Protein AF-A0A6I3ZKV6-F1 (afdb_monomer_lite)

Secondary structure (DSSP, 8-state):
---------PPPPP-----------TTS--TTSEEPPTHHHHHHHHHHHHHHTT--EEEEEEEEEEES-SS-TT-EEEEETTS-EEE-SSSSSSHHHHHHHHHHHHHH-SS--TT---EEEEE-TT---SSTTS-PPSTTEEEEEEEEEESTTT-TTHHHHHHHHHTT--EEEEEETTT--BS---TTTS-EEEEEEPPPPEEEEES-SHHHHHHHHHHHHHT-EEEEE-S-GGG--GGG-SS-EEEE-S-HHHHHHHHHHTT---TTPEEEE--S-HHHHHHHHHHHH-GGGS-TTTS-SEEEE---HHHHHHHHHHHHHTT--HHHHHTEESS-S------SHHHHHHHHHHHHHHHHTT---S-HHHHHHHHHH-HHHHHHHHHHHHHTT-S-GGGHHHHHHHHHHTTSS----------

Foldseek 3Di:
DDDDDDDDDDDDPPPDPPPVPPDDPPPHDPPPAQEDALQCVFVLVVLVVCQVVQFKKKKKFWCDKWDPFPATGGFIKMATQVLDIGGDRHPPLCVVVVSVVVNVLCVVDVDDCQFPAKDKDKAAQPPPDPDPNPRHAHDGIMIIMIIAIDYCNQEVCSVVCVVCLVVQHKDKWKAFNTGRHTDDDDPPPTDIHIYIYGHAAAEEEEDDDLLLQLLQAVSVVSRHQYEYEYLPVVRQDCVSHDDDYHYHNDQQLVVLLVCQVVVNQFQSYAYHAADPDCVRVLSNLCSQQQCVSHDPRGRHQHAEHDDDPVVLVVSLVVNVVVPRDNVSSVSYHPNAFDPPVDDDSNVRSVRNVLVSVCSSVVHDSDPPVVVVVCVVQPLVRLLVVLVVCVVVCVDDPVCNVVSVVSNVVSPPPPDDDDDDDDD

pLDDT: mean 78.13, std 21.63, range [22.95, 98.81]

Structure (mmCIF, N/CA/C/O backbone):
data_AF-A0A6I3ZKV6-F1
#
_entry.id   AF-A0A6I3ZKV6-F1
#
loop_
_atom_site.group_PDB
_atom_site.id
_atom_site.type_symbol
_atom_site.label_atom_id
_atom_site.label_alt_id
_atom_site.label_comp_id
_atom_site.label_asym_id
_atom_site.label_entity_id
_atom_site.label_seq_id
_atom_site.pdbx_PDB_ins_code
_atom_site.Cartn_x
_atom_site.Cartn_y
_atom_site.Cartn_z
_atom_site.occupancy
_atom_site.B_iso_or_equiv
_atom_site.auth_seq_id
_atom_site.auth_comp_id
_atom_site.auth_asym_id
_atom_site.auth_atom_id
_atom_site.pdbx_PDB_model_num
ATOM 1 N N . MET A 1 1 ? -71.602 23.735 10.891 1.00 32.09 1 MET A N 1
ATOM 2 C CA . MET A 1 1 ? -71.700 22.671 9.871 1.00 32.09 1 MET A CA 1
ATOM 3 C C . MET A 1 1 ? -70.457 22.725 9.005 1.00 32.09 1 MET A C 1
ATOM 5 O O . MET A 1 1 ? -70.026 23.807 8.636 1.00 32.09 1 MET A O 1
ATOM 9 N N . ASN A 1 2 ? -69.864 21.551 8.818 1.00 27.12 2 ASN A N 1
ATOM 10 C CA . ASN A 1 2 ? -68.558 21.253 8.237 1.00 27.12 2 ASN A CA 1
ATOM 11 C C . ASN A 1 2 ? -68.313 21.828 6.837 1.00 27.12 2 ASN A C 1
ATOM 13 O O . ASN A 1 2 ? -69.223 21.806 6.018 1.00 27.12 2 ASN A O 1
ATOM 17 N N . CYS A 1 3 ? -67.044 22.132 6.530 1.00 26.03 3 CYS A N 1
ATOM 18 C CA . CYS A 1 3 ? -66.380 21.539 5.360 1.00 26.03 3 CYS A CA 1
ATOM 19 C C . CYS A 1 3 ? -64.841 21.689 5.431 1.00 26.03 3 CYS A C 1
ATOM 21 O O . CYS A 1 3 ? -64.253 22.523 4.751 1.00 26.03 3 CYS A O 1
ATOM 23 N N . CYS A 1 4 ? -64.169 20.858 6.238 1.00 27.08 4 CYS A N 1
ATOM 24 C CA . CYS A 1 4 ? -62.737 20.580 6.069 1.00 27.08 4 CYS A CA 1
ATOM 25 C C . CYS A 1 4 ? -62.585 19.425 5.073 1.00 27.08 4 CYS A C 1
ATOM 27 O O . CYS A 1 4 ? -63.071 18.324 5.330 1.00 27.08 4 CYS A O 1
ATOM 29 N N . ARG A 1 5 ? -61.920 19.673 3.938 1.00 28.30 5 ARG A N 1
ATOM 30 C CA . ARG A 1 5 ? -61.432 18.618 3.042 1.00 28.30 5 ARG A CA 1
ATOM 31 C C . ARG A 1 5 ? -60.118 18.069 3.590 1.00 28.30 5 ARG A C 1
ATOM 33 O O . ARG A 1 5 ? -59.169 18.811 3.814 1.00 28.30 5 ARG A O 1
ATOM 40 N N . THR A 1 6 ? -60.101 16.762 3.784 1.00 28.62 6 THR A N 1
ATOM 41 C CA . THR A 1 6 ? -58.958 15.908 4.089 1.00 28.62 6 THR A CA 1
ATOM 42 C C . THR A 1 6 ? -57.955 15.917 2.933 1.00 28.62 6 THR A C 1
ATOM 44 O O . THR A 1 6 ? -58.251 15.433 1.843 1.00 28.62 6 THR A O 1
ATOM 47 N N . SER A 1 7 ? -56.750 16.427 3.175 1.00 27.19 7 SER A N 1
ATOM 48 C CA . SER A 1 7 ? -55.567 16.141 2.361 1.00 27.19 7 SER A CA 1
ATOM 49 C C . SER A 1 7 ? -54.818 14.965 2.987 1.00 27.19 7 SER A C 1
ATOM 51 O O . SER A 1 7 ? -54.276 15.070 4.087 1.00 27.19 7 SER A O 1
ATOM 53 N N . LEU A 1 8 ? -54.848 13.830 2.288 1.00 27.16 8 LEU A N 1
ATOM 54 C CA . LEU A 1 8 ? -54.070 12.629 2.575 1.00 27.16 8 LEU A CA 1
ATOM 55 C C . LEU A 1 8 ? -52.575 12.971 2.530 1.00 27.16 8 LEU A C 1
ATOM 57 O O . LEU A 1 8 ? -52.044 13.310 1.475 1.00 27.16 8 LEU A O 1
ATOM 61 N N . VAL A 1 9 ? -51.904 12.878 3.677 1.00 28.36 9 VAL A N 1
ATOM 62 C CA . VAL A 1 9 ? -50.442 12.888 3.756 1.00 28.36 9 VAL A CA 1
ATOM 63 C C . VAL A 1 9 ? -49.960 11.520 3.283 1.00 28.36 9 VAL A C 1
ATOM 65 O O . VAL A 1 9 ? -50.150 10.514 3.964 1.00 28.36 9 VAL A O 1
ATOM 68 N N . THR A 1 10 ? -49.365 11.466 2.095 1.00 26.16 10 THR A N 1
ATOM 69 C CA . THR A 1 10 ? -48.567 10.317 1.653 1.00 26.16 10 THR A CA 1
ATOM 70 C C . THR A 1 10 ? -47.371 10.143 2.594 1.00 26.16 10 THR A C 1
ATOM 72 O O . THR A 1 10 ? -46.650 11.121 2.814 1.00 26.16 10 THR A O 1
ATOM 75 N N . PRO A 1 11 ? -47.124 8.945 3.155 1.00 27.52 11 PRO A N 1
ATOM 76 C CA . PRO A 1 11 ? -45.938 8.708 3.967 1.00 27.52 11 PRO A CA 1
ATOM 77 C C . PRO A 1 11 ? -44.680 8.868 3.105 1.00 27.52 11 PRO A C 1
ATOM 79 O O . PRO A 1 11 ? -44.644 8.429 1.954 1.00 27.52 11 PRO A O 1
ATOM 82 N N . ALA A 1 12 ? -43.655 9.517 3.662 1.00 28.19 12 ALA A N 1
ATOM 83 C CA . ALA A 1 12 ? -42.344 9.632 3.034 1.00 28.19 12 ALA A CA 1
ATOM 84 C C . ALA A 1 12 ? -41.796 8.232 2.684 1.00 28.19 12 ALA A C 1
ATOM 86 O O . ALA A 1 12 ? -42.012 7.290 3.455 1.00 28.19 12 ALA A O 1
ATOM 87 N N . PRO A 1 13 ? -41.097 8.062 1.546 1.00 28.58 13 PRO A N 1
ATOM 88 C CA . PRO A 1 13 ? -40.540 6.769 1.175 1.00 28.58 13 PRO A CA 1
ATOM 89 C C . PRO A 1 13 ? -39.571 6.294 2.263 1.00 28.58 13 PRO A C 1
ATOM 91 O O . PRO A 1 13 ? -38.710 7.046 2.722 1.00 28.58 13 PRO A O 1
ATOM 94 N N . ALA A 1 14 ? -39.733 5.043 2.696 1.00 32.50 14 ALA A N 1
ATOM 95 C CA . ALA A 1 14 ? -38.865 4.420 3.682 1.00 32.50 14 ALA A CA 1
ATOM 96 C C . ALA A 1 14 ? -37.405 4.499 3.210 1.00 32.50 14 ALA A C 1
ATOM 98 O O . ALA A 1 14 ? -37.075 3.994 2.136 1.00 32.50 14 ALA A O 1
ATOM 99 N N . ARG A 1 15 ? -36.532 5.128 4.013 1.00 35.75 15 ARG A N 1
ATOM 100 C CA . ARG A 1 15 ? -35.078 5.123 3.800 1.00 35.75 15 ARG A CA 1
ATOM 101 C C . ARG A 1 15 ? -34.623 3.662 3.724 1.00 35.75 15 ARG A C 1
ATOM 103 O O . ARG A 1 15 ? -34.619 2.950 4.728 1.00 35.75 15 ARG A O 1
ATOM 110 N N . SER A 1 16 ? -34.293 3.185 2.526 1.00 32.62 16 SER A N 1
ATOM 111 C CA . SER A 1 16 ? -33.789 1.830 2.343 1.00 32.62 16 SER A CA 1
ATOM 112 C C . SER A 1 16 ? -32.339 1.801 2.802 1.00 32.62 16 SER A C 1
ATOM 114 O O . SER A 1 16 ? -31.453 2.326 2.125 1.00 32.62 16 SER A O 1
ATOM 116 N N . TRP A 1 17 ? -32.083 1.178 3.948 1.00 38.66 17 TRP A N 1
ATOM 117 C CA . TRP A 1 17 ? -30.745 0.723 4.284 1.00 38.66 17 TRP A CA 1
ATOM 118 C C . TRP A 1 17 ? -30.186 -0.015 3.066 1.00 38.66 17 TRP A C 1
ATOM 120 O O . TRP A 1 17 ? -30.819 -0.955 2.579 1.00 38.66 17 TRP A O 1
ATOM 130 N N . ARG A 1 18 ? -28.959 0.290 2.644 1.00 34.19 18 ARG A N 1
ATOM 131 C CA . ARG A 1 18 ? -28.124 -0.793 2.123 1.00 34.19 18 ARG A CA 1
ATOM 132 C C . ARG A 1 18 ? -27.806 -1.689 3.317 1.00 34.19 18 ARG A C 1
ATOM 134 O O . ARG A 1 18 ? -26.715 -1.645 3.866 1.00 34.19 18 ARG A O 1
ATOM 141 N N . ARG A 1 19 ? -28.800 -2.451 3.786 1.00 33.00 19 ARG A N 1
ATOM 142 C CA . ARG A 1 19 ? -28.544 -3.626 4.607 1.00 33.00 19 ARG A CA 1
ATOM 143 C C . ARG A 1 19 ? -27.811 -4.549 3.667 1.00 33.00 19 ARG A C 1
ATOM 145 O O . ARG A 1 19 ? -28.423 -5.137 2.784 1.00 33.00 19 ARG A O 1
ATOM 152 N N . ILE A 1 20 ? -26.499 -4.598 3.813 1.00 32.81 20 ILE A N 1
ATOM 153 C CA . ILE A 1 20 ? -25.729 -5.682 3.240 1.00 32.81 20 ILE A CA 1
ATOM 154 C C . ILE A 1 20 ? -26.171 -6.909 4.042 1.00 32.81 20 ILE A C 1
ATOM 156 O O . ILE A 1 20 ? -25.969 -6.928 5.259 1.00 32.81 20 ILE A O 1
ATOM 160 N N . PRO A 1 21 ? -26.864 -7.890 3.442 1.00 27.14 21 PRO A N 1
ATOM 161 C CA . PRO A 1 21 ? -27.134 -9.137 4.130 1.00 27.14 21 PRO A CA 1
ATOM 162 C C . PRO A 1 21 ? -25.766 -9.775 4.389 1.00 27.14 21 PRO A C 1
ATOM 164 O O . PRO A 1 21 ? -25.073 -10.147 3.451 1.00 27.14 21 PRO A O 1
ATOM 167 N N . ILE A 1 22 ? -25.352 -9.869 5.653 1.00 35.34 22 ILE A N 1
ATOM 168 C CA . ILE A 1 22 ? -24.041 -10.426 6.053 1.00 35.34 22 ILE A CA 1
ATOM 169 C C . ILE A 1 22 ? -23.964 -11.951 5.821 1.00 35.34 22 ILE A C 1
ATOM 171 O O . ILE A 1 22 ? -22.935 -12.580 6.046 1.00 35.34 22 ILE A O 1
ATOM 175 N N . TRP A 1 23 ? -25.011 -12.567 5.276 1.00 32.59 23 TRP A N 1
ATOM 176 C CA . TRP A 1 23 ? -24.998 -13.977 4.913 1.00 32.59 23 TRP A CA 1
ATOM 177 C C . TRP A 1 23 ? -24.457 -14.163 3.498 1.00 32.59 23 TRP A C 1
ATOM 179 O O . TRP A 1 23 ? -25.194 -14.382 2.540 1.00 32.59 23 TRP A O 1
ATOM 189 N N . CYS A 1 24 ? -23.130 -14.101 3.393 1.00 26.95 24 CYS A N 1
ATOM 190 C CA . CYS A 1 24 ? -22.432 -14.983 2.472 1.00 26.95 24 CYS A CA 1
ATOM 191 C C . CYS A 1 24 ? -22.621 -16.407 3.001 1.00 26.95 24 CYS A C 1
ATOM 193 O O . CYS A 1 24 ? -22.232 -16.712 4.129 1.00 26.95 24 CYS A O 1
ATOM 195 N N . GLU A 1 25 ? -23.215 -17.284 2.194 1.00 23.53 25 GLU A N 1
ATOM 196 C CA . GLU A 1 25 ? -22.981 -18.721 2.322 1.00 23.53 25 GLU A CA 1
ATOM 197 C C . GLU A 1 25 ? -21.473 -18.941 2.524 1.00 23.53 25 GLU A C 1
ATOM 199 O O . GLU A 1 25 ? -20.665 -18.245 1.910 1.00 23.53 25 GLU A O 1
ATOM 204 N N . LEU A 1 26 ? -21.070 -19.906 3.352 1.00 27.73 26 LEU A N 1
ATOM 205 C CA . LEU A 1 26 ? -19.658 -20.252 3.606 1.00 27.73 26 LEU A CA 1
ATOM 206 C C . LEU A 1 26 ? -18.837 -20.555 2.324 1.00 27.73 26 LEU A C 1
ATOM 208 O O . LEU A 1 26 ? -17.621 -20.701 2.403 1.00 27.73 26 LEU A O 1
ATOM 212 N N . ASN A 1 27 ? -19.492 -20.601 1.156 1.00 25.66 27 ASN A N 1
ATOM 213 C CA . ASN A 1 27 ? -18.926 -20.797 -0.178 1.00 25.66 27 ASN A CA 1
ATOM 214 C C . ASN A 1 27 ? -18.992 -19.555 -1.104 1.00 25.66 27 ASN A C 1
ATOM 216 O O . ASN A 1 27 ? -18.555 -19.640 -2.251 1.00 25.66 27 ASN A O 1
ATOM 220 N N . ALA A 1 28 ? -19.508 -18.406 -0.652 1.00 22.95 28 ALA A N 1
ATOM 221 C CA . ALA A 1 28 ? -19.520 -17.162 -1.425 1.00 22.95 28 ALA A CA 1
ATOM 222 C C . ALA A 1 28 ? -18.253 -16.326 -1.142 1.00 22.95 28 ALA A C 1
ATOM 224 O O . ALA A 1 28 ? -17.831 -16.199 0.011 1.00 22.95 28 ALA A O 1
ATOM 225 N N . PRO A 1 29 ? -17.607 -15.745 -2.168 1.00 26.88 29 PRO A N 1
ATOM 226 C CA . PRO A 1 29 ? -16.333 -15.069 -1.975 1.00 26.88 29 PRO A CA 1
ATOM 227 C C . PRO A 1 29 ? -16.491 -13.770 -1.159 1.00 26.88 29 PRO A C 1
ATOM 229 O O . PRO A 1 29 ? -17.396 -12.974 -1.399 1.00 26.88 29 PRO A O 1
ATOM 232 N N . ILE A 1 30 ? -15.577 -13.572 -0.197 1.00 33.66 30 ILE A N 1
ATOM 233 C CA . ILE A 1 30 ? -15.553 -12.596 0.922 1.00 33.66 30 ILE A CA 1
ATOM 234 C C . ILE A 1 30 ? -15.398 -11.120 0.454 1.00 33.66 30 ILE A C 1
ATOM 236 O O . ILE A 1 30 ? -14.633 -10.332 1.007 1.00 33.66 30 ILE A O 1
ATOM 240 N N . TRP A 1 31 ? -16.094 -10.694 -0.601 1.00 32.06 31 TRP A N 1
ATOM 241 C CA . TRP A 1 31 ? -15.923 -9.365 -1.210 1.00 32.06 31 TRP A CA 1
ATOM 242 C C . TRP A 1 31 ? -16.547 -8.209 -0.411 1.00 32.06 31 TRP A C 1
ATOM 244 O O . TRP A 1 31 ? -16.328 -7.056 -0.772 1.00 32.06 31 TRP A O 1
ATOM 254 N N . GLN A 1 32 ? -17.292 -8.485 0.665 1.00 42.69 32 GLN A N 1
ATOM 255 C CA . GLN A 1 32 ? -18.108 -7.488 1.382 1.00 42.69 32 GLN A CA 1
ATOM 256 C C . GLN A 1 32 ? -17.621 -7.170 2.812 1.00 42.69 32 GLN A C 1
ATOM 258 O O . GLN A 1 32 ? -18.327 -6.519 3.576 1.00 42.69 32 GLN A O 1
ATOM 263 N N . ALA A 1 33 ? -16.406 -7.596 3.177 1.00 46.22 33 ALA A N 1
ATOM 264 C CA . ALA A 1 33 ? -15.735 -7.158 4.403 1.00 46.22 33 ALA A CA 1
ATOM 265 C C . ALA A 1 33 ? -15.231 -5.711 4.263 1.00 46.22 33 ALA A C 1
ATOM 267 O O . ALA A 1 33 ? -14.768 -5.320 3.187 1.00 46.22 33 ALA A O 1
ATOM 268 N N . GLY A 1 34 ? -15.234 -4.938 5.356 1.00 44.03 34 GLY A N 1
ATOM 269 C CA . GLY A 1 34 ? -14.489 -3.680 5.402 1.00 44.03 34 GLY A CA 1
ATOM 270 C C . GLY A 1 34 ? -13.017 -3.982 5.123 1.00 44.03 34 GLY A C 1
ATOM 271 O O . GLY A 1 34 ? -12.346 -4.620 5.940 1.00 44.03 34 GLY A O 1
ATOM 272 N N . ARG A 1 35 ? -12.516 -3.598 3.943 1.00 46.47 35 ARG A N 1
ATOM 273 C CA . ARG A 1 35 ? -11.087 -3.709 3.640 1.00 46.47 35 ARG A CA 1
ATOM 274 C C . ARG A 1 35 ? -10.374 -2.638 4.433 1.00 46.47 35 ARG A C 1
ATOM 276 O O . ARG A 1 35 ? -10.648 -1.451 4.258 1.00 46.47 35 ARG A O 1
ATOM 283 N N . THR A 1 36 ? -9.432 -3.030 5.282 1.00 49.12 36 THR A N 1
ATOM 284 C CA . THR A 1 36 ? -8.587 -2.023 5.910 1.00 49.12 36 THR A CA 1
ATOM 285 C C . THR A 1 36 ? -7.722 -1.355 4.852 1.00 49.12 36 THR A C 1
ATOM 287 O O . THR A 1 36 ? -6.860 -1.992 4.248 1.00 49.12 36 THR A O 1
ATOM 290 N N . SER A 1 37 ? -7.933 -0.056 4.660 1.00 57.03 37 SER A N 1
ATOM 291 C CA . SER A 1 37 ? -7.007 0.812 3.935 1.00 57.03 37 SER A CA 1
ATOM 292 C C . SER A 1 37 ? -5.616 0.760 4.581 1.00 57.03 37 SER A C 1
ATOM 294 O O . SER A 1 37 ? -5.500 0.566 5.796 1.00 57.03 37 SER A O 1
ATOM 296 N N . MET A 1 38 ? -4.558 1.029 3.803 1.00 55.88 38 MET A N 1
ATOM 297 C CA . MET A 1 38 ? -3.188 1.233 4.309 1.00 55.88 38 MET A CA 1
ATOM 298 C C . MET A 1 38 ? -3.138 2.179 5.527 1.00 55.88 38 MET A C 1
ATOM 300 O O . MET A 1 38 ? -2.313 1.995 6.423 1.00 55.88 38 MET A O 1
ATOM 304 N N . LYS A 1 39 ? -4.083 3.127 5.624 1.00 59.56 39 LYS A N 1
ATOM 305 C CA . LYS A 1 39 ? -4.236 4.065 6.749 1.00 59.56 39 LYS A CA 1
ATOM 306 C C . LYS A 1 39 ? -4.463 3.392 8.111 1.00 59.56 39 LYS A C 1
ATOM 308 O O . LYS A 1 39 ? -3.948 3.875 9.119 1.00 59.56 39 LYS A O 1
ATOM 313 N N . ASN A 1 40 ? -5.159 2.256 8.165 1.00 74.75 40 ASN A N 1
ATOM 314 C CA . ASN A 1 40 ? -5.462 1.577 9.431 1.00 74.75 40 ASN A CA 1
ATOM 315 C C . ASN A 1 40 ? -4.237 0.889 10.045 1.00 74.75 40 ASN A C 1
ATOM 317 O O . ASN A 1 40 ? -4.223 0.612 11.243 1.00 74.75 40 ASN A O 1
ATOM 321 N N . ARG A 1 41 ? -3.186 0.628 9.255 1.00 73.75 41 ARG A N 1
ATOM 322 C CA . ARG A 1 41 ? -1.974 -0.054 9.728 1.00 73.75 41 ARG A CA 1
ATOM 323 C C . ARG A 1 41 ? -1.279 0.733 10.837 1.00 73.75 41 ARG A C 1
ATOM 325 O O . ARG A 1 41 ? -0.880 0.143 11.839 1.00 73.75 41 ARG A O 1
ATOM 332 N N . ALA A 1 42 ? -1.150 2.051 10.676 1.00 78.62 42 ALA A N 1
ATOM 333 C CA . ALA A 1 42 ? -0.525 2.909 11.681 1.00 78.62 42 ALA A CA 1
ATOM 334 C C . ALA A 1 42 ? -1.308 2.884 13.004 1.00 78.62 42 ALA A C 1
ATOM 336 O O . ALA A 1 42 ? -0.709 2.788 14.077 1.00 78.62 42 ALA A O 1
ATOM 337 N N . VAL A 1 43 ? -2.643 2.883 12.920 1.00 87.75 43 VAL A N 1
ATOM 338 C CA . VAL A 1 43 ? -3.543 2.774 14.076 1.00 87.75 43 VAL A CA 1
ATOM 339 C C . VAL A 1 43 ? -3.394 1.409 14.742 1.00 87.75 43 VAL A C 1
ATOM 341 O O . VAL A 1 43 ? -3.150 1.337 15.940 1.00 87.75 43 VAL A O 1
ATOM 344 N N . LEU A 1 44 ? -3.419 0.319 13.973 1.00 87.44 44 LEU A N 1
ATOM 345 C CA . LEU A 1 44 ? -3.255 -1.038 14.498 1.00 87.44 44 LEU A CA 1
ATOM 346 C C . LEU A 1 44 ? -1.890 -1.236 15.184 1.00 87.44 44 LEU A C 1
ATOM 348 O O . LEU A 1 44 ? -1.814 -1.824 16.261 1.00 87.44 44 LEU A O 1
ATOM 352 N N . GLN A 1 45 ? -0.806 -0.699 14.614 1.00 85.19 45 GLN A N 1
ATOM 353 C CA . GLN A 1 45 ? 0.521 -0.703 15.244 1.00 85.19 45 GLN A CA 1
ATOM 354 C C . GLN A 1 45 ? 0.562 0.137 16.526 1.00 85.19 45 GLN A C 1
ATOM 356 O O . GLN A 1 45 ? 1.259 -0.208 17.483 1.00 85.19 45 GLN A O 1
ATOM 361 N N . TRP A 1 46 ? -0.155 1.258 16.553 1.00 91.31 46 TRP A N 1
ATOM 362 C CA . TRP A 1 46 ? -0.291 2.093 17.741 1.00 91.31 46 TRP A CA 1
ATOM 363 C C . TRP A 1 46 ? -1.041 1.357 18.859 1.00 91.31 46 TRP A C 1
ATOM 365 O O . TRP A 1 46 ? -0.536 1.320 19.984 1.00 91.31 46 TRP A O 1
ATOM 375 N N . ILE A 1 47 ? -2.154 0.690 18.530 1.00 91.94 47 ILE A N 1
ATOM 376 C CA . ILE A 1 47 ? -2.936 -0.151 19.449 1.00 91.94 47 ILE A CA 1
ATOM 377 C C . ILE A 1 47 ? -2.067 -1.295 19.978 1.00 91.94 47 ILE A C 1
ATOM 379 O O . ILE A 1 47 ? -1.955 -1.470 21.187 1.00 91.94 47 ILE A O 1
ATOM 383 N N . ALA A 1 48 ? -1.379 -2.031 19.099 1.00 90.44 48 ALA A N 1
ATOM 384 C CA . ALA A 1 48 ? -0.549 -3.173 19.485 1.00 90.44 48 ALA A CA 1
ATOM 385 C C . ALA A 1 48 ? 0.563 -2.796 20.479 1.00 90.44 48 ALA A C 1
ATOM 387 O O . ALA A 1 48 ? 0.801 -3.521 21.443 1.00 90.44 48 ALA A O 1
ATOM 388 N N . ARG A 1 49 ? 1.220 -1.641 20.290 1.00 91.00 49 ARG A N 1
ATOM 389 C CA . ARG A 1 49 ? 2.254 -1.149 21.222 1.00 91.00 49 ARG A CA 1
ATOM 390 C C . ARG A 1 49 ? 1.700 -0.853 22.616 1.00 91.00 49 ARG A C 1
ATOM 392 O O . ARG A 1 49 ? 2.391 -1.083 23.603 1.00 91.00 49 ARG A O 1
ATOM 399 N N . ARG A 1 50 ? 0.473 -0.341 22.702 1.00 92.62 50 ARG A N 1
ATOM 400 C CA . ARG A 1 50 ? -0.214 -0.047 23.970 1.00 92.62 50 ARG A CA 1
ATOM 401 C C . ARG A 1 50 ? -0.726 -1.301 24.647 1.00 92.62 50 ARG A C 1
ATOM 403 O O . ARG A 1 50 ? -0.475 -1.495 25.831 1.00 92.62 50 ARG A O 1
ATOM 410 N N . TYR A 1 51 ? -1.319 -2.191 23.862 1.00 90.38 51 TYR A N 1
ATOM 411 C CA . TYR A 1 51 ? -1.747 -3.510 24.300 1.00 90.38 51 TYR A CA 1
ATOM 412 C C . TYR A 1 51 ? -0.594 -4.295 24.946 1.00 90.38 51 TYR A C 1
ATOM 414 O O . TYR A 1 51 ? -0.752 -4.839 26.033 1.00 90.38 51 TYR A O 1
ATOM 422 N N . GLN A 1 52 ? 0.600 -4.281 24.339 1.00 89.12 52 GLN A N 1
ATOM 423 C CA . GLN A 1 52 ? 1.801 -4.927 24.895 1.00 89.12 52 GLN A CA 1
ATOM 424 C C . GLN A 1 52 ? 2.250 -4.356 26.246 1.00 89.12 52 GLN A C 1
ATOM 426 O O . GLN A 1 52 ? 2.879 -5.062 27.027 1.00 89.12 52 GLN A O 1
ATOM 431 N N . ARG A 1 53 ? 1.940 -3.087 26.526 1.00 89.94 53 ARG A N 1
ATOM 432 C CA . ARG A 1 53 ? 2.255 -2.414 27.794 1.00 89.94 53 ARG A CA 1
ATOM 433 C C . ARG A 1 53 ? 1.135 -2.548 28.830 1.00 89.94 53 ARG A C 1
ATOM 435 O O . ARG A 1 53 ? 1.241 -1.965 29.901 1.00 89.94 53 ARG A O 1
ATOM 442 N N . GLY A 1 54 ? 0.053 -3.262 28.506 1.00 86.38 54 GLY A N 1
ATOM 443 C CA . GLY A 1 54 ? -1.136 -3.353 29.355 1.00 86.38 54 GLY A CA 1
ATOM 444 C C . GLY A 1 54 ? -1.941 -2.052 29.437 1.00 86.38 54 GLY A C 1
ATOM 445 O O . GLY A 1 54 ? -2.770 -1.908 30.332 1.00 86.38 54 GLY A O 1
ATOM 446 N N . ALA A 1 55 ? -1.712 -1.099 28.528 1.00 87.50 55 ALA A N 1
ATOM 447 C CA . ALA A 1 55 ? -2.445 0.159 28.516 1.00 87.50 55 ALA A CA 1
ATOM 448 C C . ALA A 1 55 ? -3.884 -0.048 28.022 1.00 87.50 55 ALA A C 1
ATOM 450 O O . ALA A 1 55 ? -4.137 -0.812 27.087 1.00 87.50 55 ALA A O 1
ATOM 451 N N . ALA A 1 56 ? -4.825 0.663 28.641 1.00 85.69 56 ALA A N 1
ATOM 452 C CA . ALA A 1 56 ? -6.224 0.661 28.239 1.00 85.69 56 ALA A CA 1
ATOM 453 C C . ALA A 1 56 ? -6.404 1.452 26.936 1.00 85.69 56 ALA A C 1
ATOM 455 O O . ALA A 1 56 ? -6.004 2.613 26.850 1.00 85.69 56 ALA A O 1
ATOM 456 N N . VAL A 1 57 ? -7.015 0.816 25.937 1.00 93.81 57 VAL A N 1
ATOM 457 C CA . VAL A 1 57 ? -7.275 1.407 24.622 1.00 93.81 57 VAL A CA 1
ATOM 458 C C . VAL A 1 57 ? -8.762 1.322 24.311 1.00 93.81 57 VAL A C 1
ATOM 460 O O . VAL A 1 57 ? -9.369 0.266 24.487 1.00 93.81 57 VAL A O 1
ATOM 463 N N . LEU A 1 58 ? -9.324 2.415 23.800 1.00 95.06 58 LEU A N 1
ATOM 464 C CA . LEU A 1 58 ? -10.625 2.430 23.136 1.00 95.06 58 LEU A CA 1
ATOM 465 C C . LEU A 1 58 ? -10.390 2.611 21.641 1.00 95.06 58 LEU A C 1
ATOM 467 O O . LEU A 1 58 ? -9.817 3.615 21.222 1.00 95.06 58 LEU A O 1
ATOM 471 N N . ALA A 1 59 ? -10.803 1.634 20.844 1.00 94.31 59 ALA A N 1
ATOM 472 C CA . ALA A 1 59 ? -10.790 1.729 19.394 1.00 94.31 59 ALA A CA 1
ATOM 473 C C . ALA A 1 59 ? -12.159 2.186 18.889 1.00 94.31 59 ALA A C 1
ATOM 475 O O . ALA A 1 59 ? -13.195 1.897 19.484 1.00 94.31 59 ALA A O 1
ATOM 476 N N . VAL A 1 60 ? -12.146 2.895 17.769 1.00 93.50 60 VAL A N 1
ATOM 477 C CA . VAL A 1 60 ? -13.320 3.319 17.022 1.00 93.50 60 VAL A CA 1
ATOM 478 C C . VAL A 1 60 ? -13.176 2.820 15.594 1.00 93.50 60 VAL A C 1
ATOM 480 O O . VAL A 1 60 ? -12.106 2.929 14.992 1.00 93.50 60 VAL A O 1
ATOM 483 N N . THR A 1 61 ? -14.234 2.240 15.038 1.00 90.56 61 THR A N 1
ATOM 484 C CA . THR A 1 61 ? -14.250 1.756 13.652 1.00 90.56 61 THR A CA 1
ATOM 485 C C . THR A 1 61 ? -15.525 2.195 12.951 1.00 90.56 61 THR A C 1
ATOM 487 O O . THR A 1 61 ? -16.610 2.033 13.501 1.00 90.56 61 THR A O 1
ATOM 490 N N . VAL A 1 62 ? -15.399 2.742 11.739 1.00 87.56 62 VAL A N 1
ATOM 491 C CA . VAL A 1 62 ? -16.549 3.067 10.880 1.00 87.56 62 VAL A CA 1
ATOM 492 C C . VAL A 1 62 ? -17.221 1.770 10.436 1.00 87.56 62 VAL A C 1
ATOM 494 O O . VAL A 1 62 ? -16.611 0.995 9.699 1.00 87.56 62 VAL A O 1
ATOM 497 N N . THR A 1 63 ? -18.454 1.525 10.880 1.00 84.50 63 THR A N 1
ATOM 498 C CA . THR A 1 63 ? -19.205 0.303 10.541 1.00 84.50 63 THR A CA 1
ATOM 499 C C . THR A 1 63 ? -20.085 0.496 9.322 1.00 84.50 63 THR A C 1
ATOM 501 O O . THR A 1 63 ? -20.190 -0.408 8.499 1.00 84.50 63 THR A O 1
ATOM 504 N N . ASP A 1 64 ? -20.673 1.684 9.186 1.00 79.50 64 ASP A N 1
ATOM 505 C CA . ASP A 1 64 ? -21.606 2.016 8.119 1.00 79.50 64 ASP A CA 1
ATOM 506 C C . ASP A 1 64 ? -21.415 3.468 7.680 1.00 79.50 64 ASP A C 1
ATOM 508 O O . ASP A 1 64 ? -21.168 4.358 8.501 1.00 79.50 64 ASP A O 1
ATOM 512 N N . THR A 1 65 ? -21.597 3.720 6.387 1.00 71.94 65 THR A N 1
ATOM 513 C CA . THR A 1 65 ? -21.692 5.069 5.829 1.00 71.94 65 THR A CA 1
ATOM 514 C C . THR A 1 65 ? -22.903 5.182 4.902 1.00 71.94 65 THR A C 1
ATOM 516 O O . THR A 1 65 ? -23.259 4.227 4.208 1.00 71.94 65 THR A O 1
ATOM 519 N N . TYR A 1 66 ? -23.547 6.350 4.900 1.00 67.88 66 TYR A N 1
ATOM 520 C CA . TYR A 1 66 ? -24.671 6.706 4.032 1.00 67.88 66 TYR A CA 1
ATOM 521 C C . TYR A 1 66 ? -24.335 7.982 3.255 1.00 67.88 66 TYR A C 1
ATOM 523 O O . TYR A 1 66 ? -23.673 8.877 3.784 1.00 67.88 66 TYR A O 1
ATOM 531 N N . ASP A 1 67 ? -24.805 8.058 2.009 1.00 57.38 67 ASP A N 1
ATOM 532 C CA . ASP A 1 67 ? -24.579 9.174 1.080 1.00 57.38 67 ASP A CA 1
ATOM 533 C C . ASP A 1 67 ? -23.088 9.506 0.849 1.00 57.38 67 ASP A C 1
ATOM 535 O O . ASP A 1 67 ? -22.248 8.605 0.838 1.00 57.38 67 ASP A O 1
ATOM 539 N N . ARG A 1 68 ? -22.732 10.772 0.576 1.00 55.44 68 ARG A N 1
ATOM 540 C CA . ARG A 1 68 ? -21.383 11.192 0.132 1.00 55.44 68 ARG A CA 1
ATOM 541 C C . ARG A 1 68 ? -20.357 11.245 1.273 1.00 55.44 68 ARG A C 1
ATOM 543 O O . ARG A 1 68 ? -19.464 12.091 1.257 1.00 55.44 68 ARG A O 1
ATOM 550 N N . SER A 1 69 ? -20.473 10.367 2.268 1.00 55.62 69 SER A N 1
ATOM 551 C CA . SER A 1 69 ? -19.512 10.327 3.367 1.00 55.62 69 SER A CA 1
ATOM 552 C C . SER A 1 69 ? -18.109 9.965 2.845 1.00 55.62 69 SER A C 1
ATOM 554 O O . SER A 1 69 ? -17.950 8.946 2.168 1.00 55.62 69 SER A O 1
ATOM 556 N N . PRO A 1 70 ? -17.076 10.777 3.139 1.00 56.47 70 PRO A N 1
ATOM 557 C CA . PRO A 1 70 ? -15.771 10.659 2.492 1.00 56.47 70 PRO A CA 1
ATOM 558 C C . PRO A 1 70 ? -14.899 9.492 2.987 1.00 56.47 70 PRO A C 1
ATOM 560 O O . PRO A 1 70 ? -13.844 9.250 2.396 1.00 56.47 70 PRO A O 1
ATOM 563 N N . TYR A 1 71 ? -15.292 8.773 4.048 1.00 66.44 71 TYR A N 1
ATOM 564 C CA . TYR A 1 71 ? -14.448 7.745 4.672 1.00 66.44 71 TYR A CA 1
ATOM 565 C C . TYR A 1 71 ? -14.966 6.328 4.424 1.00 66.44 71 TYR A C 1
ATOM 567 O O . TYR A 1 71 ? -16.149 6.059 4.629 1.00 66.44 71 TYR A O 1
ATOM 575 N N . PRO A 1 72 ? -14.094 5.392 4.010 1.00 71.31 72 PRO A N 1
ATOM 576 C CA . PRO A 1 72 ? -14.503 4.022 3.750 1.00 71.31 72 PRO A CA 1
ATOM 577 C C . PRO A 1 72 ? -14.853 3.290 5.051 1.00 71.31 72 PRO A C 1
ATOM 579 O O . PRO A 1 72 ? -14.217 3.494 6.093 1.00 71.31 72 PRO A O 1
ATOM 582 N N . ILE A 1 73 ? -15.831 2.387 4.958 1.00 81.69 73 ILE A N 1
ATOM 583 C CA . ILE A 1 73 ? -16.140 1.393 5.993 1.00 81.69 73 ILE A CA 1
ATOM 584 C C . ILE A 1 73 ? -14.849 0.681 6.416 1.00 81.69 73 ILE A C 1
ATOM 586 O O . ILE A 1 73 ? -14.039 0.276 5.581 1.00 81.69 73 ILE A O 1
ATOM 590 N N . GLY A 1 74 ? -14.657 0.545 7.726 1.00 81.88 74 GLY A N 1
ATOM 591 C CA . GLY A 1 74 ? -13.461 -0.018 8.338 1.00 81.88 74 GLY A CA 1
ATOM 592 C C . GLY A 1 74 ? -12.406 1.013 8.737 1.00 81.88 74 GLY A C 1
ATOM 593 O O . GLY A 1 74 ? -11.428 0.618 9.360 1.00 81.88 74 GLY A O 1
ATOM 594 N N . SER A 1 75 ? -12.557 2.306 8.427 1.00 84.94 75 SER A N 1
ATOM 595 C CA . SER A 1 75 ? -11.630 3.351 8.908 1.00 84.94 75 SER A CA 1
ATOM 596 C C . SER A 1 75 ? -11.523 3.331 10.439 1.00 84.94 75 SER A C 1
ATOM 598 O O . SER A 1 75 ? -12.543 3.200 11.120 1.00 84.94 75 SER A O 1
ATOM 600 N N . MET A 1 76 ? -10.300 3.435 10.973 1.00 88.56 76 MET A N 1
ATOM 601 C CA . MET A 1 76 ? -10.021 3.271 12.404 1.00 88.56 76 MET A CA 1
ATOM 602 C C . MET A 1 76 ? -9.476 4.537 13.071 1.00 88.56 76 MET A C 1
ATOM 604 O O . MET A 1 76 ? -8.654 5.264 12.510 1.00 88.56 76 MET A O 1
ATOM 608 N N . MET A 1 77 ? -9.853 4.714 14.332 1.00 92.50 77 MET A N 1
ATOM 609 C CA . MET A 1 77 ? -9.248 5.644 15.282 1.00 92.50 77 MET A CA 1
ATOM 610 C C . MET A 1 77 ? -9.091 4.941 16.633 1.00 92.50 77 MET A C 1
ATOM 612 O O . MET A 1 77 ? -9.776 3.957 16.899 1.00 92.50 77 MET A O 1
ATOM 616 N N . ALA A 1 78 ? -8.179 5.394 17.482 1.00 94.75 78 ALA A N 1
ATOM 617 C CA . ALA A 1 78 ? -8.029 4.866 18.828 1.00 94.75 78 ALA A CA 1
ATOM 618 C C . ALA A 1 78 ? -7.566 5.940 19.812 1.00 94.75 78 ALA A C 1
ATOM 620 O O . ALA A 1 78 ? -6.871 6.880 19.422 1.00 94.75 78 ALA A O 1
ATOM 621 N N . PHE A 1 79 ? -7.927 5.744 21.077 1.00 95.31 79 PHE A N 1
ATOM 622 C CA . PHE A 1 79 ? -7.620 6.612 22.208 1.00 95.31 79 PHE A CA 1
ATOM 623 C C . PHE A 1 79 ? -7.018 5.803 23.356 1.00 95.31 79 PHE A C 1
ATOM 625 O O . PHE A 1 79 ? -7.346 4.625 23.533 1.00 95.31 79 PHE A O 1
ATOM 632 N N . ASP A 1 80 ? -6.163 6.440 24.148 1.00 93.31 80 ASP A N 1
ATOM 633 C CA . ASP A 1 80 ? -5.703 5.923 25.435 1.00 93.31 80 ASP A CA 1
ATOM 634 C C . ASP A 1 80 ? -6.070 6.875 26.586 1.00 93.31 80 ASP A C 1
ATOM 636 O O . ASP A 1 80 ? -6.578 7.981 26.377 1.00 93.31 80 ASP A O 1
ATOM 640 N N . ARG A 1 81 ? -5.822 6.420 27.820 1.00 90.00 81 ARG A N 1
ATOM 641 C CA . ARG A 1 81 ? -6.086 7.189 29.048 1.00 90.00 81 ARG A CA 1
ATOM 642 C C . ARG A 1 81 ? -5.268 8.474 29.161 1.00 90.00 81 ARG A C 1
ATOM 644 O O . ARG A 1 81 ? -5.650 9.363 29.908 1.00 90.00 81 ARG A O 1
ATOM 651 N N . GLU A 1 82 ? -4.145 8.569 28.458 1.00 90.19 82 GLU A N 1
ATOM 652 C CA . GLU A 1 82 ? -3.259 9.737 28.490 1.00 90.19 82 GLU A CA 1
ATOM 653 C C . GLU A 1 82 ? -3.718 10.812 27.494 1.00 90.19 82 GLU A C 1
ATOM 655 O O . GLU A 1 82 ? -2.972 11.739 27.187 1.00 90.19 82 GLU A O 1
ATOM 660 N N . SER A 1 83 ? -4.949 10.694 26.976 1.00 88.00 83 SER A N 1
ATOM 661 C CA . SER A 1 83 ? -5.498 11.569 25.937 1.00 88.00 83 SER A CA 1
ATOM 662 C C . SER A 1 83 ? -4.719 11.530 24.618 1.00 88.00 83 SER A C 1
ATOM 664 O O . SER A 1 83 ? -4.916 12.390 23.758 1.00 88.00 83 SER A O 1
ATOM 666 N N . ALA A 1 84 ? -3.863 10.526 24.400 1.00 92.25 84 ALA A N 1
ATOM 667 C CA . ALA A 1 84 ? -3.233 10.347 23.106 1.00 92.25 84 ALA A CA 1
ATOM 668 C C . ALA A 1 84 ? -4.201 9.650 22.142 1.00 92.25 84 ALA A C 1
ATOM 670 O O . ALA A 1 84 ? -4.980 8.770 22.517 1.00 92.25 84 ALA A O 1
ATOM 671 N N . MET A 1 85 ? -4.109 10.025 20.866 1.00 92.88 85 MET A N 1
ATOM 672 C CA . MET A 1 85 ? -4.938 9.470 19.801 1.00 92.88 85 MET A CA 1
ATOM 673 C C . MET A 1 85 ? -4.111 9.008 18.602 1.00 92.88 85 MET A C 1
ATOM 675 O O . MET A 1 85 ? -3.010 9.503 18.346 1.00 92.88 85 MET A O 1
ATOM 679 N N . ALA A 1 86 ? -4.664 8.067 17.844 1.00 90.94 86 ALA A N 1
ATOM 680 C CA . ALA A 1 86 ? -4.145 7.658 16.547 1.00 90.94 86 ALA A CA 1
ATOM 681 C C . ALA A 1 86 ? -5.278 7.387 15.564 1.00 90.94 86 ALA A C 1
ATOM 683 O O . ALA A 1 86 ? -6.289 6.792 15.923 1.00 90.94 86 ALA A O 1
ATOM 684 N N . GLY A 1 87 ? -5.060 7.743 14.301 1.00 87.81 87 GLY A N 1
ATOM 685 C CA . GLY A 1 87 ? -6.052 7.546 13.251 1.00 87.81 87 GLY A CA 1
ATOM 686 C C . GLY A 1 87 ? -7.133 8.613 13.247 1.00 87.81 87 GLY A C 1
ATOM 687 O O . GLY A 1 87 ? -7.046 9.622 13.941 1.00 87.81 87 GLY A O 1
ATOM 688 N N . SER A 1 88 ? -8.120 8.393 12.393 1.00 86.12 88 SER A N 1
ATOM 689 C CA . SER A 1 88 ? -9.221 9.314 12.155 1.00 86.12 88 SER A CA 1
ATOM 690 C C . SER A 1 88 ? -10.309 8.562 11.389 1.00 86.12 88 SER A C 1
ATOM 692 O O . SER A 1 88 ? -10.016 7.694 10.560 1.00 86.12 88 SER A O 1
ATOM 694 N N . VAL A 1 89 ? -11.562 8.863 11.717 1.00 80.81 89 VAL A N 1
ATOM 695 C CA . VAL A 1 89 ? -12.755 8.225 11.135 1.00 80.81 89 VAL A CA 1
ATOM 696 C C . VAL A 1 89 ? -13.563 9.189 10.265 1.00 80.81 89 VAL A C 1
ATOM 698 O O . VAL A 1 89 ? -14.444 8.750 9.530 1.00 80.81 89 VAL A O 1
ATOM 701 N N . SER A 1 90 ? -13.258 10.488 10.331 1.00 75.62 90 SER A N 1
ATOM 702 C CA . SER A 1 90 ? -13.840 11.559 9.527 1.00 75.62 90 SER A CA 1
ATOM 703 C C . SER A 1 90 ? -12.790 12.634 9.176 1.00 75.62 90 SER A C 1
ATOM 705 O O . SER A 1 90 ? -11.591 12.411 9.285 1.00 75.62 90 SER A O 1
ATOM 707 N N . SER A 1 91 ? -13.195 13.803 8.673 1.00 68.06 91 SER A N 1
ATOM 708 C CA . SER A 1 91 ? -12.300 14.934 8.375 1.00 68.06 91 SER A CA 1
ATOM 709 C C . SER A 1 91 ? -12.236 15.964 9.511 1.00 68.06 91 SER A C 1
ATOM 711 O O . SER A 1 91 ? -12.000 17.141 9.249 1.00 68.06 91 SER A O 1
ATOM 713 N N . GLY A 1 92 ? -12.466 15.540 10.759 1.00 66.31 92 GLY A N 1
ATOM 714 C CA . GLY A 1 92 ? -12.413 16.382 11.960 1.00 66.31 92 GLY A CA 1
ATOM 715 C C . GLY A 1 92 ? -13.771 16.748 12.567 1.00 66.31 92 GLY A C 1
ATOM 716 O O . GLY A 1 92 ? -13.800 17.364 13.628 1.00 66.31 92 GLY A O 1
ATOM 717 N N . CYS A 1 93 ? -14.895 16.398 11.932 1.00 72.56 93 CYS A N 1
ATOM 718 C CA . CYS A 1 93 ? -16.222 16.833 12.386 1.00 72.56 93 CYS A CA 1
ATOM 719 C C . CYS A 1 93 ? -16.757 16.017 13.572 1.00 72.56 93 CYS A C 1
ATOM 721 O O . CYS A 1 93 ? -17.467 16.559 14.414 1.00 72.56 93 CYS A O 1
ATOM 723 N N . VAL A 1 94 ? -16.406 14.729 13.650 1.00 81.81 94 VAL A N 1
ATOM 724 C CA . VAL A 1 94 ? -16.905 13.817 14.700 1.00 81.81 94 VAL A CA 1
ATOM 725 C C . VAL A 1 94 ? -15.816 13.411 15.698 1.00 81.81 94 VAL A C 1
ATOM 727 O O . VAL A 1 94 ? -16.119 12.901 16.772 1.00 81.81 94 VAL A O 1
ATOM 730 N N . GLU A 1 95 ? -14.542 13.657 15.379 1.00 87.25 95 GLU A N 1
ATOM 731 C CA . GLU A 1 95 ? -13.390 13.289 16.208 1.00 87.25 95 GLU A CA 1
ATOM 732 C C . GLU A 1 95 ? -13.420 13.923 17.601 1.00 87.25 95 GLU A C 1
ATOM 734 O O . GLU A 1 95 ? -13.058 13.254 18.566 1.00 87.25 95 GLU A O 1
ATOM 739 N N . ALA A 1 96 ? -13.854 15.182 17.716 1.00 86.12 96 ALA A N 1
ATOM 740 C CA . ALA A 1 96 ? -13.910 15.886 18.997 1.00 86.12 96 ALA A CA 1
ATOM 741 C C . ALA A 1 96 ? -14.901 15.225 19.970 1.00 86.12 96 ALA A C 1
ATOM 743 O O . ALA A 1 96 ? -14.556 14.946 21.115 1.00 86.12 96 ALA A O 1
ATOM 744 N N . ASP A 1 97 ? -16.100 14.879 19.499 1.00 88.25 97 ASP A N 1
ATOM 745 C CA . ASP A 1 97 ? -17.101 14.191 20.321 1.00 88.25 97 ASP A CA 1
ATOM 746 C C . ASP A 1 97 ? -16.706 12.743 20.623 1.00 88.25 97 ASP A C 1
ATOM 748 O O . ASP A 1 97 ? -16.898 12.278 21.746 1.00 88.25 97 ASP A O 1
ATOM 752 N N . LEU A 1 98 ? -16.071 12.039 19.681 1.00 91.19 98 LEU A N 1
ATOM 753 C CA . LEU A 1 98 ? -15.501 10.720 19.965 1.00 91.19 98 LEU A CA 1
ATOM 754 C C . LEU A 1 98 ? -14.409 10.783 21.031 1.00 91.19 98 LEU A C 1
ATOM 756 O O . LEU A 1 98 ? -14.353 9.902 21.889 1.00 91.19 98 LEU A O 1
ATOM 760 N N . PHE A 1 99 ? -13.571 11.818 20.996 1.00 91.69 99 PHE A N 1
ATOM 761 C CA . PHE A 1 99 ? -12.558 12.051 22.014 1.00 91.69 99 PHE A CA 1
ATOM 762 C C . PHE A 1 99 ? -13.202 12.296 23.383 1.00 91.69 99 PHE A C 1
ATOM 764 O O . PHE A 1 99 ? -12.857 11.604 24.339 1.00 91.69 99 PHE A O 1
ATOM 771 N N . GLU A 1 100 ? -14.186 13.194 23.484 1.00 91.19 100 GLU A N 1
ATOM 772 C CA . GLU A 1 100 ? -14.903 13.447 24.742 1.00 91.19 100 GLU A CA 1
ATOM 773 C C . GLU A 1 100 ? -15.598 12.194 25.285 1.00 91.19 100 GLU A C 1
ATOM 775 O O . GLU A 1 100 ? -15.524 11.900 26.479 1.00 91.19 100 GLU A O 1
ATOM 780 N N . ARG A 1 101 ? -16.251 11.413 24.417 1.00 92.75 101 ARG A N 1
ATOM 781 C CA . ARG A 1 101 ? -16.872 10.137 24.801 1.00 92.75 101 ARG A CA 1
ATOM 782 C C . ARG A 1 101 ? -15.842 9.145 25.319 1.00 92.75 101 ARG A C 1
ATOM 784 O O . ARG A 1 101 ? -16.115 8.472 26.310 1.00 92.75 101 ARG A O 1
ATOM 791 N N . ALA A 1 102 ? -14.684 9.052 24.669 1.00 93.44 102 ALA A N 1
ATOM 792 C CA . ALA A 1 102 ? -13.602 8.186 25.114 1.00 93.44 102 ALA A CA 1
ATOM 793 C C . ALA A 1 102 ? -13.073 8.618 26.490 1.00 93.44 102 ALA A C 1
ATOM 795 O O . ALA A 1 102 ? -12.914 7.763 27.359 1.00 93.44 102 ALA A O 1
ATOM 796 N N . GLN A 1 103 ? -12.880 9.924 26.722 1.00 93.06 103 GLN A N 1
ATOM 797 C CA . GLN A 1 103 ? -12.465 10.442 28.031 1.00 93.06 103 GLN A CA 1
ATOM 798 C C . GLN A 1 103 ? -13.480 10.100 29.124 1.00 93.06 103 GLN A C 1
ATOM 800 O O . GLN A 1 103 ? -13.093 9.518 30.133 1.00 93.06 103 GLN A O 1
ATOM 805 N N . ARG A 1 104 ? -14.782 10.319 28.887 1.00 92.56 104 ARG A N 1
ATOM 806 C CA . ARG A 1 104 ? -15.837 9.931 29.844 1.00 92.56 104 ARG A CA 1
ATOM 807 C C . ARG A 1 104 ? -15.801 8.438 30.171 1.00 92.56 104 ARG A C 1
ATOM 809 O O . ARG A 1 104 ? -15.910 8.060 31.327 1.00 92.56 104 ARG A O 1
ATOM 816 N N . VAL A 1 105 ? -15.580 7.574 29.176 1.00 92.38 105 VAL A N 1
ATOM 817 C CA . VAL A 1 105 ? -15.421 6.129 29.426 1.00 92.38 105 VAL A CA 1
ATOM 818 C C . VAL A 1 105 ? -14.198 5.845 30.306 1.00 92.38 105 VAL A C 1
ATOM 820 O O . VAL A 1 105 ? -14.268 4.989 31.184 1.00 92.38 105 VAL A O 1
ATOM 823 N N . PHE A 1 106 ? -13.077 6.536 30.103 1.00 92.81 106 PHE A N 1
ATOM 824 C CA . PHE A 1 106 ? -11.898 6.357 30.953 1.00 92.81 106 PHE A CA 1
ATOM 825 C C . PHE A 1 106 ? -12.092 6.890 32.380 1.00 92.81 106 PHE A C 1
ATOM 827 O O . PHE A 1 106 ? -11.562 6.276 33.311 1.00 92.81 106 PHE A O 1
ATOM 834 N N . GLU A 1 107 ? -12.843 7.982 32.544 1.00 91.06 107 GLU A N 1
ATOM 835 C CA . GLU A 1 107 ? -13.223 8.578 33.832 1.00 91.06 107 GLU A CA 1
ATOM 836 C C . GLU A 1 107 ? -14.180 7.671 34.617 1.00 91.06 107 GLU A C 1
ATOM 838 O O . GLU A 1 107 ? -13.906 7.350 35.774 1.00 91.06 107 GLU A O 1
ATOM 843 N N . ASP A 1 108 ? -15.247 7.190 33.971 1.00 90.44 108 ASP A N 1
ATOM 844 C CA . ASP A 1 108 ? -16.248 6.289 34.561 1.00 90.44 108 ASP A CA 1
ATOM 845 C C . ASP A 1 108 ? -15.644 4.933 34.960 1.00 90.44 108 ASP A C 1
ATOM 847 O O . ASP A 1 108 ? -16.130 4.242 35.860 1.00 90.44 108 ASP A O 1
ATOM 851 N N . HIS A 1 109 ? -14.564 4.537 34.286 1.00 89.06 109 HIS A N 1
ATOM 852 C CA . HIS A 1 109 ? -13.897 3.261 34.490 1.00 89.06 109 HIS A CA 1
ATOM 853 C C . HIS A 1 109 ? -12.403 3.477 34.762 1.00 89.06 109 HIS A C 1
ATOM 855 O O . HIS A 1 109 ? -11.589 3.193 33.887 1.00 89.06 109 HIS A O 1
ATOM 861 N N . PRO A 1 110 ? -11.983 3.918 35.964 1.00 79.94 110 PRO A N 1
ATOM 862 C CA . PRO A 1 110 ? -10.577 4.221 36.264 1.00 79.94 110 PRO A CA 1
ATOM 863 C C . PRO A 1 110 ? -9.665 2.978 36.292 1.00 79.94 110 PRO A C 1
ATOM 865 O O . PRO A 1 110 ? -8.456 3.092 36.110 1.00 79.94 110 PRO A O 1
ATOM 868 N N . GLY A 1 111 ? -10.238 1.783 36.487 1.00 82.38 111 GLY A N 1
ATOM 869 C CA . GLY A 1 111 ? -9.522 0.504 36.561 1.00 82.38 111 GLY A CA 1
ATOM 870 C C . GLY A 1 111 ? -9.423 -0.241 35.224 1.00 82.38 111 GLY A C 1
ATOM 871 O O . GLY A 1 111 ? -8.811 0.223 34.261 1.00 82.38 111 GLY A O 1
ATOM 872 N N . LEU A 1 112 ? -9.996 -1.442 35.156 1.00 78.94 112 LEU A N 1
ATOM 873 C CA . LEU A 1 112 ? -10.011 -2.255 33.938 1.00 78.94 112 LEU A CA 1
ATOM 874 C C . LEU A 1 112 ? -11.209 -1.888 33.056 1.00 78.94 112 LEU A C 1
ATOM 876 O O . LEU A 1 112 ? -12.309 -1.682 33.554 1.00 78.94 112 LEU A O 1
ATOM 880 N N . LEU A 1 113 ? -11.009 -1.898 31.736 1.00 82.88 113 LEU A N 1
ATOM 881 C CA . LEU A 1 113 ? -12.112 -1.806 30.767 1.00 82.88 113 LEU A CA 1
ATOM 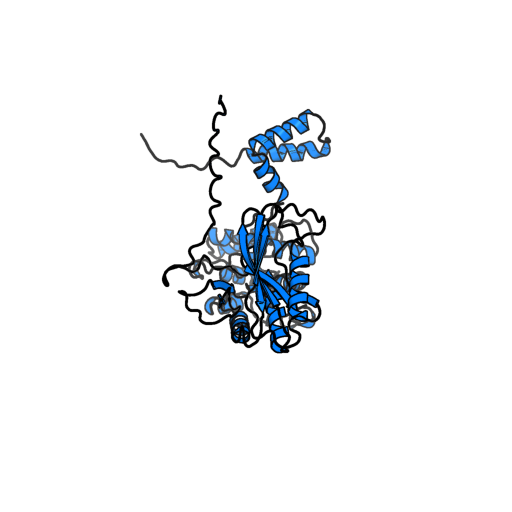882 C C . LEU A 1 113 ? -12.826 -3.156 30.550 1.00 82.88 113 LEU A C 1
ATOM 884 O O . LEU A 1 113 ? -13.758 -3.233 29.757 1.00 82.88 113 LEU A O 1
ATOM 888 N N . GLY A 1 114 ? -12.358 -4.227 31.204 1.00 65.31 114 GLY A N 1
ATOM 889 C CA . GLY A 1 114 ? -12.870 -5.597 31.111 1.00 65.31 114 GLY A CA 1
ATOM 890 C C . GLY A 1 114 ? -14.319 -5.704 31.570 1.00 65.31 114 GLY A C 1
ATOM 891 O O . GLY A 1 114 ? -14.568 -5.796 32.766 1.00 65.31 114 GLY A O 1
ATOM 892 N N . GLY A 1 115 ? -15.270 -5.654 30.638 1.00 72.19 115 GLY A N 1
ATOM 893 C CA . GLY A 1 115 ? -16.706 -5.619 30.942 1.00 72.19 115 GLY A CA 1
ATOM 894 C C . GLY A 1 115 ? -17.455 -4.462 30.283 1.00 72.19 115 GLY A C 1
ATOM 895 O O . GLY A 1 115 ? -18.683 -4.432 30.323 1.00 72.19 115 GLY A O 1
ATOM 896 N N . ILE A 1 116 ? -16.743 -3.534 29.644 1.00 82.94 116 ILE A N 1
ATOM 897 C CA . ILE A 1 116 ? -17.358 -2.498 28.817 1.00 82.94 116 ILE A CA 1
ATOM 898 C C . ILE A 1 116 ? -17.669 -3.102 27.447 1.00 82.94 116 ILE A C 1
ATOM 900 O O . ILE A 1 116 ? -16.781 -3.597 26.761 1.00 82.94 116 ILE A O 1
ATOM 904 N N . GLY A 1 117 ? -18.940 -3.065 27.053 1.00 84.00 117 GLY A N 1
ATOM 905 C CA . GLY A 1 117 ? -19.369 -3.508 25.729 1.00 84.00 117 GLY A CA 1
ATOM 906 C C . GLY A 1 117 ? -18.973 -2.546 24.607 1.00 84.00 117 GLY A C 1
ATOM 907 O O . GLY A 1 117 ? -18.354 -1.500 24.815 1.00 84.00 117 GLY A O 1
ATOM 908 N N . CYS A 1 118 ? -19.399 -2.878 23.396 1.00 88.75 118 CYS A N 1
ATOM 909 C CA . CYS A 1 118 ? -19.305 -1.981 22.254 1.00 88.75 118 CYS A CA 1
ATOM 910 C C . CYS A 1 118 ? -20.430 -0.934 22.315 1.00 88.75 118 CYS A C 1
ATOM 912 O O . CYS A 1 118 ? -21.586 -1.253 22.594 1.00 88.75 118 CYS A O 1
ATOM 914 N N . ARG A 1 119 ? -20.095 0.329 22.046 1.00 90.69 119 ARG A N 1
ATOM 915 C CA . ARG A 1 119 ? -21.044 1.442 21.947 1.00 90.69 119 ARG A CA 1
ATOM 916 C C . ARG A 1 119 ? -21.128 1.901 20.498 1.00 90.69 119 ARG A C 1
ATOM 918 O O . ARG A 1 119 ? -20.137 2.353 19.930 1.00 90.69 119 ARG A O 1
ATOM 925 N N . MET A 1 120 ? -22.319 1.811 19.917 1.00 88.62 120 MET A N 1
ATOM 926 C CA . MET A 1 120 ? -22.589 2.356 18.588 1.00 88.62 120 MET A CA 1
ATOM 927 C C . MET A 1 120 ? -22.902 3.847 18.698 1.00 88.62 120 MET A C 1
ATOM 929 O O . MET A 1 120 ? -23.700 4.251 19.544 1.00 88.62 120 MET A O 1
ATOM 933 N N . VAL A 1 121 ? -22.286 4.655 17.840 1.00 88.44 121 VAL A N 1
ATOM 934 C CA . VAL A 1 121 ? -22.537 6.096 17.742 1.00 88.44 121 VAL A CA 1
ATOM 935 C C . VAL A 1 121 ? -22.865 6.435 16.296 1.00 88.44 121 VAL A C 1
ATOM 937 O O . VAL A 1 121 ? -22.198 5.965 15.374 1.00 88.44 121 VAL A O 1
ATOM 940 N N . GLU A 1 122 ? -23.914 7.224 16.100 1.00 86.06 122 GLU A N 1
ATOM 941 C CA . GLU A 1 122 ? -24.403 7.636 14.788 1.00 86.06 122 GLU A CA 1
ATOM 942 C C . GLU A 1 122 ? -24.345 9.157 14.672 1.00 86.06 122 GLU A C 1
ATOM 944 O O . GLU A 1 122 ? -24.773 9.868 15.580 1.00 86.06 122 GLU A O 1
ATOM 949 N N . TYR A 1 123 ? -23.802 9.635 13.554 1.00 79.94 123 TYR A N 1
ATOM 950 C CA . TYR A 1 123 ? -23.674 11.049 13.228 1.00 79.94 123 TYR A CA 1
ATOM 951 C C . TYR A 1 123 ? -24.390 11.324 11.914 1.00 79.94 123 TYR A C 1
ATOM 953 O O . TYR A 1 123 ? -23.998 10.776 10.884 1.00 79.94 123 TYR A O 1
ATOM 961 N N . GLU A 1 124 ? -25.398 12.191 11.936 1.00 73.62 124 GLU A N 1
ATOM 962 C CA . GLU A 1 124 ? -26.121 12.637 10.743 1.00 73.62 124 GLU A CA 1
ATOM 963 C C . GLU A 1 124 ? -25.714 14.070 10.371 1.00 73.62 124 GLU A C 1
ATOM 965 O O . GLU A 1 124 ? -25.488 14.913 11.240 1.00 73.62 124 GLU A O 1
ATOM 970 N N . SER A 1 125 ? -25.608 14.370 9.073 1.00 63.78 125 SER A N 1
ATOM 971 C CA . SER A 1 125 ? -25.273 15.722 8.592 1.00 63.78 125 SER A CA 1
ATOM 972 C C . SER A 1 125 ? -26.374 16.752 8.852 1.00 63.78 125 SER A C 1
ATOM 974 O O . SER A 1 125 ? -26.083 17.937 9.016 1.00 63.78 125 SER A O 1
ATOM 976 N N . ASP A 1 126 ? -27.628 16.297 8.883 1.00 56.50 126 ASP A N 1
ATOM 977 C CA . ASP A 1 126 ? -28.820 17.149 8.818 1.00 56.50 126 ASP A CA 1
ATOM 978 C C . ASP A 1 126 ? -29.424 17.456 10.194 1.00 56.50 126 ASP A C 1
ATOM 980 O O . ASP A 1 126 ? -30.424 18.173 10.293 1.00 56.50 126 ASP A O 1
ATOM 984 N N . SER A 1 127 ? -28.822 16.958 11.278 1.00 53.28 127 SER A N 1
ATOM 985 C CA . SER A 1 127 ? -29.215 17.363 12.621 1.00 53.28 127 SER A CA 1
ATOM 986 C C . SER A 1 127 ? -28.757 18.802 12.856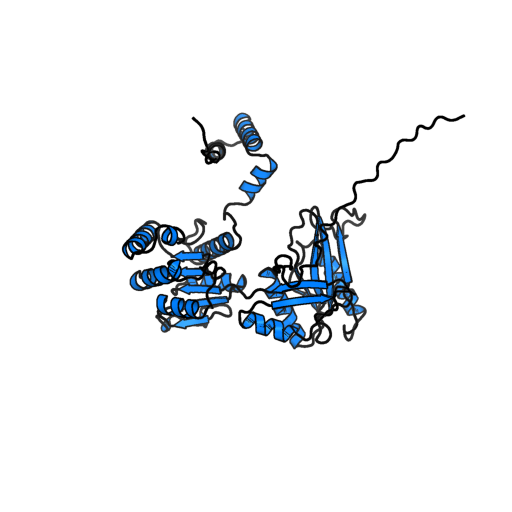 1.00 53.28 127 SER A C 1
ATOM 988 O O . SER A 1 127 ? -27.622 19.058 13.257 1.00 53.28 127 SER A O 1
ATOM 990 N N . LEU A 1 128 ? -29.652 19.754 12.582 1.00 49.12 128 LEU A N 1
ATOM 991 C CA . LEU A 1 128 ? -29.545 21.144 13.018 1.00 49.12 128 LEU A CA 1
ATOM 992 C C . LEU A 1 128 ? -29.549 21.173 14.553 1.00 49.12 128 LEU A C 1
ATOM 994 O O . LEU A 1 128 ? -30.591 21.337 15.185 1.00 49.12 128 LEU A O 1
ATOM 998 N N . SER A 1 129 ? -28.384 20.991 15.168 1.00 52.66 129 SER A N 1
ATOM 999 C CA . SER A 1 129 ? -28.195 21.364 16.562 1.00 52.66 129 SER A CA 1
ATOM 1000 C C . SER A 1 129 ? -28.321 22.884 16.678 1.00 52.66 129 SER A C 1
ATOM 1002 O O . SER A 1 129 ? -27.745 23.636 15.892 1.00 52.66 129 SER A O 1
ATOM 1004 N N . ALA A 1 130 ? -29.067 23.355 17.679 1.00 50.38 130 ALA A N 1
ATOM 1005 C CA . ALA A 1 130 ? -29.085 24.776 18.041 1.00 50.38 130 ALA A CA 1
ATOM 1006 C C . ALA A 1 130 ? -27.726 25.251 18.596 1.00 50.38 130 ALA A C 1
ATOM 1008 O O . ALA A 1 130 ? -27.468 26.450 18.664 1.00 50.38 130 ALA A O 1
ATOM 1009 N N . ASP A 1 131 ? -26.866 24.307 18.983 1.00 52.19 131 ASP A N 1
ATOM 1010 C CA . ASP A 1 131 ? -25.496 24.550 19.410 1.00 52.19 131 ASP A CA 1
ATOM 1011 C C . ASP A 1 131 ? -24.551 24.599 18.186 1.00 52.19 131 ASP A C 1
ATOM 1013 O O . ASP A 1 131 ? -24.407 23.583 17.493 1.00 52.19 131 ASP A O 1
ATOM 1017 N N . PRO A 1 132 ? -23.905 25.749 17.902 1.00 54.16 132 PRO A N 1
ATOM 1018 C CA . PRO A 1 132 ? -22.934 25.888 16.818 1.00 54.16 132 PRO A CA 1
ATOM 1019 C C . PRO A 1 132 ? -21.659 25.051 17.010 1.00 54.16 132 PRO A C 1
ATOM 1021 O O . PRO A 1 132 ? -20.912 24.896 16.042 1.00 54.16 132 PRO A O 1
ATOM 1024 N N . PHE A 1 133 ? -21.427 24.501 18.208 1.00 51.78 133 PHE A N 1
ATOM 1025 C CA . PHE A 1 133 ? -20.314 23.607 18.534 1.00 51.78 133 PHE A CA 1
ATOM 1026 C C . PHE A 1 133 ? -20.695 22.124 18.547 1.00 51.78 133 PHE A C 1
ATOM 1028 O O . PHE A 1 133 ? -19.807 21.285 18.711 1.00 51.78 133 PHE A O 1
ATOM 1035 N N . ALA A 1 134 ? -21.973 21.773 18.355 1.00 54.12 134 ALA A N 1
ATOM 1036 C CA . ALA A 1 134 ? -22.340 20.365 18.325 1.00 54.12 134 ALA A CA 1
ATOM 1037 C C . ALA A 1 134 ? -21.690 19.664 17.118 1.00 54.12 134 ALA A C 1
ATOM 1039 O O . ALA A 1 134 ? -21.504 20.284 16.060 1.00 54.12 134 ALA A O 1
ATOM 1040 N N . PRO A 1 135 ? -21.368 18.367 17.243 1.00 56.34 135 PRO A N 1
ATOM 1041 C CA . PRO A 1 135 ? -20.674 17.628 16.201 1.00 56.34 135 PRO A CA 1
ATOM 1042 C C . PRO A 1 135 ? -21.582 17.562 14.982 1.00 56.34 135 PRO A C 1
ATOM 1044 O O . PRO A 1 135 ? -22.642 16.938 15.009 1.00 56.34 135 PRO A O 1
ATOM 1047 N N . ARG A 1 136 ? -21.184 18.232 13.905 1.00 58.88 136 ARG A N 1
ATOM 1048 C CA . ARG A 1 136 ? -21.879 18.097 12.628 1.00 58.88 136 ARG A CA 1
ATOM 1049 C C . ARG A 1 136 ? -21.501 16.745 12.040 1.00 58.88 136 ARG A C 1
ATOM 1051 O O . ARG A 1 136 ? -20.323 16.387 12.032 1.00 58.88 136 ARG A O 1
ATOM 1058 N N . GLY A 1 137 ? -22.475 15.997 11.528 1.00 58.69 137 GLY A N 1
ATOM 1059 C CA . GLY A 1 137 ? -22.159 14.845 10.692 1.00 58.69 137 GLY A CA 1
ATOM 1060 C C . GLY A 1 137 ? -21.286 15.255 9.495 1.00 58.69 137 GLY A C 1
ATOM 1061 O O . GLY A 1 137 ? -21.241 16.435 9.126 1.00 58.69 137 GLY A O 1
ATOM 1062 N N . PRO A 1 138 ? -20.555 14.308 8.889 1.00 60.06 138 PRO A N 1
ATOM 1063 C CA . PRO A 1 138 ? -19.722 14.596 7.727 1.00 60.06 138 PRO A CA 1
ATOM 1064 C C . PRO A 1 138 ? -20.551 15.218 6.597 1.00 60.06 138 PRO A C 1
ATOM 1066 O O . PRO A 1 138 ? -21.730 14.910 6.443 1.00 60.06 138 PRO A O 1
ATOM 1069 N N . CYS A 1 139 ? -19.935 16.103 5.807 1.00 58.25 139 CYS A N 1
ATOM 1070 C CA . CYS A 1 139 ? -20.606 16.874 4.758 1.00 58.25 139 CYS A CA 1
ATOM 1071 C C . CYS A 1 139 ? -21.498 15.992 3.857 1.00 58.25 139 CYS A C 1
ATOM 1073 O O . CYS A 1 139 ? -20.992 15.284 2.988 1.00 58.25 139 CYS A O 1
ATOM 1075 N N . GLY A 1 140 ? -22.821 16.076 4.042 1.00 58.06 140 GLY A N 1
ATOM 1076 C CA . GLY A 1 140 ? -23.821 15.438 3.180 1.00 58.06 140 GLY A CA 1
ATOM 1077 C C . GLY A 1 140 ? -23.972 13.920 3.328 1.00 58.06 140 GLY A C 1
ATOM 1078 O O . GLY A 1 140 ? -24.261 13.264 2.325 1.00 58.06 140 GLY A O 1
ATOM 1079 N N . GLY A 1 141 ? -23.757 13.355 4.522 1.00 67.62 141 GLY A N 1
ATOM 1080 C CA . GLY A 1 141 ? -24.070 11.950 4.792 1.00 67.62 141 GLY A CA 1
ATOM 1081 C C . GLY A 1 141 ? -24.118 11.561 6.271 1.00 67.62 141 GLY A C 1
ATOM 1082 O O . GLY A 1 141 ? -23.752 12.337 7.154 1.00 67.62 141 GLY A O 1
ATOM 1083 N N . THR A 1 142 ? -24.550 10.325 6.531 1.00 73.75 142 THR A N 1
ATOM 1084 C CA . THR A 1 142 ? -24.583 9.723 7.875 1.00 73.75 142 THR A CA 1
ATOM 1085 C C . THR A 1 142 ? -23.417 8.754 8.043 1.00 73.75 142 THR A C 1
ATOM 1087 O O . THR A 1 142 ? -23.097 7.984 7.136 1.00 73.75 142 THR A O 1
ATOM 1090 N N . VAL A 1 143 ? -22.778 8.758 9.211 1.00 80.88 143 VAL A N 1
ATOM 1091 C CA . VAL A 1 143 ? -21.727 7.797 9.571 1.00 80.88 143 VAL A CA 1
ATOM 1092 C C . VAL A 1 143 ? -22.070 7.125 10.882 1.00 80.88 143 VAL A C 1
ATOM 1094 O O . VAL A 1 143 ? -22.394 7.791 11.864 1.00 80.88 143 VAL A O 1
ATOM 1097 N N . ARG A 1 144 ? -21.937 5.799 10.905 1.00 85.56 144 ARG A N 1
ATOM 1098 C CA . ARG A 1 144 ? -22.009 5.014 12.128 1.00 85.56 144 ARG A CA 1
ATOM 1099 C C . ARG A 1 144 ? -20.640 4.460 12.482 1.00 85.56 144 ARG A C 1
ATOM 1101 O O . ARG A 1 144 ? -19.929 3.917 11.633 1.00 85.56 144 ARG A O 1
ATOM 1108 N N . VAL A 1 145 ? -20.287 4.587 13.753 1.00 89.31 145 VAL A N 1
ATOM 1109 C CA . VAL A 1 145 ? -19.045 4.061 14.307 1.00 89.31 145 VAL A CA 1
ATOM 1110 C C . VAL A 1 145 ? -19.316 3.169 15.510 1.00 89.31 145 VAL A C 1
ATOM 1112 O O . VAL A 1 145 ? -20.237 3.405 16.290 1.00 89.31 145 VAL A O 1
ATOM 1115 N N . ALA A 1 146 ? -18.481 2.151 15.666 1.00 90.81 146 ALA A N 1
ATOM 1116 C CA . ALA A 1 146 ? -18.419 1.301 16.844 1.00 90.81 146 ALA A CA 1
ATOM 1117 C C . ALA A 1 146 ? -17.232 1.731 17.706 1.00 90.81 146 ALA A C 1
ATOM 1119 O O . ALA A 1 146 ? -16.102 1.694 17.222 1.00 90.81 146 ALA A O 1
ATOM 1120 N N . MET A 1 147 ? -17.475 2.117 18.960 1.00 94.38 147 MET A N 1
ATOM 1121 C CA . MET A 1 147 ? -16.445 2.361 19.973 1.00 94.38 147 MET A CA 1
ATOM 1122 C C . MET A 1 147 ? -16.372 1.166 20.925 1.00 94.38 147 MET A C 1
ATOM 1124 O O . MET A 1 147 ? -17.373 0.806 21.540 1.00 94.38 147 MET A O 1
ATOM 1128 N N . TYR A 1 148 ? -15.200 0.554 21.062 1.00 93.38 148 TYR A N 1
ATOM 1129 C CA . TYR A 1 148 ? -15.023 -0.682 21.824 1.00 93.38 148 TYR A CA 1
ATOM 1130 C C . TYR A 1 148 ? -13.648 -0.742 22.504 1.00 93.38 148 TYR A C 1
ATOM 1132 O O . TYR A 1 148 ? -12.668 -0.194 21.987 1.00 93.38 148 TYR A O 1
ATOM 1140 N N . PRO A 1 149 ? -13.541 -1.396 23.673 1.00 93.31 149 PRO A N 1
ATOM 1141 C CA . PRO A 1 149 ? -12.262 -1.582 24.343 1.00 93.31 149 PRO A CA 1
ATOM 1142 C C . PRO A 1 149 ? -11.386 -2.611 23.629 1.00 93.31 149 PRO A C 1
ATOM 1144 O O . PRO A 1 149 ? -11.853 -3.641 23.150 1.00 93.31 149 PRO A O 1
ATOM 1147 N N . VAL A 1 150 ? -10.078 -2.362 23.625 1.00 92.00 150 VAL A N 1
ATOM 1148 C CA . VAL A 1 150 ? -9.070 -3.315 23.156 1.00 92.00 150 VAL A CA 1
ATOM 1149 C C . VAL A 1 150 ? -8.160 -3.663 24.324 1.00 92.00 150 VAL A C 1
ATOM 1151 O O . VAL A 1 150 ? -7.260 -2.911 24.692 1.00 92.00 150 VAL A O 1
ATOM 1154 N N . THR A 1 151 ? -8.417 -4.818 24.931 1.00 89.75 151 THR A N 1
ATOM 1155 C CA . THR A 1 151 ? -7.638 -5.372 26.048 1.00 89.75 151 THR A CA 1
ATOM 1156 C C . THR A 1 151 ? -7.387 -6.861 25.812 1.00 89.75 151 THR A C 1
ATOM 1158 O O . THR A 1 151 ? -8.058 -7.446 24.959 1.00 89.75 151 THR A O 1
ATOM 1161 N N . PRO A 1 152 ? -6.493 -7.514 26.578 1.00 88.19 152 PRO A N 1
ATOM 1162 C CA . PRO A 1 152 ? -6.297 -8.958 26.466 1.00 88.19 152 PRO A CA 1
ATOM 1163 C C . PRO A 1 152 ? -7.540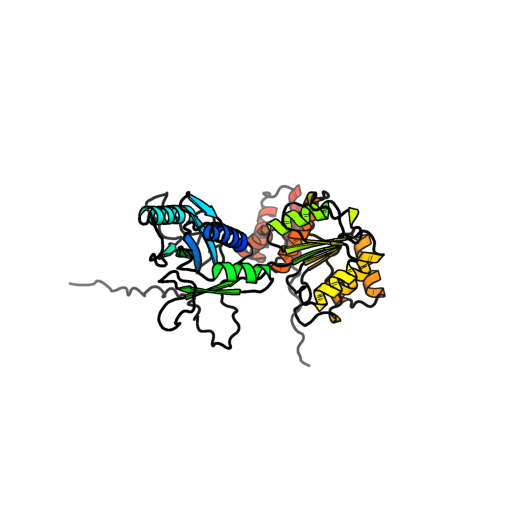 -9.813 26.684 1.00 88.19 152 PRO A C 1
ATOM 1165 O O . PRO A 1 152 ? -7.605 -10.928 26.184 1.00 88.19 152 PRO A O 1
ATOM 1168 N N . GLN A 1 153 ? -8.540 -9.282 27.386 1.00 86.12 153 GLN A N 1
ATOM 1169 C CA . GLN A 1 153 ? -9.833 -9.936 27.531 1.00 86.12 153 GLN A CA 1
ATOM 1170 C C . GLN A 1 153 ? -10.685 -9.811 26.260 1.00 86.12 153 GLN A C 1
ATOM 1172 O O . GLN A 1 153 ? -11.290 -10.792 25.847 1.00 86.12 153 GLN A O 1
ATOM 1177 N N . HIS A 1 154 ? -10.729 -8.630 25.633 1.00 88.31 154 HIS A N 1
ATOM 1178 C CA . HIS A 1 154 ? -11.591 -8.386 24.468 1.00 88.31 154 HIS A CA 1
ATOM 1179 C C . HIS A 1 154 ? -10.985 -8.868 23.150 1.00 88.31 154 HIS A C 1
ATOM 1181 O O . HIS A 1 154 ? -11.727 -9.259 22.257 1.00 88.31 154 HIS A O 1
ATOM 1187 N N . PHE A 1 155 ? -9.659 -8.824 23.001 1.00 90.12 155 PHE A N 1
ATOM 1188 C CA . PHE A 1 155 ? -8.985 -9.217 21.763 1.00 90.12 155 PHE A CA 1
ATOM 1189 C C . PHE A 1 155 ? -7.673 -9.979 22.035 1.00 90.12 155 PHE A C 1
ATOM 1191 O O . PHE A 1 155 ? -6.587 -9.472 21.726 1.00 90.12 155 PHE A O 1
ATOM 1198 N N . PRO A 1 156 ? -7.753 -11.196 22.608 1.00 90.19 156 PRO A N 1
ATOM 1199 C CA . PRO A 1 156 ? -6.578 -11.993 22.960 1.00 90.19 156 PRO A CA 1
ATOM 1200 C C . PRO A 1 156 ? -5.697 -12.353 21.752 1.00 90.19 156 PRO A C 1
ATOM 1202 O O . PRO A 1 156 ? -4.481 -12.484 21.895 1.00 90.19 156 PRO A O 1
ATOM 1205 N N . GLU A 1 157 ? -6.271 -12.456 20.551 1.00 90.75 157 GLU A N 1
ATOM 1206 C CA . GLU A 1 157 ? -5.585 -12.824 19.309 1.00 90.75 157 GLU A CA 1
ATOM 1207 C C . GLU A 1 157 ? -4.857 -11.653 18.634 1.00 90.75 157 GLU A C 1
ATOM 1209 O O . GLU A 1 157 ? -4.205 -11.861 17.607 1.00 90.75 157 GLU A O 1
ATOM 1214 N N . LEU A 1 158 ? -4.903 -10.432 19.183 1.00 90.25 158 LEU A N 1
ATOM 1215 C CA . LEU A 1 158 ? -4.220 -9.278 18.588 1.00 90.25 158 LEU A CA 1
ATOM 1216 C C . LEU A 1 158 ? -2.721 -9.543 18.303 1.00 90.25 158 LEU A C 1
ATOM 1218 O O . LEU A 1 158 ? -2.268 -9.217 17.203 1.00 90.25 158 LEU A O 1
ATOM 1222 N N . PRO A 1 159 ? -1.924 -10.175 19.193 1.00 91.19 159 PRO A N 1
ATOM 1223 C CA . PRO A 1 159 ? -0.540 -10.540 18.878 1.00 91.19 159 PRO A CA 1
ATOM 1224 C C . PRO A 1 159 ? -0.414 -11.490 17.675 1.00 91.19 159 PRO A C 1
ATOM 1226 O O . PRO A 1 159 ? 0.493 -11.323 16.857 1.00 91.19 159 PRO A O 1
ATOM 1229 N N . THR A 1 160 ? -1.340 -12.444 17.535 1.00 91.00 160 THR A N 1
ATOM 1230 C CA . THR A 1 160 ? -1.407 -13.390 16.409 1.00 91.00 160 THR A CA 1
ATOM 1231 C C . THR A 1 160 ? -1.792 -12.691 15.107 1.00 91.00 160 THR A C 1
ATOM 1233 O O . THR A 1 160 ? -1.225 -12.990 14.054 1.00 91.00 160 THR A O 1
ATOM 1236 N N . LEU A 1 161 ? -2.701 -11.713 15.159 1.00 87.44 161 LEU A N 1
ATOM 1237 C CA . LEU A 1 161 ? -3.012 -10.858 14.013 1.00 87.44 161 LEU A CA 1
ATOM 1238 C C . LEU A 1 161 ? -1.754 -10.111 13.547 1.00 87.44 161 LEU A C 1
ATOM 1240 O O . LEU A 1 161 ? -1.397 -10.164 12.370 1.00 87.44 161 LEU A O 1
ATOM 1244 N N . ILE A 1 162 ? -1.035 -9.463 14.469 1.00 86.25 162 ILE A N 1
ATOM 1245 C CA . ILE A 1 162 ? 0.184 -8.712 14.141 1.00 86.25 162 ILE A CA 1
ATOM 1246 C C . ILE A 1 162 ? 1.267 -9.621 13.546 1.00 86.25 162 ILE A C 1
ATOM 1248 O O . ILE A 1 162 ? 1.909 -9.233 12.568 1.00 86.25 162 ILE A O 1
ATOM 1252 N N . SER A 1 163 ? 1.488 -10.816 14.103 1.00 86.75 163 SER A N 1
ATOM 1253 C CA . SER A 1 163 ? 2.481 -11.758 13.570 1.00 86.75 163 SER A CA 1
ATOM 1254 C C . SER A 1 163 ? 2.088 -12.292 12.189 1.00 86.75 163 SER A C 1
ATOM 1256 O O . SER A 1 163 ? 2.940 -12.384 11.308 1.00 86.75 163 SER A O 1
ATOM 1258 N N . THR A 1 164 ? 0.799 -12.555 11.962 1.00 85.75 164 THR A N 1
ATOM 1259 C CA . THR A 1 164 ? 0.265 -13.001 10.665 1.00 85.75 164 THR A CA 1
ATOM 1260 C C . THR A 1 164 ? 0.483 -11.949 9.580 1.00 85.75 164 THR A C 1
ATOM 1262 O O . THR A 1 164 ? 1.027 -12.272 8.523 1.00 85.75 164 THR A O 1
ATOM 1265 N N . LEU A 1 165 ? 0.172 -10.682 9.875 1.00 82.62 165 LEU A N 1
ATOM 1266 C CA . LEU A 1 165 ? 0.385 -9.572 8.942 1.00 82.62 165 LEU A CA 1
ATOM 1267 C C . LEU A 1 165 ? 1.870 -9.307 8.672 1.00 82.62 165 LEU A C 1
ATOM 1269 O O . LEU A 1 165 ? 2.244 -9.012 7.538 1.00 82.62 165 LEU A O 1
ATOM 1273 N N . ARG A 1 166 ? 2.733 -9.439 9.689 1.00 79.19 166 ARG A N 1
ATOM 1274 C CA . ARG A 1 166 ? 4.196 -9.347 9.518 1.00 79.19 166 ARG A CA 1
ATOM 1275 C C . ARG A 1 166 ? 4.753 -10.469 8.646 1.00 79.19 166 ARG A C 1
ATOM 1277 O O . ARG A 1 166 ? 5.704 -10.231 7.916 1.00 79.19 166 ARG A O 1
ATOM 1284 N N . ALA A 1 167 ? 4.148 -11.653 8.694 1.00 80.75 167 ALA A N 1
ATOM 1285 C CA . ALA A 1 167 ? 4.498 -12.782 7.837 1.00 80.75 167 ALA A CA 1
ATOM 1286 C C . ALA A 1 167 ? 3.947 -12.657 6.402 1.00 80.75 167 ALA A C 1
ATOM 1288 O O . ALA A 1 167 ? 4.005 -13.621 5.645 1.00 80.75 167 ALA A O 1
ATOM 1289 N N . GLY A 1 168 ? 3.370 -11.509 6.028 1.00 75.12 168 GLY A N 1
ATOM 1290 C CA . GLY A 1 168 ? 2.850 -11.283 4.680 1.00 75.12 168 GLY A CA 1
ATOM 1291 C C . GLY A 1 168 ? 1.530 -11.999 4.389 1.00 75.12 168 GLY A C 1
ATOM 1292 O O . GLY A 1 168 ? 1.120 -12.074 3.235 1.00 75.12 168 GLY A O 1
ATOM 1293 N N . ARG A 1 169 ? 0.839 -12.517 5.412 1.00 81.06 169 ARG A N 1
ATOM 1294 C CA . ARG A 1 169 ? -0.423 -13.243 5.239 1.00 81.06 169 ARG A CA 1
ATOM 1295 C C . ARG A 1 169 ? -1.614 -12.346 5.585 1.00 81.06 169 ARG A C 1
ATOM 1297 O O . ARG A 1 169 ? -1.552 -11.641 6.594 1.00 81.06 169 ARG A O 1
ATOM 1304 N N . PRO A 1 170 ? -2.695 -12.358 4.786 1.00 81.31 170 PRO A N 1
ATOM 1305 C CA . PRO A 1 170 ? -3.919 -11.657 5.144 1.00 81.31 170 PRO A CA 1
ATOM 1306 C C . PRO A 1 170 ? -4.586 -12.327 6.351 1.00 81.31 170 PRO A C 1
ATOM 1308 O O . PRO A 1 170 ? -4.410 -13.521 6.598 1.00 81.31 170 PRO A O 1
ATOM 1311 N N . ALA A 1 171 ? -5.380 -11.556 7.082 1.00 83.38 171 ALA A N 1
ATOM 1312 C CA . ALA A 1 171 ? -6.141 -12.027 8.228 1.00 83.38 171 ALA A CA 1
ATOM 1313 C C . ALA A 1 171 ? -7.538 -11.406 8.237 1.00 83.38 171 ALA A C 1
ATOM 1315 O O . ALA A 1 171 ? -7.760 -10.327 7.688 1.00 83.38 171 ALA A O 1
ATOM 1316 N N . VAL A 1 172 ? -8.481 -12.086 8.879 1.00 84.19 172 VAL A N 1
ATOM 1317 C CA . VAL A 1 172 ? -9.851 -11.603 9.061 1.00 84.19 172 VAL A CA 1
ATOM 1318 C C . VAL A 1 172 ? -10.189 -11.662 10.541 1.00 84.19 172 VAL A C 1
ATOM 1320 O O . VAL A 1 172 ? -9.815 -12.619 11.219 1.00 84.19 172 VAL A O 1
ATOM 1323 N N . THR A 1 173 ? -10.884 -10.644 11.039 1.00 85.25 173 THR A N 1
ATOM 1324 C CA . THR A 1 173 ? -11.420 -10.623 12.401 1.00 85.25 173 THR A CA 1
ATOM 1325 C C . THR A 1 173 ? -12.913 -10.333 12.391 1.00 85.25 173 THR A C 1
ATOM 1327 O O . THR A 1 173 ? -13.430 -9.676 11.483 1.00 85.25 173 THR A O 1
ATOM 1330 N N . PHE A 1 174 ? -13.593 -10.811 13.430 1.00 85.75 174 PHE A N 1
ATOM 1331 C CA . PHE A 1 174 ? -15.009 -10.567 13.669 1.00 85.75 174 PHE A CA 1
ATOM 1332 C C . PHE A 1 174 ? -15.158 -9.856 15.007 1.00 85.75 174 PHE A C 1
ATOM 1334 O O . PHE A 1 174 ? -14.824 -10.420 16.043 1.00 85.75 174 PHE A O 1
ATOM 1341 N N . LEU A 1 175 ? -15.643 -8.618 14.975 1.00 86.12 175 LEU A N 1
ATOM 1342 C CA . LEU A 1 175 ? -15.958 -7.836 16.164 1.00 86.12 175 LEU A CA 1
ATOM 1343 C C . LEU A 1 175 ? -17.437 -8.010 16.500 1.00 86.12 175 LEU A C 1
ATOM 1345 O O . LEU A 1 175 ? -18.296 -7.689 15.680 1.00 86.12 175 LEU A O 1
ATOM 1349 N N . ASN A 1 176 ? -17.748 -8.458 17.711 1.00 87.56 176 ASN A N 1
ATOM 1350 C CA . ASN A 1 176 ? -19.114 -8.434 18.215 1.00 87.56 176 ASN A CA 1
ATOM 1351 C C . ASN A 1 176 ? -19.515 -6.986 18.564 1.00 87.56 176 ASN A C 1
ATOM 1353 O O . ASN A 1 176 ? -18.944 -6.375 19.469 1.00 87.56 176 ASN A O 1
ATOM 1357 N N . LEU A 1 177 ? -20.517 -6.443 17.865 1.00 85.44 177 LEU A N 1
ATOM 1358 C CA . LEU A 1 177 ? -20.943 -5.043 17.999 1.00 85.44 177 LEU A CA 1
ATOM 1359 C C . LEU A 1 177 ? -21.776 -4.752 19.258 1.00 85.44 177 LEU A C 1
ATOM 1361 O O . LEU A 1 177 ? -22.142 -3.602 19.491 1.00 85.44 177 LEU A O 1
ATOM 1365 N N . GLN A 1 178 ? -22.058 -5.762 20.080 1.00 84.06 178 GLN A N 1
ATOM 1366 C CA . GLN A 1 178 ? -22.665 -5.604 21.403 1.00 84.06 178 GLN A CA 1
ATOM 1367 C C . GLN A 1 178 ? -21.609 -5.700 22.505 1.00 84.06 178 GLN A C 1
ATOM 1369 O O . GLN A 1 178 ? -21.538 -4.848 23.387 1.00 84.06 178 GLN A O 1
ATOM 1374 N N . THR A 1 179 ? -20.757 -6.723 22.456 1.00 85.06 179 THR A N 1
ATOM 1375 C CA . THR A 1 179 ? -19.838 -7.037 23.559 1.00 85.06 179 THR A CA 1
ATOM 1376 C C . THR A 1 179 ? -18.447 -6.432 23.386 1.00 85.06 179 THR A C 1
ATOM 1378 O O . THR A 1 179 ? -17.713 -6.337 24.362 1.00 85.06 179 THR A O 1
ATOM 1381 N N . GLY A 1 180 ? -18.062 -6.029 22.172 1.00 83.44 180 GLY A N 1
ATOM 1382 C CA . GLY A 1 180 ? -16.720 -5.517 21.872 1.00 83.44 180 GLY A CA 1
ATOM 1383 C C . GLY A 1 180 ? -15.635 -6.596 21.776 1.00 83.44 180 GLY A C 1
ATOM 1384 O O . GLY A 1 180 ? -14.471 -6.265 21.571 1.00 83.44 180 GLY A O 1
ATOM 1385 N N . TYR A 1 181 ? -15.992 -7.879 21.903 1.00 85.25 181 TYR A N 1
ATOM 1386 C CA . TYR A 1 181 ? -15.037 -8.982 21.793 1.00 85.25 181 TYR A CA 1
ATOM 1387 C C . TYR A 1 181 ? -14.712 -9.306 20.334 1.00 85.25 181 TYR A C 1
ATOM 1389 O O . TYR A 1 181 ? -15.587 -9.288 19.465 1.00 85.25 181 TYR A O 1
ATOM 1397 N N . THR A 1 182 ? -13.453 -9.662 20.094 1.00 80.88 182 THR A N 1
ATOM 1398 C CA . THR A 1 182 ? -12.953 -10.227 18.842 1.00 80.88 182 THR A CA 1
ATOM 1399 C C . THR A 1 182 ? -12.598 -11.692 19.086 1.00 80.88 182 THR A C 1
ATOM 1401 O O . THR A 1 182 ? -11.521 -11.975 19.588 1.00 80.88 182 THR A O 1
ATOM 1404 N N . ALA A 1 183 ? -13.524 -12.611 18.802 1.00 70.56 183 ALA A N 1
ATOM 1405 C CA . ALA A 1 183 ? -13.371 -14.057 19.013 1.00 70.56 183 ALA A CA 1
ATOM 1406 C C . ALA A 1 183 ? -14.317 -14.835 18.075 1.00 70.56 183 ALA A C 1
ATOM 1408 O O . ALA A 1 183 ? -15.005 -14.231 17.253 1.00 70.56 183 ALA A O 1
ATOM 1409 N N . LEU A 1 184 ? -14.379 -16.168 18.191 1.00 65.06 184 LEU A N 1
ATOM 1410 C CA . LEU A 1 184 ? -15.426 -16.970 17.544 1.00 65.06 184 LEU A CA 1
ATOM 1411 C C . LEU A 1 184 ? -16.805 -16.508 18.051 1.00 65.06 184 LEU A C 1
ATOM 1413 O O . LEU A 1 184 ? -17.071 -16.569 19.251 1.00 65.06 184 LEU A O 1
ATOM 1417 N N . VAL A 1 185 ? -17.662 -16.024 17.149 1.00 61.56 185 VAL A N 1
ATOM 1418 C CA . VAL A 1 185 ? -18.996 -15.500 17.486 1.00 61.56 185 VAL A CA 1
ATOM 1419 C C . VAL A 1 185 ? -20.074 -16.426 16.930 1.00 61.56 185 VAL A C 1
ATOM 1421 O O . VAL A 1 185 ? -19.995 -16.835 15.773 1.00 61.56 185 VAL A O 1
ATOM 1424 N N . ASP A 1 186 ? -21.092 -16.726 17.740 1.00 59.50 186 ASP A N 1
ATOM 1425 C CA . ASP A 1 186 ? -22.326 -17.356 17.265 1.00 59.50 186 ASP A CA 1
ATOM 1426 C C . ASP A 1 186 ? -23.098 -16.364 16.380 1.00 59.50 186 ASP A C 1
ATOM 1428 O O . ASP A 1 186 ? -23.554 -15.308 16.833 1.00 59.50 186 ASP A O 1
ATOM 1432 N N . SER A 1 187 ? -23.213 -16.698 15.096 1.00 52.00 187 SER A N 1
ATOM 1433 C CA . SER A 1 187 ? -23.815 -15.850 14.068 1.00 52.00 187 SER A CA 1
ATOM 1434 C C . SER A 1 187 ? -25.333 -15.691 14.215 1.00 52.00 187 SER A C 1
ATOM 1436 O O . SER A 1 187 ? -25.904 -14.784 13.608 1.00 52.00 187 SER A O 1
ATOM 1438 N N . GLY A 1 188 ? -25.995 -16.521 15.031 1.00 55.91 188 GLY A N 1
ATOM 1439 C CA . GLY A 1 188 ? -27.444 -16.473 15.242 1.00 55.91 188 GLY A CA 1
ATOM 1440 C C . GLY A 1 188 ? -27.925 -15.447 16.275 1.00 55.91 188 GLY A C 1
ATOM 1441 O O . GLY A 1 188 ? -29.111 -15.118 16.281 1.00 55.91 188 GLY A O 1
ATOM 1442 N N . ALA A 1 189 ? -27.039 -14.929 17.137 1.00 60.38 189 ALA A N 1
ATOM 1443 C CA . ALA A 1 189 ? -27.449 -14.212 18.352 1.00 60.38 189 ALA A CA 1
ATOM 1444 C C . ALA A 1 189 ? -27.026 -12.731 18.435 1.00 60.38 189 ALA A C 1
ATOM 1446 O O . ALA A 1 189 ? -27.608 -11.988 19.226 1.00 60.38 189 ALA A O 1
ATOM 1447 N N . SER A 1 190 ? -26.040 -12.267 17.653 1.00 65.38 190 SER A N 1
ATOM 1448 C CA . SER A 1 190 ? -25.485 -10.910 17.809 1.00 65.38 190 SER A CA 1
ATOM 1449 C C . SER A 1 190 ? -24.959 -10.309 16.499 1.00 65.38 190 SER A C 1
ATOM 1451 O O . SER A 1 190 ? -24.342 -11.025 15.710 1.00 65.38 190 SER A O 1
ATOM 1453 N N . PRO A 1 191 ? -25.121 -8.988 16.264 1.00 80.44 191 PRO A N 1
ATOM 1454 C CA . PRO A 1 191 ? -24.496 -8.318 15.128 1.00 80.44 191 PRO A CA 1
ATOM 1455 C C . PRO A 1 191 ? -22.963 -8.374 15.226 1.00 80.44 191 PRO A C 1
ATOM 1457 O O . PRO A 1 191 ? -22.383 -8.125 16.289 1.00 80.44 191 PRO A O 1
ATOM 1460 N N . VAL A 1 192 ? -22.312 -8.669 14.098 1.00 83.69 192 VAL A N 1
ATOM 1461 C CA . VAL A 1 192 ? -20.850 -8.743 13.965 1.00 83.69 192 VAL A CA 1
ATOM 1462 C C . VAL A 1 192 ? -20.346 -7.835 12.848 1.00 83.69 192 VAL A C 1
ATOM 1464 O O . VAL A 1 192 ? -21.006 -7.672 11.824 1.00 83.69 192 VAL A O 1
ATOM 1467 N N . PHE A 1 193 ? -19.150 -7.279 13.028 1.00 82.38 193 PHE A N 1
ATOM 1468 C CA . PHE A 1 193 ? -18.427 -6.532 12.005 1.00 82.38 193 PHE A CA 1
ATOM 1469 C C . PHE A 1 193 ? -17.189 -7.312 11.555 1.00 82.38 193 PHE A C 1
ATOM 1471 O O . PHE A 1 193 ? -16.319 -7.636 12.363 1.00 82.38 193 PHE A O 1
ATOM 1478 N N . CYS A 1 194 ? -17.116 -7.618 10.258 1.00 83.31 194 CYS A N 1
ATOM 1479 C CA . CYS A 1 194 ? -16.015 -8.362 9.653 1.00 83.31 194 CYS A CA 1
ATOM 1480 C C . CYS A 1 194 ? -14.973 -7.399 9.076 1.00 83.31 194 CYS A C 1
ATOM 1482 O O . CYS A 1 194 ? -15.265 -6.638 8.149 1.00 83.31 194 CYS A O 1
ATOM 1484 N N . THR A 1 195 ? -13.741 -7.484 9.574 1.00 82.56 195 THR A N 1
ATOM 1485 C CA . THR A 1 195 ? -12.613 -6.691 9.071 1.00 82.56 195 THR A CA 1
ATOM 1486 C C . THR A 1 195 ? -11.606 -7.595 8.382 1.00 82.56 195 THR A C 1
ATOM 1488 O O . THR A 1 195 ? -11.131 -8.561 8.977 1.00 82.56 195 THR A O 1
ATOM 1491 N N . ARG A 1 196 ? -11.241 -7.266 7.138 1.00 82.38 196 ARG A N 1
ATOM 1492 C CA . ARG A 1 196 ? -10.139 -7.924 6.429 1.00 82.38 196 ARG A CA 1
ATOM 1493 C C . ARG A 1 196 ? -8.891 -7.051 6.501 1.00 82.38 196 ARG A C 1
ATOM 1495 O O . ARG A 1 196 ? -8.896 -5.927 6.002 1.00 82.38 196 ARG A O 1
ATOM 1502 N N . TYR A 1 197 ? -7.827 -7.613 7.061 1.00 80.06 197 TYR A N 1
ATOM 1503 C CA . TYR A 1 197 ? -6.492 -7.035 7.091 1.00 80.06 197 TYR A CA 1
ATOM 1504 C C . TYR A 1 197 ? -5.637 -7.680 6.010 1.00 80.06 197 TYR A C 1
ATOM 1506 O O . TYR A 1 197 ? -5.314 -8.867 6.083 1.00 80.06 197 TYR A O 1
ATOM 1514 N N . ASP A 1 198 ? -5.254 -6.901 5.007 1.00 78.88 198 ASP A N 1
ATOM 1515 C CA . ASP A 1 198 ? -4.311 -7.362 3.998 1.00 78.88 198 ASP A CA 1
ATOM 1516 C C . ASP A 1 198 ? -2.867 -7.133 4.460 1.00 78.88 198 ASP A C 1
ATOM 1518 O O . ASP A 1 198 ? -2.548 -6.175 5.173 1.00 78.88 198 ASP A O 1
ATOM 1522 N N . ALA A 1 199 ? -1.970 -8.010 4.011 1.00 77.81 199 ALA A N 1
ATOM 1523 C CA . ALA A 1 199 ? -0.544 -7.783 4.155 1.00 77.81 199 ALA A CA 1
ATOM 1524 C C . ALA A 1 199 ? -0.126 -6.490 3.440 1.00 77.81 199 ALA A C 1
ATOM 1526 O O . ALA A 1 199 ? -0.768 -6.036 2.482 1.00 77.81 199 ALA A O 1
ATOM 1527 N N . SER A 1 200 ? 0.967 -5.899 3.918 1.00 83.12 200 SER A N 1
ATOM 1528 C CA . SER A 1 200 ? 1.509 -4.682 3.317 1.00 83.12 200 SER A CA 1
ATOM 1529 C C . SER A 1 200 ? 1.949 -4.968 1.883 1.00 83.12 200 SER A C 1
ATOM 1531 O O . SER A 1 200 ? 2.676 -5.943 1.684 1.00 83.12 200 SER A O 1
ATOM 1533 N N . PRO A 1 201 ? 1.519 -4.160 0.897 1.00 89.50 201 PRO A N 1
ATOM 1534 C CA . PRO A 1 201 ? 2.009 -4.318 -0.463 1.00 89.50 201 PRO A CA 1
ATOM 1535 C C . PRO A 1 201 ? 3.525 -4.119 -0.467 1.00 89.50 201 PRO A C 1
ATOM 1537 O O . PRO A 1 201 ? 4.059 -3.316 0.307 1.00 89.50 201 PRO A O 1
ATOM 1540 N N . ARG A 1 202 ? 4.231 -4.870 -1.309 1.00 94.06 202 ARG A N 1
ATOM 1541 C CA . ARG A 1 202 ? 5.686 -4.750 -1.415 1.00 94.06 202 ARG A CA 1
ATOM 1542 C C . ARG A 1 202 ? 6.052 -3.673 -2.424 1.00 94.06 202 ARG A C 1
ATOM 1544 O O . ARG A 1 202 ? 5.383 -3.515 -3.440 1.00 94.06 202 ARG A O 1
ATOM 1551 N N . MET A 1 203 ? 7.127 -2.950 -2.154 1.00 97.56 203 MET A N 1
ATOM 1552 C CA . MET A 1 203 ? 7.800 -2.129 -3.155 1.00 97.56 203 MET A CA 1
ATOM 1553 C C . MET A 1 203 ? 9.240 -2.608 -3.240 1.00 97.56 203 MET A C 1
ATOM 1555 O O . MET A 1 203 ? 9.984 -2.489 -2.268 1.00 97.56 203 MET A O 1
ATOM 1559 N N . VAL A 1 204 ? 9.614 -3.169 -4.385 1.00 98.50 204 VAL A N 1
ATOM 1560 C CA . VAL A 1 204 ? 10.970 -3.658 -4.629 1.00 98.50 204 VAL A CA 1
ATOM 1561 C C . VAL A 1 204 ? 11.669 -2.659 -5.537 1.00 98.50 204 VAL A C 1
ATOM 1563 O O . VAL A 1 204 ? 11.300 -2.496 -6.701 1.00 98.50 204 VAL A O 1
ATOM 1566 N N . ILE A 1 205 ? 12.650 -1.961 -4.974 1.00 98.56 205 ILE A N 1
ATOM 1567 C CA . ILE A 1 205 ? 13.421 -0.927 -5.654 1.00 98.56 205 ILE A CA 1
ATOM 1568 C C . ILE A 1 205 ? 14.772 -1.515 -6.040 1.00 98.56 205 ILE A C 1
ATOM 1570 O O . ILE A 1 205 ? 15.565 -1.908 -5.185 1.00 98.56 205 ILE A O 1
ATOM 1574 N N . PHE A 1 206 ? 15.037 -1.567 -7.336 1.00 98.56 206 PHE A N 1
ATOM 1575 C CA . PHE A 1 206 ? 16.289 -2.048 -7.887 1.00 98.56 206 PHE A CA 1
ATOM 1576 C C . PHE A 1 206 ? 17.190 -0.870 -8.240 1.00 98.56 206 PHE A C 1
ATOM 1578 O O . PHE A 1 206 ? 16.791 0.032 -8.973 1.00 98.56 206 PHE A O 1
ATOM 1585 N N . GLY A 1 207 ? 18.419 -0.894 -7.736 1.00 96.38 207 GLY A N 1
ATOM 1586 C CA . GLY A 1 207 ? 19.382 0.187 -7.910 1.00 96.38 207 GLY A CA 1
ATOM 1587 C C . GLY A 1 207 ? 19.353 1.210 -6.774 1.00 96.38 207 GLY A C 1
ATOM 1588 O O . GLY A 1 207 ? 18.300 1.676 -6.330 1.00 96.38 207 GLY A O 1
ATOM 1589 N N . ILE A 1 208 ? 20.545 1.587 -6.315 1.00 93.75 208 ILE A N 1
ATOM 1590 C CA . ILE A 1 208 ? 20.744 2.586 -5.265 1.00 93.75 208 ILE A CA 1
ATOM 1591 C C . ILE A 1 208 ? 21.158 3.949 -5.841 1.00 93.75 208 ILE A C 1
ATOM 1593 O O . ILE A 1 208 ? 22.130 4.075 -6.589 1.00 93.75 208 ILE A O 1
ATOM 1597 N N . SER A 1 209 ? 20.415 4.979 -5.449 1.00 92.25 209 SER A N 1
ATOM 1598 C CA . SER A 1 209 ? 20.633 6.398 -5.747 1.00 92.25 209 SER A CA 1
ATOM 1599 C C . SER A 1 209 ? 20.000 7.253 -4.640 1.00 92.25 209 SER A C 1
ATOM 1601 O O . SER A 1 209 ? 19.389 6.711 -3.717 1.00 92.25 209 SER A O 1
ATOM 1603 N N . ASP A 1 210 ? 20.104 8.577 -4.723 1.00 91.94 210 ASP A N 1
ATOM 1604 C CA . ASP A 1 210 ? 19.390 9.469 -3.796 1.00 91.94 210 ASP A CA 1
ATOM 1605 C C . ASP A 1 210 ? 17.866 9.409 -4.000 1.00 91.94 210 ASP A C 1
ATOM 1607 O O . ASP A 1 210 ? 17.111 9.471 -3.034 1.00 91.94 210 ASP A O 1
ATOM 1611 N N . ILE A 1 211 ? 17.402 9.158 -5.234 1.00 96.25 211 ILE A N 1
ATOM 1612 C CA . ILE A 1 211 ? 15.980 8.896 -5.522 1.00 96.25 211 ILE A CA 1
ATOM 1613 C C . ILE A 1 211 ? 15.507 7.657 -4.751 1.00 96.25 211 ILE A C 1
ATOM 1615 O O . ILE A 1 211 ? 14.408 7.661 -4.202 1.00 96.25 211 ILE A O 1
ATOM 1619 N N . THR A 1 212 ? 16.339 6.611 -4.668 1.00 96.81 212 THR A N 1
ATOM 1620 C CA . THR A 1 212 ? 16.023 5.384 -3.919 1.00 96.81 212 THR A CA 1
ATOM 1621 C C . THR A 1 212 ? 15.770 5.674 -2.443 1.00 96.81 212 THR A C 1
ATOM 1623 O O . THR A 1 212 ? 14.835 5.125 -1.868 1.00 96.81 212 THR A O 1
ATOM 1626 N N . VAL A 1 213 ? 16.590 6.534 -1.831 1.00 95.06 213 VAL A N 1
ATOM 1627 C CA . VAL A 1 213 ? 16.474 6.887 -0.409 1.00 95.06 213 VAL A CA 1
ATOM 1628 C C . VAL A 1 213 ? 15.161 7.624 -0.139 1.00 95.06 213 VAL A C 1
ATOM 1630 O O . VAL A 1 213 ? 14.399 7.214 0.739 1.00 95.06 213 VAL A O 1
ATOM 1633 N N . GLU A 1 214 ? 14.860 8.652 -0.934 1.00 96.12 214 GLU A N 1
ATOM 1634 C CA . GLU A 1 214 ? 13.627 9.438 -0.800 1.00 96.12 214 GLU A CA 1
ATOM 1635 C C . GLU A 1 214 ? 12.376 8.591 -1.063 1.00 96.12 214 GLU A C 1
ATOM 1637 O O . GLU A 1 214 ? 11.409 8.618 -0.295 1.00 96.12 214 GLU A O 1
ATOM 1642 N N . LEU A 1 215 ? 12.403 7.772 -2.120 1.00 97.50 215 LEU A N 1
ATOM 1643 C CA . LEU A 1 215 ? 11.294 6.888 -2.465 1.00 97.50 215 LEU A CA 1
ATOM 1644 C C . LEU A 1 215 ? 11.043 5.858 -1.363 1.00 97.50 215 LEU A C 1
ATOM 1646 O O . LEU A 1 215 ? 9.893 5.656 -0.974 1.00 97.50 215 LEU A O 1
ATOM 1650 N N . ALA A 1 216 ? 12.097 5.241 -0.825 1.00 96.25 216 ALA A N 1
ATOM 1651 C CA . ALA A 1 216 ? 11.972 4.263 0.247 1.00 96.25 216 ALA A CA 1
ATOM 1652 C C . ALA A 1 216 ? 11.367 4.882 1.519 1.00 96.25 216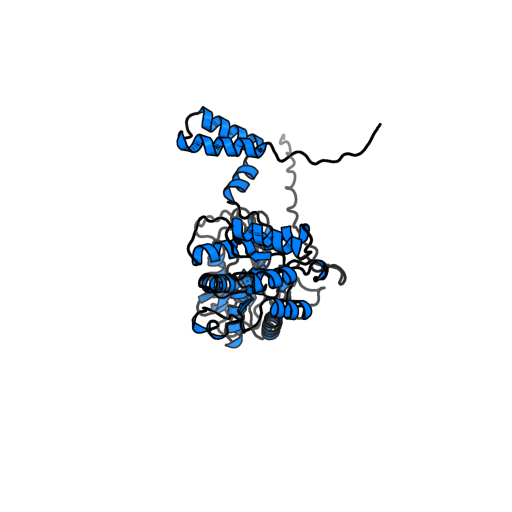 ALA A C 1
ATOM 1654 O O . ALA A 1 216 ? 10.499 4.266 2.147 1.00 96.25 216 ALA A O 1
ATOM 1655 N N . ALA A 1 217 ? 11.752 6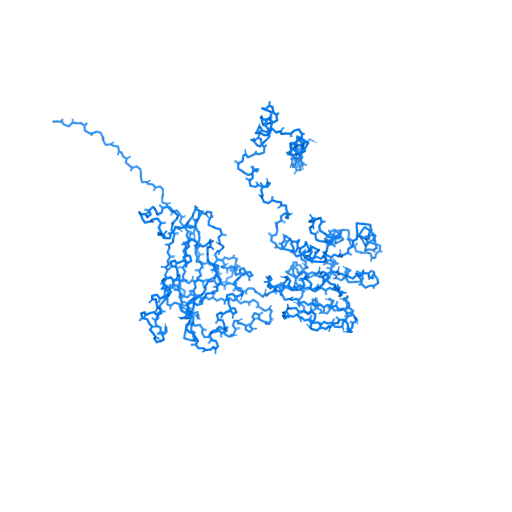.114 1.868 1.00 93.50 217 ALA A N 1
ATOM 1656 C CA . ALA A 1 217 ? 11.182 6.842 2.999 1.00 93.50 217 ALA A CA 1
ATOM 1657 C C . ALA A 1 217 ? 9.685 7.145 2.793 1.00 93.50 217 ALA A C 1
ATOM 1659 O O . ALA A 1 217 ? 8.858 6.855 3.666 1.00 93.50 217 ALA A O 1
ATOM 1660 N N . LEU A 1 218 ? 9.310 7.678 1.624 1.00 94.38 218 LEU A N 1
ATOM 1661 C CA . LEU A 1 218 ? 7.913 7.972 1.288 1.00 94.38 218 LEU A CA 1
ATOM 1662 C C . LEU A 1 218 ? 7.052 6.699 1.247 1.00 94.38 218 LEU A C 1
ATOM 1664 O O . LEU A 1 218 ? 5.970 6.663 1.837 1.00 94.38 218 LEU A O 1
ATOM 1668 N N . ALA A 1 219 ? 7.540 5.637 0.606 1.00 93.44 219 ALA A N 1
ATOM 1669 C CA . ALA A 1 219 ? 6.828 4.369 0.476 1.00 93.44 219 ALA A CA 1
ATOM 1670 C C . ALA A 1 219 ? 6.640 3.673 1.833 1.00 93.44 219 ALA A C 1
ATOM 1672 O O . ALA A 1 219 ? 5.539 3.208 2.141 1.00 93.44 219 ALA A O 1
ATOM 1673 N N . THR A 1 220 ? 7.667 3.674 2.691 1.00 89.31 220 THR A N 1
ATOM 1674 C CA . THR A 1 220 ? 7.572 3.136 4.059 1.00 89.31 220 THR A CA 1
ATOM 1675 C C . THR A 1 220 ? 6.515 3.886 4.866 1.00 89.31 220 THR A C 1
ATOM 1677 O O . THR A 1 220 ? 5.674 3.265 5.520 1.00 89.31 220 THR A O 1
ATOM 1680 N N . ARG A 1 221 ? 6.490 5.224 4.774 1.00 85.31 221 ARG A N 1
ATOM 1681 C CA . ARG A 1 221 ? 5.460 6.056 5.420 1.00 85.31 221 ARG A CA 1
ATOM 1682 C C . ARG A 1 221 ? 4.053 5.789 4.883 1.00 85.31 221 ARG A C 1
ATOM 1684 O O . ARG A 1 221 ? 3.100 5.868 5.653 1.00 85.31 221 ARG A O 1
ATOM 1691 N N . MET A 1 222 ? 3.922 5.458 3.599 1.00 84.56 222 MET A N 1
ATOM 1692 C CA . MET A 1 222 ? 2.649 5.087 2.970 1.00 84.56 222 MET A CA 1
ATOM 1693 C C . MET A 1 222 ? 2.203 3.654 3.321 1.00 84.56 222 MET A C 1
ATOM 1695 O O . MET A 1 222 ? 1.065 3.276 3.057 1.00 84.56 222 MET A O 1
ATOM 1699 N N . GLY A 1 223 ? 3.067 2.861 3.963 1.00 82.75 223 GLY A N 1
ATOM 1700 C CA . GLY A 1 223 ? 2.743 1.519 4.440 1.00 82.75 223 GLY A CA 1
ATOM 1701 C C . GLY A 1 223 ? 3.173 0.383 3.513 1.00 82.75 223 GLY A C 1
ATOM 1702 O O . GLY A 1 223 ? 2.716 -0.744 3.724 1.00 82.75 223 GLY A O 1
ATOM 1703 N N . TYR A 1 224 ? 4.061 0.632 2.547 1.00 89.69 224 TYR A N 1
ATOM 1704 C CA . TYR A 1 224 ? 4.702 -0.432 1.773 1.00 89.69 224 TYR A CA 1
ATOM 1705 C C . TYR A 1 224 ? 5.719 -1.202 2.627 1.00 89.69 224 TYR A C 1
ATOM 1707 O O . TYR A 1 224 ? 6.342 -0.655 3.539 1.00 89.69 224 TYR A O 1
ATOM 1715 N N . ALA A 1 225 ? 5.883 -2.490 2.337 1.00 90.62 225 ALA A N 1
ATOM 1716 C CA . ALA A 1 225 ? 7.055 -3.255 2.747 1.00 90.62 225 ALA A CA 1
ATOM 1717 C C . ALA A 1 225 ? 8.148 -3.041 1.691 1.00 90.62 225 ALA A C 1
ATOM 1719 O O . ALA A 1 225 ? 8.052 -3.568 0.582 1.00 90.62 225 ALA A O 1
ATOM 1720 N N . VAL A 1 226 ? 9.132 -2.199 2.010 1.00 95.25 226 VAL A N 1
ATOM 1721 C CA . VAL A 1 226 ? 10.138 -1.746 1.044 1.00 95.25 226 VAL A CA 1
ATOM 1722 C C . VAL A 1 226 ? 11.370 -2.642 1.086 1.00 95.25 226 VAL A C 1
ATOM 1724 O O . VAL A 1 226 ? 11.940 -2.880 2.152 1.00 95.25 226 VAL A O 1
ATOM 1727 N N . VAL A 1 227 ? 11.798 -3.078 -0.096 1.00 97.38 227 VAL A N 1
ATOM 1728 C CA . VAL A 1 227 ? 13.065 -3.772 -0.322 1.00 97.38 227 VAL A CA 1
ATOM 1729 C C . VAL A 1 227 ? 13.911 -2.950 -1.284 1.00 97.38 227 VAL A C 1
ATOM 1731 O O . VAL A 1 227 ? 13.404 -2.487 -2.305 1.00 97.38 227 VAL A O 1
ATOM 1734 N N . VAL A 1 228 ? 15.199 -2.798 -0.986 1.00 98.25 228 VAL A N 1
ATOM 1735 C CA . VAL A 1 228 ? 16.179 -2.196 -1.893 1.00 98.25 228 VAL A CA 1
ATOM 1736 C C . VAL A 1 228 ? 17.210 -3.247 -2.278 1.00 98.25 228 VAL A C 1
ATOM 1738 O O . VAL A 1 228 ? 17.924 -3.771 -1.423 1.00 98.25 228 VAL A O 1
ATOM 1741 N N . CYS A 1 229 ? 17.295 -3.542 -3.573 1.00 98.31 229 CYS A N 1
ATOM 1742 C CA . CYS A 1 229 ? 18.221 -4.517 -4.132 1.00 98.31 229 CYS A CA 1
ATOM 1743 C C . CYS A 1 229 ? 19.257 -3.822 -5.026 1.00 98.31 229 CYS A C 1
ATOM 1745 O O . CYS A 1 229 ? 18.910 -3.157 -6.004 1.00 98.31 229 CYS A O 1
ATOM 1747 N N . ASP A 1 230 ? 20.541 -3.973 -4.701 1.00 96.88 230 ASP A N 1
ATOM 1748 C CA . ASP A 1 230 ? 21.653 -3.514 -5.540 1.00 96.88 230 ASP A CA 1
ATOM 1749 C C . ASP A 1 230 ? 22.828 -4.498 -5.406 1.00 96.88 230 ASP A C 1
ATOM 1751 O O . ASP A 1 230 ? 23.161 -4.895 -4.287 1.00 96.88 230 ASP A O 1
ATOM 1755 N N . PRO A 1 231 ? 23.501 -4.891 -6.502 1.00 94.75 231 PRO A N 1
ATOM 1756 C CA . PRO A 1 231 ? 24.609 -5.843 -6.423 1.00 94.75 231 PRO A CA 1
ATOM 1757 C C . PRO A 1 231 ? 25.840 -5.274 -5.698 1.00 94.75 231 PRO A C 1
ATOM 1759 O O . PRO A 1 231 ? 26.727 -6.027 -5.295 1.00 94.75 231 PRO A O 1
ATOM 1762 N N . ARG A 1 232 ? 25.933 -3.949 -5.535 1.00 93.62 232 ARG A N 1
ATOM 1763 C CA . ARG A 1 232 ? 27.070 -3.277 -4.900 1.00 93.62 232 ARG A CA 1
ATOM 1764 C C . ARG A 1 232 ? 26.811 -3.122 -3.402 1.00 93.62 232 ARG A C 1
ATOM 1766 O O . ARG A 1 232 ? 26.370 -2.070 -2.939 1.00 93.62 232 ARG A O 1
ATOM 1773 N N . SER A 1 233 ? 27.154 -4.154 -2.634 1.00 92.50 233 SER A N 1
ATOM 1774 C CA . SER A 1 233 ? 26.946 -4.208 -1.176 1.00 92.50 233 SER A CA 1
ATOM 1775 C C . SER A 1 233 ? 27.463 -2.980 -0.411 1.00 92.50 233 SER A C 1
ATOM 1777 O O . SER A 1 233 ? 26.831 -2.554 0.548 1.00 92.50 233 SER A O 1
ATOM 1779 N N . ALA A 1 234 ? 28.555 -2.353 -0.864 1.00 91.00 234 ALA A N 1
ATOM 1780 C CA . ALA A 1 234 ? 29.126 -1.156 -0.238 1.00 91.00 234 ALA A CA 1
ATOM 1781 C C . ALA A 1 234 ? 28.164 0.050 -0.164 1.00 91.00 234 ALA A C 1
ATOM 1783 O O . ALA A 1 234 ? 28.338 0.913 0.695 1.00 91.00 234 ALA A O 1
ATOM 1784 N N . PHE A 1 235 ? 27.155 0.120 -1.041 1.00 88.19 235 PHE A N 1
ATOM 1785 C CA . PHE A 1 235 ? 26.171 1.209 -1.073 1.00 88.19 235 PHE A CA 1
ATOM 1786 C C . PHE A 1 235 ? 24.921 0.933 -0.219 1.00 88.19 235 PHE A C 1
ATOM 1788 O O . PHE A 1 235 ? 24.108 1.843 -0.015 1.00 88.19 235 PHE A O 1
ATOM 1795 N N . LEU A 1 236 ? 24.761 -0.299 0.278 1.00 90.25 236 LEU A N 1
ATOM 1796 C CA . LEU A 1 236 ? 23.629 -0.753 1.088 1.00 90.25 236 LEU A CA 1
ATOM 1797 C C . LEU A 1 236 ? 23.904 -0.524 2.580 1.00 90.25 236 LEU A C 1
ATOM 1799 O O . LEU A 1 236 ? 24.123 -1.453 3.353 1.00 90.25 236 LEU A O 1
ATOM 1803 N N . GLN A 1 237 ? 23.901 0.746 2.970 1.00 89.69 237 GLN A N 1
ATOM 1804 C CA . GLN A 1 237 ? 24.112 1.186 4.350 1.00 89.69 237 GLN A CA 1
ATOM 1805 C C . GLN A 1 237 ? 22.769 1.561 4.977 1.00 89.69 237 GLN A C 1
ATOM 1807 O O . GLN A 1 237 ? 22.056 2.411 4.437 1.00 89.69 237 GLN A O 1
ATOM 1812 N N . HIS A 1 238 ? 22.414 0.934 6.101 1.00 88.44 238 HIS A N 1
ATOM 1813 C CA . HIS A 1 238 ? 21.120 1.146 6.764 1.00 88.44 238 HIS A CA 1
ATOM 1814 C C . HIS A 1 238 ? 20.955 2.592 7.253 1.00 88.44 238 HIS A C 1
ATOM 1816 O O . HIS A 1 238 ? 19.847 3.115 7.265 1.00 88.44 238 HIS A O 1
ATOM 1822 N N . GLU A 1 239 ? 22.056 3.265 7.582 1.00 89.56 239 GLU A N 1
ATOM 1823 C CA . GLU A 1 239 ? 22.110 4.640 8.082 1.00 89.56 239 GLU A CA 1
ATOM 1824 C C . GLU A 1 239 ? 21.596 5.666 7.065 1.00 89.56 239 GLU A C 1
ATOM 1826 O O . GLU A 1 239 ? 21.183 6.761 7.442 1.00 89.56 239 GLU A O 1
ATOM 1831 N N . ARG A 1 240 ? 21.595 5.318 5.771 1.00 87.88 240 ARG A N 1
ATOM 1832 C CA . ARG A 1 240 ? 21.056 6.174 4.705 1.00 87.88 240 ARG A CA 1
ATOM 1833 C C . ARG A 1 240 ? 19.532 6.202 4.684 1.00 87.88 240 ARG A C 1
ATOM 1835 O O . ARG A 1 240 ? 18.958 7.035 3.992 1.00 87.88 240 ARG A O 1
ATOM 1842 N N . PHE A 1 241 ? 18.876 5.291 5.393 1.00 88.50 241 PHE A N 1
ATOM 1843 C CA . PHE A 1 241 ? 17.450 5.052 5.272 1.00 88.50 241 PHE A CA 1
ATOM 1844 C C . PHE A 1 241 ? 16.702 5.369 6.565 1.00 88.50 241 PHE A C 1
ATOM 1846 O O . PHE A 1 241 ? 17.128 5.026 7.665 1.00 88.50 241 PHE A O 1
ATOM 1853 N N . SER A 1 242 ? 15.530 5.991 6.425 1.00 78.44 242 SER A N 1
ATOM 1854 C CA . SER A 1 242 ? 14.613 6.220 7.540 1.00 78.44 242 SER A CA 1
ATOM 1855 C C . SER A 1 242 ? 13.495 5.173 7.526 1.00 78.44 242 SER A C 1
ATOM 1857 O O . SER A 1 242 ? 12.618 5.176 6.666 1.00 78.44 242 SER A O 1
ATOM 1859 N N . GLY A 1 243 ? 13.521 4.257 8.495 1.00 75.62 243 GLY A N 1
ATOM 1860 C CA . GLY A 1 243 ? 12.497 3.223 8.665 1.00 75.62 243 GLY A CA 1
ATOM 1861 C C . GLY A 1 243 ? 12.988 1.800 8.403 1.00 75.62 243 GLY A C 1
ATOM 1862 O O . GLY A 1 243 ? 14.168 1.554 8.174 1.00 75.62 243 GLY A O 1
ATOM 1863 N N . ALA A 1 244 ? 12.065 0.843 8.502 1.00 80.62 244 ALA A N 1
ATOM 1864 C CA . ALA A 1 244 ? 12.361 -0.575 8.319 1.00 80.62 244 ALA A CA 1
ATOM 1865 C C . ALA A 1 244 ? 12.376 -0.920 6.824 1.00 80.62 244 ALA A C 1
ATOM 1867 O O . ALA A 1 244 ? 11.317 -1.114 6.227 1.00 80.62 244 ALA A O 1
ATOM 1868 N N . ILE A 1 245 ? 13.575 -0.973 6.246 1.00 91.12 245 ILE A N 1
ATOM 1869 C CA . ILE A 1 245 ? 13.823 -1.308 4.841 1.00 91.12 245 ILE A CA 1
ATOM 1870 C C . ILE A 1 245 ? 14.721 -2.541 4.792 1.00 91.12 245 ILE A C 1
ATOM 1872 O O . ILE A 1 245 ? 15.713 -2.622 5.514 1.00 91.12 245 ILE A O 1
ATOM 1876 N N . GLU A 1 246 ? 14.362 -3.507 3.952 1.00 94.69 246 GLU A N 1
ATOM 1877 C CA . GLU A 1 246 ? 15.189 -4.684 3.694 1.00 94.69 246 GLU A CA 1
ATOM 1878 C C . GLU A 1 246 ? 16.239 -4.342 2.631 1.00 94.69 246 GLU A C 1
ATOM 1880 O O . GLU A 1 246 ? 15.891 -3.906 1.533 1.00 94.69 246 GLU A O 1
ATOM 1885 N N . LEU A 1 247 ? 17.523 -4.521 2.948 1.00 96.69 247 LEU A N 1
ATOM 1886 C CA . LEU A 1 247 ? 18.625 -4.281 2.015 1.00 96.69 247 LEU A CA 1
ATOM 1887 C C . LEU A 1 247 ? 19.181 -5.609 1.503 1.00 96.69 247 LEU A C 1
ATOM 1889 O O . LEU A 1 247 ? 19.631 -6.443 2.288 1.00 96.69 247 LEU A O 1
ATOM 1893 N N . VAL A 1 248 ? 19.183 -5.787 0.183 1.00 97.69 248 VAL A N 1
ATOM 1894 C CA . VAL A 1 248 ? 19.573 -7.041 -0.469 1.00 97.69 248 VAL A CA 1
ATOM 1895 C C . VAL A 1 248 ? 20.737 -6.810 -1.429 1.00 97.69 248 VAL A C 1
ATOM 1897 O O . VAL A 1 248 ? 20.604 -6.124 -2.443 1.00 97.69 248 VAL A O 1
ATOM 1900 N N . ALA A 1 249 ? 21.879 -7.429 -1.127 1.00 97.50 249 ALA A N 1
ATOM 1901 C CA . ALA A 1 249 ? 23.056 -7.427 -1.991 1.00 97.50 249 ALA A CA 1
ATOM 1902 C C . ALA A 1 249 ? 22.974 -8.570 -3.016 1.00 97.50 249 ALA A C 1
ATOM 1904 O O . ALA A 1 249 ? 23.528 -9.649 -2.799 1.00 97.50 249 ALA A O 1
ATOM 1905 N N . ASP A 1 250 ? 22.260 -8.350 -4.121 1.00 98.00 250 ASP A N 1
ATOM 1906 C CA . ASP A 1 250 ? 22.062 -9.362 -5.163 1.00 98.00 250 ASP A CA 1
ATOM 1907 C C . ASP A 1 250 ? 21.950 -8.741 -6.570 1.00 98.00 250 ASP A C 1
ATOM 1909 O O . ASP A 1 250 ? 21.734 -7.540 -6.740 1.00 98.00 250 ASP A O 1
ATOM 1913 N N . ARG A 1 251 ? 22.112 -9.568 -7.604 1.00 97.69 251 ARG A N 1
ATOM 1914 C CA . ARG A 1 251 ? 21.786 -9.246 -8.986 1.00 97.69 251 ARG A CA 1
ATOM 1915 C C . ARG A 1 251 ? 20.251 -9.100 -9.125 1.00 97.69 251 ARG A C 1
ATOM 1917 O O . ARG A 1 251 ? 19.531 -10.027 -8.751 1.00 97.69 251 ARG A O 1
ATOM 1924 N N . PRO A 1 252 ? 19.751 -7.986 -9.692 1.00 98.31 252 PRO A N 1
ATOM 1925 C CA . PRO A 1 252 ? 18.324 -7.646 -9.726 1.00 98.31 252 PRO A CA 1
ATOM 1926 C C . PRO A 1 252 ? 17.376 -8.723 -10.278 1.00 98.31 252 PRO A C 1
ATOM 1928 O O . PRO A 1 252 ? 16.394 -9.079 -9.634 1.00 98.31 252 PRO A O 1
ATOM 1931 N N . ASP A 1 253 ? 17.684 -9.276 -11.450 1.00 98.38 253 ASP A N 1
ATOM 1932 C CA . ASP A 1 253 ? 16.903 -10.331 -12.112 1.00 98.38 253 ASP A CA 1
ATOM 1933 C C . ASP A 1 253 ? 16.903 -11.643 -11.320 1.00 98.38 253 ASP A C 1
ATOM 1935 O O . ASP A 1 253 ? 15.872 -12.307 -11.224 1.00 98.38 253 ASP A O 1
ATOM 1939 N N . ARG A 1 254 ? 18.040 -12.005 -10.708 1.00 98.31 254 ARG A N 1
ATOM 1940 C CA . ARG A 1 254 ? 18.147 -13.207 -9.868 1.00 98.31 254 ARG A CA 1
ATOM 1941 C C . ARG A 1 254 ? 17.262 -13.090 -8.632 1.00 98.31 254 ARG A C 1
ATOM 1943 O O . ARG A 1 254 ? 16.527 -14.028 -8.328 1.00 98.31 254 ARG A O 1
ATOM 1950 N N . TYR A 1 255 ? 17.322 -11.948 -7.950 1.00 98.56 255 TYR A N 1
ATOM 1951 C CA . TYR A 1 255 ? 16.488 -11.692 -6.781 1.00 98.56 255 TYR A CA 1
ATOM 1952 C C . TYR A 1 255 ? 15.002 -11.710 -7.145 1.00 98.56 255 TYR A C 1
ATOM 1954 O O . TYR A 1 255 ? 14.225 -12.414 -6.502 1.00 98.56 255 TYR A O 1
ATOM 1962 N N . LEU A 1 256 ? 14.606 -10.998 -8.209 1.00 98.50 256 LEU A N 1
ATOM 1963 C CA . LEU A 1 256 ? 13.205 -10.952 -8.626 1.00 98.50 256 LEU A CA 1
ATOM 1964 C C . LEU A 1 256 ? 12.664 -12.347 -8.961 1.00 98.50 256 LEU A C 1
ATOM 1966 O O . LEU A 1 256 ? 11.579 -12.699 -8.499 1.00 98.50 256 LEU A O 1
ATOM 1970 N N . ARG A 1 257 ? 13.433 -13.156 -9.700 1.00 98.25 257 ARG A N 1
ATOM 1971 C CA . ARG A 1 257 ? 13.071 -14.544 -10.011 1.00 98.25 257 ARG A CA 1
ATOM 1972 C C . ARG A 1 257 ? 12.818 -15.360 -8.752 1.00 98.25 257 ARG A C 1
ATOM 1974 O O . ARG A 1 257 ? 11.774 -15.991 -8.634 1.00 98.25 257 ARG A O 1
ATOM 1981 N N . TYR A 1 258 ? 13.755 -15.319 -7.806 1.00 98.12 258 TYR A N 1
ATOM 1982 C CA . TYR A 1 258 ? 13.649 -16.063 -6.554 1.00 98.12 258 TYR A CA 1
ATOM 1983 C C . TYR A 1 258 ? 12.413 -15.650 -5.741 1.00 98.12 258 TYR A C 1
ATOM 1985 O O . TYR A 1 258 ? 11.687 -16.500 -5.227 1.00 98.12 258 TYR A O 1
ATOM 1993 N N . GLU A 1 259 ? 12.131 -14.349 -5.646 1.00 97.19 259 GLU A N 1
ATOM 1994 C CA . GLU A 1 259 ? 10.956 -13.847 -4.931 1.00 97.19 259 GLU A CA 1
ATOM 1995 C C . GLU A 1 259 ? 9.634 -14.199 -5.635 1.00 97.19 259 GLU A C 1
ATOM 1997 O O . GLU A 1 259 ? 8.650 -14.510 -4.956 1.00 97.19 259 GLU A O 1
ATOM 2002 N N . ARG A 1 260 ? 9.612 -14.183 -6.977 1.00 96.44 260 ARG A N 1
ATOM 2003 C CA . ARG A 1 260 ? 8.470 -14.614 -7.801 1.00 96.44 260 ARG A CA 1
ATOM 2004 C C . ARG A 1 260 ? 8.190 -16.103 -7.613 1.00 96.44 260 ARG A C 1
ATOM 2006 O O . ARG A 1 260 ? 7.064 -16.470 -7.294 1.00 96.44 260 ARG A O 1
ATOM 2013 N N . GLU A 1 261 ? 9.205 -16.952 -7.756 1.00 95.81 261 GLU A N 1
ATOM 2014 C CA . GLU A 1 261 ? 9.088 -18.410 -7.591 1.00 95.81 261 GLU A CA 1
ATOM 2015 C C . GLU A 1 261 ? 8.670 -18.799 -6.169 1.00 95.81 261 GLU A C 1
ATOM 2017 O O . GLU A 1 261 ? 7.929 -19.761 -5.975 1.00 95.81 261 GLU A O 1
ATOM 2022 N N . ALA A 1 262 ? 9.077 -18.014 -5.172 1.00 94.12 262 ALA A N 1
ATOM 2023 C CA . ALA A 1 262 ? 8.646 -18.194 -3.793 1.00 94.12 262 ALA A CA 1
ATOM 2024 C C . ALA A 1 262 ? 7.251 -17.613 -3.480 1.00 94.12 262 ALA A C 1
ATOM 2026 O O . ALA A 1 262 ? 6.835 -17.637 -2.320 1.00 94.12 262 ALA A O 1
ATOM 2027 N N . GLY A 1 263 ? 6.542 -17.058 -4.471 1.00 91.44 263 GLY A N 1
ATOM 2028 C CA . GLY A 1 263 ? 5.200 -16.493 -4.308 1.00 91.44 263 GLY A CA 1
ATOM 2029 C C . GLY A 1 263 ? 5.146 -15.243 -3.426 1.00 91.44 263 GLY A C 1
ATOM 2030 O O . GLY A 1 263 ? 4.095 -14.930 -2.869 1.00 91.44 263 GLY A O 1
ATOM 2031 N N . ARG A 1 264 ? 6.272 -14.537 -3.254 1.00 90.94 264 ARG A N 1
ATOM 2032 C CA . ARG A 1 264 ? 6.354 -13.306 -2.447 1.00 90.94 264 ARG A CA 1
ATOM 2033 C C . ARG A 1 264 ? 6.188 -12.033 -3.274 1.00 90.94 264 ARG A C 1
ATOM 2035 O O . ARG A 1 264 ? 6.187 -10.946 -2.697 1.00 90.94 264 ARG A O 1
ATOM 2042 N N . VAL A 1 265 ? 6.086 -12.147 -4.595 1.00 94.00 265 VAL A N 1
ATOM 2043 C CA . VAL A 1 265 ? 5.737 -11.049 -5.505 1.00 94.00 265 VAL A CA 1
ATOM 2044 C C . VAL A 1 265 ? 4.379 -11.356 -6.115 1.00 94.00 265 VAL A C 1
ATOM 2046 O O . VAL A 1 265 ? 4.150 -12.462 -6.599 1.00 94.00 265 VAL A O 1
ATOM 2049 N N . ASP A 1 266 ? 3.486 -10.379 -6.059 1.00 91.69 266 ASP A N 1
ATOM 2050 C CA . ASP A 1 266 ? 2.099 -10.490 -6.501 1.00 91.69 266 ASP A CA 1
ATOM 2051 C C . ASP A 1 266 ? 1.645 -9.218 -7.238 1.00 91.69 266 ASP A C 1
ATOM 2053 O O . ASP A 1 266 ? 2.401 -8.254 -7.387 1.00 91.69 266 ASP A O 1
ATOM 2057 N N . ALA A 1 267 ? 0.375 -9.176 -7.649 1.00 93.12 267 ALA A N 1
ATOM 2058 C CA . ALA A 1 267 ? -0.194 -8.040 -8.370 1.00 93.12 267 ALA A CA 1
ATOM 2059 C C . ALA A 1 267 ? -0.173 -6.719 -7.582 1.00 93.12 267 ALA A C 1
ATOM 2061 O O . ALA A 1 267 ? -0.224 -5.644 -8.176 1.00 93.12 267 ALA A O 1
ATOM 2062 N N . ARG A 1 268 ? -0.071 -6.779 -6.248 1.00 91.69 268 ARG A N 1
ATOM 2063 C CA . ARG A 1 268 ? 0.013 -5.603 -5.369 1.00 91.69 268 ARG A CA 1
ATOM 2064 C C . ARG A 1 268 ? 1.451 -5.137 -5.159 1.00 91.69 268 ARG A C 1
ATOM 2066 O O . ARG A 1 268 ? 1.667 -4.124 -4.494 1.00 91.69 268 ARG A O 1
ATOM 2073 N N . THR A 1 269 ? 2.427 -5.877 -5.676 1.00 95.88 269 THR A N 1
ATOM 2074 C CA . THR A 1 269 ? 3.834 -5.514 -5.595 1.00 95.88 269 THR A CA 1
ATOM 2075 C C . THR A 1 269 ? 4.160 -4.458 -6.647 1.00 95.88 269 THR A C 1
ATOM 2077 O O . THR A 1 269 ? 3.801 -4.601 -7.811 1.00 95.88 269 THR A O 1
ATOM 2080 N N . ALA A 1 270 ? 4.856 -3.398 -6.244 1.00 98.25 270 ALA A N 1
ATOM 2081 C CA . ALA A 1 270 ? 5.406 -2.400 -7.153 1.00 98.25 270 ALA A CA 1
ATOM 2082 C C . ALA A 1 270 ? 6.879 -2.713 -7.438 1.00 98.25 270 ALA A C 1
ATOM 2084 O O . ALA A 1 270 ? 7.692 -2.770 -6.510 1.00 98.25 270 ALA A O 1
ATOM 2085 N N . ILE A 1 271 ? 7.225 -2.893 -8.713 1.00 98.75 271 ILE A N 1
ATOM 2086 C CA . ILE A 1 271 ? 8.606 -3.069 -9.170 1.00 98.75 271 ILE A CA 1
ATOM 2087 C C . ILE A 1 271 ? 9.117 -1.734 -9.708 1.00 98.75 271 ILE A C 1
ATOM 2089 O O . ILE A 1 271 ? 8.544 -1.162 -10.638 1.00 98.75 271 ILE A O 1
ATOM 2093 N N . VAL A 1 272 ? 10.206 -1.243 -9.120 1.00 98.81 272 VAL A N 1
ATOM 2094 C CA . VAL A 1 272 ? 10.807 0.047 -9.461 1.00 98.81 272 VAL A CA 1
ATOM 2095 C C . VAL A 1 272 ? 12.256 -0.174 -9.880 1.00 98.81 272 VAL A C 1
ATOM 2097 O O . VAL A 1 272 ? 13.107 -0.482 -9.052 1.00 98.81 272 VAL A O 1
ATOM 2100 N N . ASP A 1 273 ? 12.548 0.005 -11.161 1.00 98.62 273 ASP A N 1
ATOM 2101 C CA . ASP A 1 273 ? 13.894 -0.072 -11.719 1.00 98.62 273 ASP A CA 1
ATOM 2102 C C . ASP A 1 273 ? 14.532 1.323 -11.803 1.00 98.62 273 ASP A C 1
ATOM 2104 O O . ASP A 1 273 ? 14.200 2.140 -12.665 1.00 98.62 273 ASP A O 1
ATOM 2108 N N . LEU A 1 274 ? 15.471 1.598 -10.898 1.00 97.81 274 LEU A N 1
ATOM 2109 C CA . LEU A 1 274 ? 16.286 2.816 -10.866 1.00 97.81 274 LEU A CA 1
ATOM 2110 C C . LEU A 1 274 ? 17.719 2.560 -11.364 1.00 97.81 274 LEU A C 1
ATOM 2112 O O . LEU A 1 274 ? 18.632 3.340 -11.085 1.00 97.81 274 LEU A O 1
ATOM 2116 N N . ILE A 1 275 ? 17.950 1.470 -12.102 1.00 96.56 275 ILE A N 1
ATOM 2117 C CA . ILE A 1 275 ? 19.281 1.089 -12.567 1.00 96.56 275 ILE A CA 1
ATOM 2118 C C . ILE A 1 275 ? 19.679 1.880 -13.824 1.00 96.56 275 ILE A C 1
ATOM 2120 O O . ILE A 1 275 ? 18.968 1.975 -14.831 1.00 96.56 275 ILE A O 1
ATOM 2124 N N . HIS A 1 276 ? 20.896 2.426 -13.809 1.00 91.31 276 HIS A N 1
ATOM 2125 C CA . HIS A 1 276 ? 21.456 3.166 -14.946 1.00 91.31 276 HIS A CA 1
ATOM 2126 C C . HIS A 1 276 ? 22.141 2.290 -16.008 1.00 91.31 276 HIS A C 1
ATOM 2128 O O . HIS A 1 276 ? 22.357 2.754 -17.122 1.00 91.31 276 HIS A O 1
ATOM 2134 N N . ASP A 1 277 ? 22.454 1.037 -15.688 1.00 93.81 277 ASP A N 1
ATOM 2135 C CA . ASP A 1 277 ? 23.138 0.099 -16.579 1.00 93.81 277 ASP A CA 1
ATOM 2136 C C . ASP A 1 277 ? 22.165 -0.945 -17.149 1.00 93.81 277 ASP A C 1
ATOM 2138 O O . ASP A 1 277 ? 21.614 -1.785 -16.429 1.00 93.81 277 ASP A O 1
ATOM 2142 N N . ASP A 1 278 ? 21.971 -0.906 -18.465 1.00 95.06 278 ASP A N 1
ATOM 2143 C CA . ASP A 1 278 ? 21.011 -1.760 -19.166 1.00 95.06 278 ASP A CA 1
ATOM 2144 C C . ASP A 1 278 ? 21.406 -3.250 -19.135 1.00 95.06 278 ASP A C 1
ATOM 2146 O O . ASP A 1 278 ? 20.533 -4.112 -19.217 1.00 95.06 278 ASP A O 1
ATOM 2150 N N . ARG A 1 279 ? 22.674 -3.582 -18.836 1.00 94.56 279 ARG A N 1
ATOM 2151 C CA . ARG A 1 279 ? 23.124 -4.972 -18.602 1.00 94.56 279 ARG A CA 1
ATOM 2152 C C . ARG A 1 279 ? 22.476 -5.631 -17.379 1.00 94.56 279 ARG A C 1
ATOM 2154 O O . ARG A 1 279 ? 22.495 -6.858 -17.270 1.00 94.56 279 ARG A O 1
ATOM 2161 N N . PHE A 1 280 ? 21.938 -4.833 -16.457 1.00 97.00 280 PHE A N 1
ATOM 2162 C CA . PHE A 1 280 ? 21.190 -5.303 -15.288 1.00 97.00 280 PHE A CA 1
ATOM 2163 C C . PHE A 1 280 ? 19.697 -4.996 -15.407 1.00 97.00 280 PHE A C 1
ATOM 2165 O O . PHE A 1 280 ? 18.877 -5.841 -15.057 1.00 97.00 280 PHE A O 1
ATOM 2172 N N . SER A 1 281 ? 19.346 -3.823 -15.940 1.00 97.62 281 SER A N 1
ATOM 2173 C CA . SER A 1 281 ? 17.948 -3.412 -16.092 1.00 97.62 281 SER A CA 1
ATOM 2174 C C . SER A 1 281 ? 17.184 -4.252 -17.125 1.00 97.62 281 SER A C 1
ATOM 2176 O O . SER A 1 281 ? 16.073 -4.686 -16.841 1.00 97.62 281 SER A O 1
ATOM 2178 N N . ILE A 1 282 ? 17.758 -4.555 -18.296 1.00 98.25 282 ILE A N 1
ATOM 2179 C CA . ILE A 1 282 ? 17.049 -5.341 -19.322 1.00 98.25 282 ILE A CA 1
ATOM 2180 C C . ILE A 1 282 ? 16.718 -6.759 -18.821 1.00 98.25 282 ILE A C 1
ATOM 2182 O O . ILE A 1 282 ? 15.554 -7.145 -18.913 1.00 98.25 282 ILE A O 1
ATOM 2186 N N . PRO A 1 283 ? 17.658 -7.523 -18.221 1.00 98.50 283 PRO A N 1
ATOM 2187 C CA . PRO A 1 283 ? 17.329 -8.812 -17.608 1.00 98.50 283 PRO A CA 1
ATOM 2188 C C . PRO A 1 283 ? 16.262 -8.727 -16.512 1.00 98.50 283 PRO A C 1
ATOM 2190 O O . PRO A 1 283 ? 15.398 -9.597 -16.441 1.00 98.50 283 PRO A O 1
ATOM 2193 N N . LEU A 1 284 ? 16.302 -7.682 -15.677 1.00 98.62 284 LEU A N 1
ATOM 2194 C CA . LEU A 1 284 ? 15.293 -7.450 -14.642 1.00 98.62 284 LEU A CA 1
ATOM 2195 C C . LEU A 1 284 ? 13.901 -7.250 -15.256 1.00 98.62 284 LEU A C 1
ATOM 2197 O O . LEU A 1 284 ? 12.930 -7.841 -14.794 1.00 98.62 284 LEU A O 1
ATOM 2201 N N . LEU A 1 285 ? 13.803 -6.421 -16.295 1.00 98.62 285 LEU A N 1
ATOM 2202 C CA . LEU A 1 285 ? 12.531 -6.105 -16.937 1.00 98.62 285 LEU A CA 1
ATOM 2203 C C . LEU A 1 285 ? 11.950 -7.290 -17.705 1.00 98.62 285 LEU A C 1
ATOM 2205 O O . LEU A 1 285 ? 10.734 -7.442 -17.711 1.00 98.62 285 LEU A O 1
ATOM 2209 N N . LEU A 1 286 ? 12.785 -8.152 -18.290 1.00 98.44 286 LEU A N 1
ATOM 2210 C CA . LEU A 1 286 ? 12.320 -9.416 -18.871 1.00 98.44 286 LEU A CA 1
ATOM 2211 C C . LEU A 1 286 ? 11.667 -10.308 -17.803 1.00 98.44 286 LEU A C 1
ATOM 2213 O O . LEU A 1 286 ? 10.591 -10.842 -18.035 1.00 98.44 286 LEU A O 1
ATOM 2217 N N . GLU A 1 287 ? 12.266 -10.412 -16.614 1.00 98.12 287 GLU A N 1
ATOM 2218 C CA . GLU A 1 287 ? 11.704 -11.188 -15.499 1.00 98.12 287 GLU A CA 1
ATOM 2219 C C . GLU A 1 287 ? 10.409 -10.562 -14.934 1.00 98.12 287 GLU A C 1
ATOM 2221 O O . GLU A 1 287 ? 9.504 -11.276 -14.505 1.00 98.12 287 GLU A O 1
ATOM 2226 N N . ALA A 1 288 ? 10.301 -9.230 -14.941 1.00 98.06 288 ALA A N 1
ATOM 2227 C CA . ALA A 1 288 ? 9.140 -8.512 -14.415 1.00 98.06 288 ALA A CA 1
ATOM 2228 C C . ALA A 1 288 ? 7.939 -8.488 -15.379 1.00 98.06 288 ALA A C 1
ATOM 2230 O O . ALA A 1 288 ? 6.792 -8.604 -14.942 1.00 98.06 288 ALA A O 1
ATOM 2231 N N . LEU A 1 289 ? 8.191 -8.301 -16.677 1.00 98.25 289 LEU A N 1
ATOM 2232 C CA . LEU A 1 289 ? 7.155 -7.996 -17.668 1.00 98.25 289 LEU A CA 1
ATOM 2233 C C . LEU A 1 289 ? 6.650 -9.216 -18.434 1.00 98.25 289 LEU A C 1
ATOM 2235 O O . LEU A 1 289 ? 5.530 -9.158 -18.926 1.00 98.25 289 LEU A O 1
ATOM 2239 N N . ASP A 1 290 ? 7.435 -10.290 -18.543 1.00 97.69 290 ASP A N 1
ATOM 2240 C CA . ASP A 1 290 ? 7.035 -11.472 -19.310 1.00 97.69 290 ASP A CA 1
ATOM 2241 C C . ASP A 1 290 ? 5.849 -12.170 -18.643 1.00 97.69 290 ASP A C 1
ATOM 2243 O O . ASP A 1 290 ? 6.006 -12.894 -17.656 1.00 97.69 290 ASP A O 1
ATOM 2247 N N . SER A 1 291 ? 4.651 -11.952 -19.188 1.00 95.62 291 SER A N 1
ATOM 2248 C CA . SER A 1 291 ? 3.388 -12.449 -18.636 1.00 95.62 291 SER A CA 1
ATOM 2249 C C . SER A 1 291 ? 3.351 -13.977 -18.550 1.00 95.62 291 SER A C 1
ATOM 2251 O O . SER A 1 291 ? 2.669 -14.532 -17.688 1.00 95.62 291 SER A O 1
ATOM 2253 N N . ARG A 1 292 ? 4.161 -14.675 -19.358 1.00 96.69 292 ARG A N 1
ATOM 2254 C CA . ARG A 1 292 ? 4.292 -16.142 -19.344 1.00 96.69 292 ARG A CA 1
ATOM 2255 C C . ARG A 1 292 ? 4.962 -16.665 -18.070 1.00 96.69 292 ARG A C 1
ATOM 2257 O O . ARG A 1 292 ? 4.829 -17.848 -17.764 1.00 96.69 292 ARG A O 1
ATOM 2264 N N . LEU A 1 293 ? 5.685 -15.815 -17.334 1.00 96.31 293 LEU A N 1
ATOM 2265 C CA . LEU A 1 293 ? 6.342 -16.167 -16.069 1.00 96.31 293 LEU A CA 1
ATOM 2266 C C . LEU A 1 293 ? 5.409 -16.066 -14.852 1.00 96.31 293 LEU A C 1
ATOM 2268 O O . LEU A 1 293 ? 5.798 -16.472 -13.749 1.00 96.31 293 LEU A O 1
ATOM 2272 N N . TRP A 1 294 ? 4.202 -15.524 -15.029 1.00 95.94 294 TRP A N 1
ATOM 2273 C CA . TRP A 1 294 ? 3.266 -15.235 -13.949 1.00 95.94 294 TRP A CA 1
ATOM 2274 C C . TRP A 1 294 ? 2.041 -16.143 -14.007 1.00 95.94 294 TRP A C 1
ATOM 2276 O O . TRP A 1 294 ? 1.525 -16.475 -15.072 1.00 95.94 294 TRP A O 1
ATOM 2286 N N . ALA A 1 295 ? 1.533 -16.518 -12.833 1.00 92.94 295 ALA A N 1
ATOM 2287 C CA . ALA A 1 295 ? 0.206 -17.103 -12.749 1.00 92.94 295 ALA A CA 1
ATOM 2288 C C . ALA A 1 295 ? -0.859 -16.037 -13.066 1.00 92.94 295 ALA A C 1
ATOM 2290 O O . ALA A 1 295 ? -0.640 -14.828 -12.923 1.00 92.94 295 ALA A O 1
ATOM 2291 N N . ALA A 1 296 ? -2.041 -16.484 -13.493 1.00 89.81 296 ALA A N 1
ATOM 2292 C CA . ALA A 1 296 ? -3.136 -15.584 -13.830 1.00 89.81 296 ALA A CA 1
ATOM 2293 C C . ALA A 1 296 ? -3.465 -14.648 -12.651 1.00 89.81 296 ALA A C 1
ATOM 2295 O O . ALA A 1 296 ? -3.750 -15.100 -11.542 1.00 89.81 296 ALA A O 1
ATOM 2296 N N . GLY A 1 297 ? -3.419 -13.337 -12.899 1.00 87.69 297 GLY A N 1
ATOM 2297 C CA . GLY A 1 297 ? -3.731 -12.312 -11.901 1.00 87.69 297 GLY A CA 1
ATOM 2298 C C . GLY A 1 297 ? -2.659 -12.080 -10.830 1.00 87.69 297 GLY A C 1
ATOM 2299 O O . GLY A 1 297 ? -2.935 -11.362 -9.872 1.00 87.69 297 GLY A O 1
ATOM 2300 N N . THR A 1 298 ? -1.456 -12.655 -10.959 1.00 92.56 298 THR A N 1
ATOM 2301 C CA . THR A 1 298 ? -0.360 -12.435 -9.993 1.00 92.56 298 THR A CA 1
ATOM 2302 C C . THR A 1 298 ? 0.720 -11.482 -10.491 1.00 92.56 298 THR A C 1
ATOM 2304 O O . THR A 1 298 ? 1.581 -11.105 -9.703 1.00 92.56 298 THR A O 1
ATOM 2307 N N . GLN A 1 299 ? 0.712 -11.112 -11.774 1.00 95.12 299 GLN A N 1
ATOM 2308 C CA . GLN A 1 299 ? 1.701 -10.186 -12.321 1.00 95.12 299 GLN A CA 1
ATOM 2309 C C . GLN A 1 299 ? 1.566 -8.796 -11.670 1.00 95.12 299 GLN A C 1
ATOM 2311 O O . GLN A 1 299 ? 0.443 -8.289 -11.584 1.00 95.12 299 GLN A O 1
ATOM 2316 N N . PRO A 1 300 ? 2.675 -8.173 -11.227 1.00 96.56 300 PRO A N 1
ATOM 2317 C CA . PRO A 1 300 ? 2.708 -6.814 -10.699 1.00 96.56 300 PRO A CA 1
ATOM 2318 C C . PRO A 1 300 ? 1.962 -5.814 -11.579 1.00 96.56 300 PRO A C 1
ATOM 2320 O O . PRO A 1 300 ? 2.272 -5.664 -12.759 1.00 96.56 300 PRO A O 1
ATOM 2323 N N . VAL A 1 301 ? 1.019 -5.075 -10.986 1.00 94.31 301 VAL A N 1
ATOM 2324 C CA . VAL A 1 301 ? 0.288 -4.008 -11.695 1.00 94.31 301 VAL A CA 1
ATOM 2325 C C . VAL A 1 301 ? 1.221 -2.856 -12.080 1.00 94.31 301 VAL A C 1
ATOM 2327 O O . VAL A 1 301 ? 0.976 -2.164 -13.066 1.00 94.31 301 VAL A O 1
ATOM 2330 N N . PHE A 1 302 ? 2.302 -2.651 -11.323 1.00 98.38 302 PHE A N 1
ATOM 2331 C CA . PHE A 1 302 ? 3.272 -1.593 -11.575 1.00 98.38 302 PHE A CA 1
ATOM 2332 C C . PHE A 1 302 ? 4.675 -2.158 -11.806 1.00 98.38 302 PHE A C 1
ATOM 2334 O O . PHE A 1 302 ? 5.294 -2.710 -10.892 1.00 98.38 302 PHE A O 1
ATOM 2341 N N . VAL A 1 303 ? 5.199 -1.930 -13.011 1.00 98.62 303 VAL A N 1
ATOM 2342 C CA . VAL A 1 303 ? 6.610 -2.116 -13.364 1.00 98.62 303 VAL A CA 1
ATOM 2343 C C . VAL A 1 303 ? 7.091 -0.837 -14.034 1.00 98.62 303 VAL A C 1
ATOM 2345 O O . VAL A 1 303 ? 6.648 -0.501 -15.132 1.00 98.62 303 VAL A O 1
ATOM 2348 N N . GLY A 1 304 ? 7.979 -0.102 -13.371 1.00 98.44 304 GLY A N 1
ATOM 2349 C CA . GLY A 1 304 ? 8.487 1.171 -13.871 1.00 98.44 304 GLY A CA 1
ATOM 2350 C C . GLY A 1 304 ? 10.001 1.196 -13.994 1.00 98.44 304 GLY A C 1
ATOM 2351 O O . GLY A 1 304 ? 10.685 0.590 -13.176 1.00 98.44 304 GLY A O 1
ATOM 2352 N N . ALA A 1 305 ? 10.521 1.924 -14.984 1.00 98.38 305 ALA A N 1
ATOM 2353 C CA . ALA A 1 305 ? 11.956 2.083 -15.198 1.00 98.38 305 ALA A CA 1
ATOM 2354 C C . ALA A 1 305 ? 12.367 3.547 -15.397 1.00 98.38 305 ALA A C 1
ATOM 2356 O O . ALA A 1 305 ? 11.784 4.291 -16.193 1.00 98.38 305 ALA A O 1
ATOM 2357 N N . LEU A 1 306 ? 13.422 3.951 -14.693 1.00 95.50 306 LEU A N 1
ATOM 2358 C CA . LEU A 1 306 ? 14.007 5.280 -14.794 1.00 95.50 306 LEU A CA 1
ATOM 2359 C C . LEU A 1 306 ? 14.713 5.479 -16.142 1.00 95.50 306 LEU A C 1
ATOM 2361 O O . LEU A 1 306 ? 15.552 4.683 -16.570 1.00 95.50 306 LEU A O 1
ATOM 2365 N N . GLY A 1 307 ? 14.445 6.611 -16.789 1.00 91.12 307 GLY A N 1
ATOM 2366 C CA . GLY A 1 307 ? 15.142 7.013 -18.005 1.00 91.12 307 GLY A CA 1
ATOM 2367 C C . GLY A 1 307 ? 14.487 8.204 -18.691 1.00 91.12 307 GLY A C 1
ATOM 2368 O O . GLY A 1 307 ? 13.305 8.468 -18.505 1.00 91.12 307 GLY A O 1
ATOM 2369 N N . SER A 1 308 ? 15.254 8.917 -19.520 1.00 92.12 308 SER A N 1
ATOM 2370 C CA . SER A 1 308 ? 14.692 9.910 -20.444 1.00 92.12 308 SER A CA 1
ATOM 2371 C C . SER A 1 308 ? 13.766 9.242 -21.465 1.00 92.12 308 SER A C 1
ATOM 2373 O O . SER A 1 308 ? 13.810 8.022 -21.645 1.00 92.12 308 SER A O 1
ATOM 2375 N N . SER A 1 309 ? 12.970 10.023 -22.199 1.00 92.62 309 SER A N 1
ATOM 2376 C CA . SER A 1 309 ? 12.106 9.486 -23.262 1.00 92.62 309 SER A CA 1
ATOM 2377 C C . SER A 1 309 ? 12.902 8.697 -24.308 1.00 92.62 309 SER A C 1
ATOM 2379 O O . SER A 1 309 ? 12.500 7.604 -24.694 1.00 92.62 309 SER A O 1
ATOM 2381 N N . ALA A 1 310 ? 14.082 9.196 -24.697 1.00 94.44 310 ALA A N 1
ATOM 2382 C CA . ALA A 1 310 ? 14.966 8.510 -25.640 1.00 94.44 310 ALA A CA 1
ATOM 2383 C C . ALA A 1 310 ? 15.496 7.176 -25.082 1.00 94.44 310 ALA A C 1
ATOM 2385 O O . ALA A 1 310 ? 15.438 6.154 -25.767 1.00 94.44 310 ALA A O 1
ATOM 2386 N N . ARG A 1 311 ? 15.962 7.155 -23.823 1.00 94.38 311 ARG A N 1
ATOM 2387 C CA . ARG A 1 311 ? 16.436 5.917 -23.181 1.00 94.38 311 ARG A CA 1
ATOM 2388 C C . ARG A 1 311 ? 15.300 4.909 -23.008 1.00 94.38 311 ARG A C 1
ATOM 2390 O O . ARG A 1 311 ? 15.497 3.726 -23.255 1.00 94.38 311 ARG A O 1
ATOM 2397 N N . SER A 1 312 ? 14.109 5.383 -22.659 1.00 95.12 312 SER A N 1
ATOM 2398 C CA . SER A 1 312 ? 12.909 4.553 -22.523 1.00 95.12 312 SER A CA 1
ATOM 2399 C C . SER A 1 312 ? 12.492 3.928 -23.858 1.00 95.12 312 SER A C 1
ATOM 2401 O O . SER A 1 312 ? 12.182 2.742 -23.908 1.00 95.12 312 SER A O 1
ATOM 2403 N N . ALA A 1 313 ? 12.551 4.681 -24.961 1.00 96.25 313 ALA A N 1
ATOM 2404 C CA . ALA A 1 313 ? 12.265 4.153 -26.295 1.00 96.25 313 ALA A CA 1
ATOM 2405 C C . ALA A 1 313 ? 13.280 3.081 -26.730 1.00 96.25 313 ALA A C 1
ATOM 2407 O O . ALA A 1 313 ? 12.889 2.042 -27.262 1.00 96.25 313 ALA A O 1
ATOM 2408 N N . ASN A 1 314 ? 14.573 3.299 -26.467 1.00 96.44 314 ASN A N 1
ATOM 2409 C CA . ASN A 1 314 ? 15.609 2.297 -26.736 1.00 96.44 314 ASN A CA 1
ATOM 2410 C C . ASN A 1 314 ? 15.400 1.031 -25.895 1.00 96.44 314 ASN A C 1
ATOM 2412 O O . ASN A 1 314 ? 15.482 -0.070 -26.426 1.00 96.44 314 ASN A O 1
ATOM 2416 N N . LYS A 1 315 ? 15.042 1.192 -24.617 1.00 96.62 315 LYS A N 1
ATOM 2417 C CA . LYS A 1 315 ? 14.737 0.088 -23.704 1.00 96.62 315 LYS A CA 1
ATOM 2418 C C . LYS A 1 315 ? 13.592 -0.784 -24.208 1.00 96.62 315 LYS A C 1
ATOM 2420 O O . LYS A 1 315 ? 13.727 -1.999 -24.258 1.00 96.62 315 LYS A O 1
ATOM 2425 N N . ARG A 1 316 ? 12.487 -0.168 -24.642 1.00 97.88 316 ARG A N 1
ATOM 2426 C CA . ARG A 1 316 ? 11.353 -0.895 -25.240 1.00 97.88 316 ARG A CA 1
ATOM 2427 C C . ARG A 1 316 ? 11.767 -1.659 -26.495 1.00 97.88 316 ARG A C 1
ATOM 2429 O O . ARG A 1 316 ? 11.358 -2.801 -26.657 1.00 97.88 316 ARG A O 1
ATOM 2436 N N . ARG A 1 317 ? 12.599 -1.057 -27.353 1.00 97.88 317 ARG A N 1
ATOM 2437 C CA . ARG A 1 317 ? 13.117 -1.723 -28.557 1.00 97.88 317 ARG A CA 1
ATOM 2438 C C . ARG A 1 317 ? 13.947 -2.953 -28.206 1.00 97.88 317 ARG A C 1
ATOM 2440 O O . ARG A 1 317 ? 13.687 -4.017 -28.748 1.00 97.88 317 ARG A O 1
ATOM 2447 N N . GLU A 1 318 ? 14.881 -2.821 -27.268 1.00 98.00 318 GLU A N 1
ATOM 2448 C CA . GLU A 1 318 ? 15.711 -3.949 -26.843 1.00 98.00 318 GLU A CA 1
ATOM 2449 C C . GLU A 1 318 ? 14.863 -5.070 -26.221 1.00 98.00 318 GLU A C 1
ATOM 2451 O O . GLU A 1 318 ? 15.084 -6.238 -26.519 1.00 98.00 318 GLU A O 1
ATOM 2456 N N . LEU A 1 319 ? 13.849 -4.744 -25.411 1.00 98.38 319 LEU A N 1
ATOM 2457 C CA . LEU A 1 319 ? 12.940 -5.752 -24.849 1.00 98.38 319 LEU A CA 1
ATOM 2458 C C . LEU A 1 319 ? 12.185 -6.533 -25.940 1.00 98.38 319 LEU A C 1
ATOM 2460 O O . LEU A 1 319 ? 12.090 -7.758 -25.853 1.00 98.38 319 LEU A O 1
ATOM 2464 N N . LEU A 1 320 ? 11.709 -5.850 -26.987 1.00 98.25 320 LEU A N 1
ATOM 2465 C CA . LEU A 1 320 ? 11.083 -6.494 -28.148 1.00 98.25 320 LEU A CA 1
ATOM 2466 C C . LEU A 1 320 ? 12.077 -7.388 -28.905 1.00 98.25 320 LEU A C 1
ATOM 2468 O O . LEU A 1 320 ? 11.758 -8.529 -29.227 1.00 98.25 320 LEU A O 1
ATOM 2472 N N . GLU A 1 321 ? 13.297 -6.901 -29.154 1.00 98.12 321 GLU A N 1
ATOM 2473 C CA . GLU A 1 321 ? 14.367 -7.664 -29.821 1.00 98.12 321 GLU A CA 1
ATOM 2474 C C . GLU A 1 321 ? 14.766 -8.921 -29.032 1.00 98.12 321 GLU A C 1
ATOM 2476 O O . GLU A 1 321 ? 15.154 -9.934 -29.613 1.00 98.12 321 GLU A O 1
ATOM 2481 N N . ARG A 1 322 ? 14.627 -8.883 -27.702 1.00 97.56 322 ARG A N 1
ATOM 2482 C CA . ARG A 1 322 ? 14.836 -10.025 -26.798 1.00 97.56 322 ARG A CA 1
ATOM 2483 C C . ARG A 1 322 ? 13.646 -10.991 -26.742 1.00 97.56 322 ARG A C 1
ATOM 2485 O O . ARG A 1 322 ? 13.730 -11.992 -26.035 1.00 97.56 322 ARG A O 1
ATOM 2492 N N . GLY A 1 323 ? 12.574 -10.729 -27.493 1.00 96.75 323 GLY A N 1
ATOM 2493 C CA . GLY A 1 323 ? 11.426 -11.624 -27.641 1.00 96.75 323 GLY A CA 1
ATOM 2494 C C . GLY A 1 323 ? 10.312 -11.422 -26.614 1.00 96.75 323 GLY A C 1
ATOM 2495 O O . GLY A 1 323 ? 9.497 -12.331 -26.429 1.00 96.75 323 GLY A O 1
ATOM 2496 N N . LEU A 1 324 ? 10.268 -10.269 -25.940 1.00 97.75 324 LEU A N 1
ATOM 2497 C CA . LEU A 1 324 ? 9.141 -9.908 -25.084 1.00 97.75 324 LEU A CA 1
ATOM 2498 C C . LEU A 1 324 ? 7.938 -9.483 -25.957 1.00 97.75 324 LEU A C 1
ATOM 2500 O O . LEU A 1 324 ? 8.130 -8.690 -26.884 1.00 97.75 324 LEU A O 1
ATOM 2504 N N . PRO A 1 325 ? 6.711 -9.982 -25.703 1.00 96.56 325 PRO A N 1
ATOM 2505 C CA . PRO A 1 325 ? 5.515 -9.556 -26.430 1.00 96.56 325 PRO A CA 1
ATOM 2506 C C . PRO A 1 325 ? 5.280 -8.041 -26.360 1.00 96.56 325 PRO A C 1
ATOM 2508 O O . PRO A 1 325 ? 5.601 -7.390 -25.367 1.00 96.56 325 PRO A O 1
ATOM 2511 N N . ALA A 1 326 ? 4.680 -7.470 -27.407 1.00 97.12 326 ALA A N 1
ATOM 2512 C CA . ALA A 1 326 ? 4.411 -6.032 -27.460 1.00 97.12 326 ALA A CA 1
ATOM 2513 C C . ALA A 1 326 ? 3.448 -5.563 -26.358 1.00 97.12 326 ALA A C 1
ATOM 2515 O O . ALA A 1 326 ? 3.651 -4.482 -25.805 1.00 97.12 326 ALA A O 1
ATOM 2516 N N . ASP A 1 327 ? 2.460 -6.391 -26.010 1.00 95.62 327 ASP A N 1
ATOM 2517 C CA . ASP A 1 327 ? 1.518 -6.112 -24.924 1.00 95.62 327 ASP A CA 1
ATOM 2518 C C . ASP A 1 327 ? 2.256 -6.021 -23.579 1.00 95.62 327 ASP A C 1
ATOM 2520 O O . ASP A 1 327 ? 2.154 -5.003 -22.897 1.00 95.62 327 ASP A O 1
ATOM 2524 N N . ASP A 1 328 ? 3.113 -7.003 -23.269 1.00 96.88 328 ASP A N 1
ATOM 2525 C CA . ASP A 1 328 ? 3.985 -7.023 -22.083 1.00 96.88 328 ASP A CA 1
ATOM 2526 C C . ASP A 1 328 ? 4.897 -5.783 -22.018 1.00 96.88 328 ASP A C 1
ATOM 2528 O O . ASP A 1 328 ? 5.019 -5.131 -20.979 1.00 96.88 328 ASP A O 1
ATOM 2532 N N . VAL A 1 329 ? 5.504 -5.387 -23.144 1.00 97.75 329 VAL A N 1
ATOM 2533 C CA . VAL A 1 329 ? 6.293 -4.144 -23.234 1.00 97.75 329 VAL A CA 1
ATOM 2534 C C . VAL A 1 329 ? 5.423 -2.907 -22.989 1.00 97.75 329 VAL A C 1
ATOM 2536 O O . VAL A 1 329 ? 5.909 -1.918 -22.434 1.00 97.75 329 VAL A O 1
ATOM 2539 N N . GLY A 1 330 ? 4.150 -2.937 -23.384 1.00 94.25 330 GLY A N 1
ATOM 2540 C CA . GLY A 1 330 ? 3.171 -1.876 -23.146 1.00 94.25 330 GLY A CA 1
ATOM 2541 C C . GLY A 1 330 ? 2.898 -1.619 -21.662 1.00 94.25 330 GLY A C 1
ATOM 2542 O O . GLY A 1 330 ? 2.673 -0.469 -21.283 1.00 94.25 330 GLY A O 1
ATOM 2543 N N . HIS A 1 331 ? 3.017 -2.640 -20.809 1.00 95.44 331 HIS A N 1
ATOM 2544 C CA . HIS A 1 331 ? 2.837 -2.510 -19.358 1.00 95.44 331 HIS A CA 1
ATOM 2545 C C . HIS A 1 331 ? 3.954 -1.710 -18.662 1.00 95.44 331 HIS A C 1
ATOM 2547 O O . HIS A 1 331 ? 3.737 -1.164 -17.576 1.00 95.44 331 HIS A O 1
ATOM 2553 N N . LEU A 1 332 ? 5.134 -1.584 -19.281 1.00 98.19 332 LEU A N 1
ATOM 2554 C CA . LEU A 1 332 ? 6.267 -0.852 -18.712 1.00 98.19 332 LEU A CA 1
ATOM 2555 C C . LEU A 1 332 ? 5.981 0.653 -18.581 1.00 98.19 332 LEU A C 1
ATOM 2557 O O . LEU A 1 332 ? 5.734 1.339 -19.578 1.00 98.19 332 LEU A O 1
ATOM 2561 N N . GLN A 1 333 ? 6.153 1.193 -17.374 1.00 98.12 333 GLN A N 1
ATOM 2562 C CA . GLN A 1 333 ? 6.115 2.628 -17.083 1.00 98.12 333 GLN A CA 1
ATOM 2563 C C . GLN A 1 333 ? 7.516 3.241 -17.251 1.00 98.12 333 GLN A C 1
ATOM 2565 O O . GLN A 1 333 ? 8.331 3.250 -16.329 1.00 98.12 333 GLN A O 1
ATOM 2570 N N . ALA A 1 334 ? 7.825 3.705 -18.464 1.00 96.25 334 ALA A N 1
ATOM 2571 C CA . ALA A 1 334 ? 9.114 4.305 -18.817 1.00 96.25 334 ALA A CA 1
ATOM 2572 C C . ALA A 1 334 ? 8.912 5.444 -19.843 1.00 96.25 334 ALA A C 1
ATOM 2574 O O . ALA A 1 334 ? 8.469 5.145 -20.965 1.00 96.25 334 ALA A O 1
ATOM 2575 N N . PRO A 1 335 ? 9.228 6.715 -19.511 1.00 96.38 335 PRO A N 1
ATOM 2576 C CA . PRO A 1 335 ? 9.769 7.188 -18.229 1.00 96.38 335 PRO A CA 1
ATOM 2577 C C . PRO A 1 335 ? 8.854 6.892 -17.035 1.00 96.38 335 PRO A C 1
ATOM 2579 O O . PRO A 1 335 ? 7.634 6.916 -17.168 1.00 96.38 335 PRO A O 1
ATOM 2582 N N . ILE A 1 336 ? 9.454 6.577 -15.889 1.00 97.75 336 ILE A N 1
ATOM 2583 C CA . ILE A 1 336 ? 8.728 6.289 -14.649 1.00 97.75 336 ILE A CA 1
ATOM 2584 C C . ILE A 1 336 ? 8.248 7.576 -13.958 1.00 97.75 336 ILE A C 1
ATOM 2586 O O . ILE A 1 336 ? 8.954 8.584 -13.950 1.00 97.75 336 ILE A O 1
ATOM 2590 N N . GLY A 1 337 ? 7.087 7.503 -13.311 1.00 97.06 337 GLY A N 1
ATOM 2591 C CA . GLY A 1 337 ? 6.472 8.573 -12.532 1.00 97.06 337 GLY A CA 1
ATOM 2592 C C . GLY A 1 337 ? 5.498 9.438 -13.333 1.00 97.06 337 GLY A C 1
ATOM 2593 O O . GLY A 1 337 ? 5.534 9.485 -14.561 1.00 97.06 337 GLY A O 1
ATOM 2594 N N . LEU A 1 338 ? 4.609 10.136 -12.619 1.00 96.38 338 LEU A N 1
ATOM 2595 C CA . LEU A 1 338 ? 3.752 11.166 -13.217 1.00 96.38 338 LEU A CA 1
ATOM 2596 C C . LEU A 1 338 ? 4.581 12.392 -13.629 1.00 96.38 338 LEU A C 1
ATOM 2598 O O . LEU A 1 338 ? 5.580 12.725 -12.989 1.00 96.38 338 LEU A O 1
ATOM 2602 N N . ASP A 1 339 ? 4.148 13.113 -14.661 1.00 94.50 339 ASP A N 1
ATOM 2603 C CA . ASP A 1 339 ? 4.800 14.368 -15.034 1.00 94.50 339 ASP A CA 1
ATOM 2604 C C . ASP A 1 339 ? 4.408 15.491 -14.061 1.00 94.50 339 ASP A C 1
ATOM 2606 O O . ASP A 1 339 ? 3.377 16.145 -14.205 1.00 94.50 339 ASP A O 1
ATOM 2610 N N . LEU A 1 340 ? 5.236 15.684 -13.031 1.00 94.31 340 LEU A N 1
ATOM 2611 C CA . LEU A 1 340 ? 5.106 16.775 -12.060 1.00 94.31 340 LEU A CA 1
ATOM 2612 C C . LEU A 1 340 ? 6.003 17.980 -12.404 1.00 94.31 340 LEU A C 1
ATOM 2614 O O . LEU A 1 340 ? 6.063 18.936 -11.634 1.00 94.31 340 LEU A O 1
ATOM 2618 N N . GLY A 1 341 ? 6.777 17.919 -13.496 1.00 91.69 341 GLY A N 1
ATOM 2619 C CA . GLY A 1 341 ? 7.757 18.942 -13.893 1.00 91.69 341 GLY A CA 1
ATOM 2620 C C . GLY A 1 341 ? 9.013 19.071 -13.008 1.00 91.69 341 GLY A C 1
ATOM 2621 O O . GLY A 1 341 ? 9.967 19.755 -13.389 1.00 91.69 341 GLY A O 1
ATOM 2622 N N . GLY A 1 342 ? 9.050 18.422 -11.841 1.00 88.94 342 GLY A N 1
ATOM 2623 C CA . GLY A 1 342 ? 10.177 18.470 -10.908 1.00 88.94 342 GLY A CA 1
ATOM 2624 C C . GLY A 1 342 ? 11.380 17.631 -11.356 1.00 88.94 342 GLY A C 1
ATOM 2625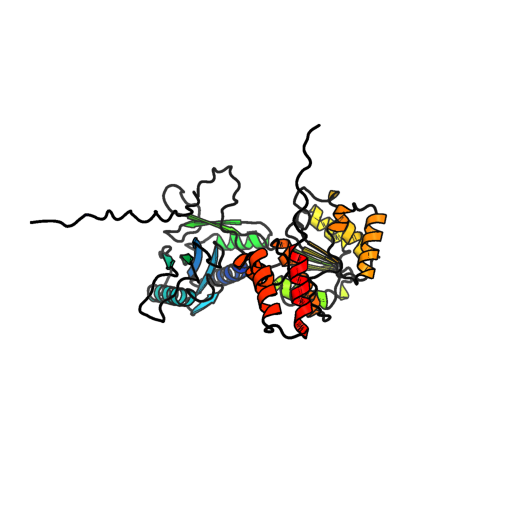 O O . GLY A 1 342 ? 11.230 16.559 -11.935 1.00 88.94 342 GLY A O 1
ATOM 2626 N N . ARG A 1 343 ? 12.595 18.118 -11.069 1.00 89.69 343 ARG A N 1
ATOM 2627 C CA . ARG A 1 343 ? 13.868 17.469 -11.464 1.00 89.69 343 ARG A CA 1
ATOM 2628 C C . ARG A 1 343 ? 14.739 17.006 -10.298 1.00 89.69 343 ARG A C 1
ATOM 2630 O O . ARG A 1 343 ? 15.767 16.375 -10.516 1.00 89.69 343 ARG A O 1
ATOM 2637 N N . GLU A 1 344 ? 14.354 17.344 -9.076 1.00 94.62 344 GLU A N 1
ATOM 2638 C CA . GLU A 1 344 ? 15.084 16.951 -7.869 1.00 94.62 344 GLU A CA 1
ATOM 2639 C C . GLU A 1 344 ? 14.722 15.524 -7.458 1.00 94.62 344 GLU A C 1
ATOM 2641 O O . GLU A 1 344 ? 13.622 15.051 -7.751 1.00 94.62 344 GLU A O 1
ATOM 2646 N N . GLY A 1 345 ? 15.623 14.851 -6.735 1.00 92.56 345 GLY A N 1
ATOM 2647 C CA . GLY A 1 345 ? 15.431 13.457 -6.326 1.00 92.56 345 GLY A CA 1
ATOM 2648 C C . GLY A 1 345 ? 14.123 13.223 -5.563 1.00 92.56 345 GLY A C 1
ATOM 2649 O O . GLY A 1 345 ? 13.392 12.289 -5.883 1.00 92.56 345 GLY A O 1
ATOM 2650 N N . ALA A 1 346 ? 13.774 14.123 -4.638 1.00 95.19 346 ALA A N 1
ATOM 2651 C CA . ALA A 1 346 ? 12.522 14.060 -3.884 1.00 95.19 346 ALA A CA 1
ATOM 2652 C C . ALA A 1 346 ? 11.276 14.255 -4.770 1.00 95.19 346 ALA A C 1
ATOM 2654 O O . ALA A 1 346 ? 10.274 13.564 -4.588 1.00 95.19 346 ALA A O 1
ATOM 2655 N N . HIS A 1 347 ? 11.338 15.147 -5.768 1.00 97.12 347 HIS A N 1
ATOM 2656 C CA . HIS A 1 347 ? 10.242 15.344 -6.724 1.00 97.12 347 HIS A CA 1
ATOM 2657 C C . HIS A 1 347 ? 10.029 14.108 -7.605 1.00 97.12 347 HIS A C 1
ATOM 2659 O O . HIS A 1 347 ? 8.887 13.716 -7.842 1.00 97.12 347 HIS A O 1
ATOM 2665 N N . ILE A 1 348 ? 11.117 13.470 -8.046 1.00 97.38 348 ILE A N 1
ATOM 2666 C CA . ILE A 1 348 ? 11.065 12.228 -8.828 1.00 97.38 348 ILE A CA 1
ATOM 2667 C C . ILE A 1 348 ? 10.534 11.076 -7.962 1.00 97.38 348 ILE A C 1
ATOM 2669 O O . ILE A 1 348 ? 9.668 10.322 -8.391 1.00 97.38 348 ILE A O 1
ATOM 2673 N N . ALA A 1 349 ? 10.988 10.951 -6.715 1.00 97.75 349 ALA A N 1
ATOM 2674 C CA . ALA A 1 349 ? 10.471 9.947 -5.788 1.00 97.75 349 ALA A CA 1
ATOM 2675 C C . ALA A 1 349 ? 8.958 10.105 -5.548 1.00 97.75 349 ALA A C 1
ATOM 2677 O O . ALA A 1 349 ? 8.211 9.124 -5.606 1.00 97.75 349 ALA A O 1
ATOM 2678 N N . LEU A 1 350 ? 8.490 11.341 -5.338 1.00 97.88 350 LEU A N 1
ATOM 2679 C CA . LEU A 1 350 ? 7.066 11.642 -5.204 1.00 97.88 350 LEU A CA 1
ATOM 2680 C C . LEU A 1 350 ? 6.291 11.294 -6.479 1.00 97.88 350 LEU A C 1
ATOM 2682 O O . LEU A 1 350 ? 5.210 10.715 -6.381 1.00 97.88 350 LEU A O 1
ATOM 2686 N N . SER A 1 351 ? 6.827 11.611 -7.661 1.00 98.12 351 SER A N 1
ATOM 2687 C CA . SER A 1 351 ? 6.147 11.323 -8.924 1.00 98.12 351 SER A CA 1
ATOM 2688 C C . SER A 1 351 ? 6.007 9.826 -9.194 1.00 98.12 351 SER A C 1
ATOM 2690 O O . SER A 1 351 ? 4.952 9.389 -9.662 1.00 98.12 351 SER A O 1
ATOM 2692 N N . ILE A 1 352 ? 7.029 9.036 -8.847 1.00 98.31 352 ILE A N 1
ATOM 2693 C CA . ILE A 1 352 ? 7.001 7.571 -8.912 1.00 98.31 352 ILE A CA 1
ATOM 2694 C C . ILE A 1 352 ? 5.929 7.034 -7.968 1.00 98.31 352 ILE A C 1
ATOM 2696 O O . ILE A 1 352 ? 5.034 6.313 -8.407 1.00 98.31 352 ILE A O 1
ATOM 2700 N N . LEU A 1 353 ? 5.972 7.411 -6.685 1.00 97.69 353 LEU A N 1
ATOM 2701 C CA . LEU A 1 353 ? 5.010 6.908 -5.703 1.00 97.69 353 LEU A CA 1
ATOM 2702 C C . LEU A 1 353 ? 3.571 7.319 -6.049 1.00 97.69 353 LEU A C 1
ATOM 2704 O O . LEU A 1 353 ? 2.650 6.523 -5.874 1.00 97.69 353 LEU A O 1
ATOM 2708 N N . ALA A 1 354 ? 3.369 8.530 -6.573 1.00 97.38 354 ALA A N 1
ATOM 2709 C CA . ALA A 1 354 ? 2.064 8.987 -7.035 1.00 97.38 354 ALA A CA 1
ATOM 2710 C C . ALA A 1 354 ? 1.533 8.128 -8.193 1.00 97.38 354 ALA A C 1
ATOM 2712 O O . ALA A 1 354 ? 0.360 7.757 -8.177 1.00 97.38 354 ALA A O 1
ATOM 2713 N N . GLN A 1 355 ? 2.385 7.761 -9.159 1.00 97.88 355 GLN A N 1
ATOM 2714 C CA . GLN A 1 355 ? 1.992 6.875 -10.257 1.00 97.88 355 GLN A CA 1
ATOM 2715 C C . GLN A 1 355 ? 1.664 5.462 -9.762 1.00 97.88 355 GLN A C 1
ATOM 2717 O O . GLN A 1 355 ? 0.658 4.894 -10.181 1.00 97.88 355 GLN A O 1
ATOM 2722 N N . VAL A 1 356 ? 2.468 4.918 -8.838 1.00 97.31 356 VAL A N 1
ATOM 2723 C CA . VAL A 1 356 ? 2.206 3.614 -8.207 1.00 97.31 356 VAL A CA 1
ATOM 2724 C C . VAL A 1 356 ? 0.817 3.606 -7.565 1.00 97.31 356 VAL A C 1
ATOM 2726 O O . VAL A 1 356 ? 0.026 2.709 -7.842 1.00 97.31 356 VAL A O 1
ATOM 2729 N N . VAL A 1 357 ? 0.499 4.624 -6.755 1.00 93.81 357 VAL A N 1
ATOM 2730 C CA . VAL A 1 357 ? -0.810 4.747 -6.090 1.00 93.81 357 VAL A CA 1
ATOM 2731 C C . VAL A 1 357 ? -1.940 4.922 -7.104 1.00 93.81 357 VAL A C 1
ATOM 2733 O O . VAL A 1 357 ? -2.989 4.299 -6.961 1.00 93.81 357 VAL A O 1
ATOM 2736 N N . ALA A 1 358 ? -1.742 5.747 -8.135 1.00 94.06 358 ALA A N 1
ATOM 2737 C CA . ALA A 1 358 ? -2.742 5.938 -9.179 1.00 94.06 358 ALA A CA 1
ATOM 2738 C C . ALA A 1 358 ? -3.077 4.607 -9.867 1.00 94.06 358 ALA A C 1
ATOM 2740 O O . ALA A 1 358 ? -4.246 4.262 -9.970 1.00 94.06 358 ALA A O 1
ATOM 2741 N N . MET A 1 359 ? -2.079 3.812 -10.251 1.00 94.06 359 MET A N 1
ATOM 2742 C CA . MET A 1 359 ? -2.321 2.520 -10.896 1.00 94.06 359 MET A CA 1
ATOM 2743 C C . MET A 1 359 ? -2.917 1.481 -9.940 1.00 94.06 359 MET A C 1
ATOM 2745 O O . MET A 1 359 ? -3.827 0.756 -10.333 1.00 94.06 359 MET A O 1
ATOM 2749 N N . SER A 1 360 ? -2.466 1.423 -8.680 1.00 88.62 360 SER A N 1
ATOM 2750 C CA . SER A 1 360 ? -3.001 0.465 -7.702 1.00 88.62 360 SER A CA 1
ATOM 2751 C C . SER A 1 360 ? -4.462 0.735 -7.334 1.00 88.62 360 SER A C 1
ATOM 2753 O O . SER A 1 360 ? -5.203 -0.198 -7.040 1.00 88.62 360 SER A O 1
ATOM 2755 N N . GLU A 1 361 ? -4.869 2.005 -7.345 1.00 86.00 361 GLU A N 1
ATOM 2756 C CA . GLU A 1 361 ? -6.233 2.453 -7.029 1.00 86.00 361 GLU A CA 1
ATOM 2757 C C . GLU A 1 361 ? -7.070 2.737 -8.290 1.00 86.00 361 GLU A C 1
ATOM 2759 O O . GLU A 1 361 ? -8.183 3.252 -8.195 1.00 86.00 361 GLU A O 1
ATOM 2764 N N . ASN A 1 362 ? -6.540 2.420 -9.477 1.00 87.62 362 ASN A N 1
ATOM 2765 C CA . ASN A 1 362 ? -7.188 2.648 -10.770 1.00 87.62 362 ASN A CA 1
ATOM 2766 C C . ASN A 1 362 ? -7.612 4.120 -11.009 1.00 87.62 362 ASN A C 1
ATOM 2768 O O . ASN A 1 362 ? -8.649 4.406 -11.612 1.00 87.62 362 ASN A O 1
ATOM 2772 N N . GLY A 1 363 ? -6.813 5.060 -10.502 1.00 88.31 363 GLY A N 1
ATOM 2773 C CA . GLY A 1 363 ? -6.952 6.501 -10.685 1.00 88.31 363 GLY A CA 1
ATOM 2774 C C . GLY A 1 363 ? -6.207 7.027 -11.916 1.00 88.31 363 GLY A C 1
ATOM 2775 O O . GLY A 1 363 ? -5.224 6.449 -12.372 1.00 88.31 363 GLY A O 1
ATOM 2776 N N . SER A 1 364 ? -6.655 8.172 -12.435 1.00 88.19 364 SER A N 1
ATOM 2777 C CA . SER A 1 364 ? -6.105 8.791 -13.652 1.00 88.19 364 SER A CA 1
ATOM 2778 C C . SER A 1 364 ? -4.753 9.487 -13.454 1.00 88.19 364 SER A C 1
ATOM 2780 O O . SER A 1 364 ? -4.022 9.690 -14.418 1.00 88.19 364 SER A O 1
ATOM 2782 N N . GLY A 1 365 ? -4.438 9.915 -12.227 1.00 87.94 365 GLY A N 1
ATOM 2783 C CA . GLY A 1 365 ? -3.292 10.791 -11.949 1.00 87.94 365 GLY A CA 1
ATOM 2784 C C . GLY A 1 365 ? -3.467 12.237 -12.441 1.00 87.94 365 GLY A C 1
ATOM 2785 O O . GLY A 1 365 ? -2.554 13.042 -12.274 1.00 87.94 365 GLY A O 1
ATOM 2786 N N . LEU A 1 366 ? -4.626 12.580 -13.014 1.00 88.62 366 LEU A N 1
ATOM 2787 C CA . LEU A 1 366 ? -4.977 13.937 -13.438 1.00 88.62 366 LEU A CA 1
ATOM 2788 C C . LEU A 1 366 ? -5.560 14.756 -12.268 1.00 88.62 366 LEU A C 1
ATOM 2790 O O . LEU A 1 366 ? -5.985 14.182 -11.257 1.00 88.62 366 LEU A O 1
ATOM 2794 N N . PRO A 1 367 ? -5.602 16.098 -12.371 1.00 85.06 367 PRO A N 1
ATOM 2795 C CA . PRO A 1 367 ? -6.233 16.934 -11.357 1.00 85.06 367 PRO A CA 1
ATOM 2796 C C . PRO A 1 367 ? -7.710 16.565 -11.153 1.00 85.06 367 PRO A C 1
ATOM 2798 O O . PRO A 1 367 ? -8.515 16.647 -12.074 1.00 85.06 367 PRO A O 1
ATOM 2801 N N . LYS A 1 368 ? -8.103 16.242 -9.912 1.00 79.56 368 LYS A N 1
ATOM 2802 C CA . LYS A 1 368 ? -9.509 15.936 -9.566 1.00 79.56 368 LYS A CA 1
ATOM 2803 C C . LYS A 1 368 ? -10.486 17.073 -9.889 1.00 79.56 368 LYS A C 1
ATOM 2805 O O . LYS A 1 368 ? -11.679 16.828 -10.040 1.00 79.56 368 LYS A O 1
ATOM 2810 N N . SER A 1 369 ? -9.994 18.312 -9.944 1.00 76.75 369 SER A N 1
ATOM 2811 C CA . SER A 1 369 ? -10.783 19.483 -10.335 1.00 76.75 369 SER A CA 1
ATOM 2812 C C . SER A 1 369 ? -11.359 19.353 -11.739 1.00 76.75 369 SER A C 1
ATOM 2814 O O . SER A 1 369 ? -12.459 19.842 -11.979 1.00 76.75 369 SER A O 1
ATOM 2816 N N . ASP A 1 370 ? -10.641 18.688 -12.641 1.00 70.56 370 ASP A N 1
ATOM 2817 C CA . ASP A 1 370 ? -11.021 18.608 -14.048 1.00 70.56 370 ASP A CA 1
ATOM 2818 C C . ASP A 1 370 ? -12.187 17.626 -14.239 1.00 70.56 370 ASP A C 1
ATOM 2820 O O . ASP A 1 370 ? -13.096 17.898 -15.024 1.00 70.56 370 ASP A O 1
ATOM 2824 N N . ASP A 1 371 ? -12.221 16.550 -13.447 1.00 63.00 371 ASP A N 1
ATOM 2825 C CA . ASP A 1 371 ? -13.322 15.580 -13.420 1.00 63.00 371 ASP A CA 1
ATOM 2826 C C . ASP A 1 371 ? -14.546 16.143 -12.675 1.00 63.00 371 ASP A C 1
ATOM 2828 O O . ASP A 1 371 ? -15.660 16.124 -13.192 1.00 63.00 371 ASP A O 1
ATOM 2832 N N . ALA A 1 372 ? -14.352 16.750 -11.496 1.00 59.66 372 ALA A N 1
ATOM 2833 C CA . ALA A 1 372 ? -15.458 17.254 -10.671 1.00 59.66 372 ALA A CA 1
ATOM 2834 C C . ALA A 1 372 ? -16.259 18.384 -11.346 1.00 59.66 372 ALA A C 1
ATOM 2836 O O . ALA A 1 372 ? -17.479 18.493 -11.176 1.00 59.66 372 ALA A O 1
ATOM 2837 N N . TRP A 1 373 ? -15.587 19.245 -12.115 1.00 54.31 373 TRP A N 1
ATOM 2838 C CA . TRP A 1 373 ? -16.265 20.294 -12.876 1.00 54.31 373 TRP A CA 1
ATOM 2839 C C . TRP A 1 373 ? -17.041 19.708 -14.064 1.00 54.31 373 TRP A C 1
ATOM 2841 O O . TRP A 1 373 ? -18.168 20.124 -14.325 1.00 54.31 373 TRP A O 1
ATOM 2851 N N . ARG A 1 374 ? -16.495 18.689 -14.740 1.00 55.38 374 ARG A N 1
ATOM 2852 C CA . ARG A 1 374 ? -17.178 17.996 -15.847 1.00 55.38 374 ARG A CA 1
ATOM 2853 C C . ARG A 1 374 ? -18.396 17.213 -15.385 1.00 55.38 374 ARG A C 1
ATOM 2855 O O . ARG A 1 374 ? -19.458 17.362 -15.985 1.00 55.38 374 ARG A O 1
ATOM 2862 N N . ASP A 1 375 ? -18.284 16.492 -14.278 1.00 60.81 375 ASP A N 1
ATOM 2863 C CA . ASP A 1 375 ? -19.384 15.709 -13.708 1.00 60.81 375 ASP A CA 1
ATOM 2864 C C . ASP A 1 375 ? -20.542 16.586 -13.209 1.00 60.81 375 ASP A C 1
ATOM 2866 O O . ASP A 1 375 ? -21.702 16.179 -13.257 1.00 60.81 375 ASP A O 1
ATOM 2870 N N . SER A 1 376 ? -20.252 17.801 -12.729 1.00 59.47 376 SER A N 1
ATOM 2871 C CA . SER A 1 376 ? -21.277 18.702 -12.179 1.00 59.47 376 SER A CA 1
ATOM 2872 C C . SER A 1 376 ? -22.048 19.497 -13.233 1.00 59.47 376 SER A C 1
ATOM 2874 O O . SER A 1 376 ? -23.202 19.852 -12.995 1.00 59.47 376 SER A O 1
ATOM 2876 N N . VAL A 1 377 ? -21.440 19.782 -14.388 1.00 59.28 377 VAL A N 1
ATOM 2877 C CA . VAL A 1 377 ? -22.048 20.626 -15.432 1.00 59.28 377 VAL A CA 1
ATOM 2878 C C . VAL A 1 377 ? -22.445 19.809 -16.677 1.00 59.28 377 VAL A C 1
ATOM 2880 O O . VAL A 1 377 ? -23.273 20.265 -17.466 1.00 59.28 377 VAL A O 1
ATOM 2883 N N . GLY A 1 378 ? -21.905 18.595 -16.842 1.00 56.75 378 GLY A N 1
ATOM 2884 C CA . GLY A 1 378 ? -22.008 17.786 -18.062 1.00 56.75 378 GLY A CA 1
ATOM 2885 C C . GLY A 1 378 ? -21.177 18.373 -19.211 1.00 56.75 378 GLY A C 1
ATOM 2886 O O . GLY A 1 378 ? -20.977 19.586 -19.279 1.00 56.75 378 GLY A O 1
ATOM 2887 N N . ASP A 1 379 ? -20.694 17.546 -20.146 1.00 58.34 379 ASP A N 1
ATOM 2888 C CA . ASP A 1 379 ? -19.787 17.999 -21.224 1.00 58.34 379 ASP A CA 1
ATOM 2889 C C . ASP A 1 379 ? -20.407 19.111 -22.108 1.00 58.34 379 ASP A C 1
ATOM 2891 O O . ASP A 1 379 ? -19.730 20.077 -22.488 1.00 58.34 379 ASP A O 1
ATOM 2895 N N . GLU A 1 380 ? -21.718 19.053 -22.373 1.00 58.88 380 GLU A N 1
ATOM 2896 C CA . GLU A 1 380 ? -22.438 20.116 -23.091 1.00 58.88 380 GLU A CA 1
ATOM 2897 C C . GLU A 1 380 ? -22.577 21.401 -22.266 1.00 58.88 380 GLU A C 1
ATOM 2899 O O . GLU A 1 380 ? -22.417 22.513 -22.784 1.00 58.88 380 GLU A O 1
ATOM 2904 N N . GLY A 1 381 ? -22.842 21.269 -20.965 1.00 60.78 381 GLY A N 1
ATOM 2905 C CA . GLY A 1 381 ? -22.985 22.404 -20.066 1.00 60.78 381 GLY A CA 1
ATOM 2906 C C . GLY A 1 381 ? -21.652 23.114 -19.837 1.00 60.78 381 GLY A C 1
ATOM 2907 O O . GLY A 1 381 ? -21.610 24.345 -19.894 1.00 60.78 381 GLY A O 1
ATOM 2908 N N . LEU A 1 382 ? -20.554 22.364 -19.696 1.00 62.66 382 LEU A N 1
ATOM 2909 C CA . LEU A 1 382 ? -19.194 22.904 -19.636 1.00 62.66 382 LEU A CA 1
ATOM 2910 C C . LEU A 1 382 ? -18.881 23.697 -20.904 1.00 62.66 382 LEU A C 1
ATOM 2912 O O . LEU A 1 382 ? -18.437 24.844 -20.848 1.00 62.66 382 LEU A O 1
ATOM 2916 N N . SER A 1 383 ? -19.196 23.111 -22.061 1.00 63.59 383 SER A N 1
ATOM 2917 C CA . SER A 1 383 ? -18.966 23.733 -23.362 1.00 63.59 383 SER A CA 1
ATOM 2918 C C . SER A 1 383 ? -19.759 25.027 -23.544 1.00 63.59 383 SER A C 1
ATOM 2920 O O . SER A 1 383 ? -19.287 25.962 -24.196 1.00 63.59 383 SER A O 1
ATOM 2922 N N . ARG A 1 384 ? -20.962 25.104 -22.969 1.00 63.06 384 ARG A N 1
ATOM 2923 C CA . ARG A 1 384 ? -21.799 26.307 -22.969 1.00 63.06 384 ARG A CA 1
ATOM 2924 C C . ARG A 1 384 ? -21.266 27.370 -22.008 1.00 63.06 384 ARG A C 1
ATOM 2926 O O . ARG A 1 384 ? -21.201 28.538 -22.388 1.00 63.06 384 ARG A O 1
ATOM 2933 N N . VAL A 1 385 ? -20.848 26.988 -20.799 1.00 67.88 385 VAL A N 1
ATOM 2934 C CA . VAL A 1 385 ? -20.283 27.909 -19.796 1.00 67.88 385 VAL A CA 1
ATOM 2935 C C . VAL A 1 385 ? -18.972 28.514 -20.295 1.00 67.88 385 VAL A C 1
ATOM 2937 O O . VAL A 1 385 ? -18.816 29.733 -20.264 1.00 67.88 385 VAL A O 1
ATOM 2940 N N . LEU A 1 386 ? -18.071 27.696 -20.844 1.00 67.75 386 LEU A N 1
ATOM 2941 C CA . LEU A 1 386 ? -16.797 28.157 -21.399 1.00 67.75 386 LEU A CA 1
ATOM 2942 C C . LEU A 1 386 ? -16.996 29.065 -22.622 1.00 67.75 386 LEU A C 1
ATOM 2944 O O . LEU A 1 386 ? -16.346 30.105 -22.720 1.00 67.75 386 LEU A O 1
ATOM 2948 N N . ARG A 1 387 ? -17.939 28.743 -23.522 1.00 66.06 387 ARG A N 1
ATOM 2949 C CA . ARG A 1 387 ? -18.304 29.636 -24.640 1.00 66.06 387 ARG A CA 1
ATOM 2950 C C . ARG A 1 387 ? -18.888 30.963 -24.155 1.00 66.06 387 ARG A C 1
ATOM 2952 O O . ARG A 1 387 ? -18.505 32.009 -24.672 1.00 66.06 387 ARG A O 1
ATOM 2959 N N . THR A 1 388 ? -19.747 30.930 -23.136 1.00 67.88 388 THR A N 1
ATOM 2960 C CA . THR A 1 388 ? -20.344 32.139 -22.547 1.00 67.88 388 THR A CA 1
ATOM 2961 C C . THR A 1 388 ? -19.270 33.020 -21.906 1.00 67.88 388 THR A C 1
ATOM 2963 O O . THR A 1 388 ? -19.222 34.213 -22.188 1.00 67.88 388 THR A O 1
ATOM 2966 N N . ALA A 1 389 ? -18.352 32.432 -21.132 1.00 64.31 389 ALA A N 1
ATOM 2967 C CA . ALA A 1 389 ? -17.248 33.138 -20.478 1.00 64.31 389 ALA A CA 1
ATOM 2968 C C . ALA A 1 389 ? -16.239 33.749 -21.471 1.00 64.31 389 ALA A C 1
ATOM 2970 O O . ALA A 1 389 ? -15.715 34.838 -21.235 1.00 64.31 389 ALA A O 1
ATOM 2971 N N . LEU A 1 390 ? -15.986 33.073 -22.599 1.00 66.62 390 LEU A N 1
ATOM 2972 C CA . LEU A 1 390 ? -15.181 33.619 -23.696 1.00 66.62 390 LEU A CA 1
ATOM 2973 C C . LEU A 1 390 ? -15.892 34.782 -24.403 1.00 66.62 390 LEU A C 1
ATOM 2975 O O . LEU A 1 390 ? -15.243 35.758 -24.767 1.00 66.62 390 LEU A O 1
ATOM 2979 N N . SER A 1 391 ? -17.214 34.695 -24.582 1.00 66.62 391 SER A N 1
ATOM 2980 C CA . SER A 1 391 ? -18.006 35.741 -25.245 1.00 66.62 391 SER A CA 1
ATOM 2981 C C . SER A 1 391 ? -18.261 36.976 -24.375 1.00 66.62 391 SER A C 1
ATOM 2983 O O . SER A 1 391 ? -18.413 38.070 -24.908 1.00 66.62 391 SER A O 1
ATOM 2985 N N . SER A 1 392 ? -18.273 36.827 -23.046 1.00 66.69 392 SER A N 1
ATOM 2986 C CA . SER A 1 392 ? -18.513 37.921 -22.097 1.00 66.69 392 SER A CA 1
ATOM 2987 C C . SER A 1 392 ? -17.256 38.719 -21.733 1.00 66.69 392 SER A C 1
ATOM 2989 O O . SER A 1 392 ? -17.340 39.652 -20.939 1.00 66.69 392 SER A O 1
ATOM 2991 N N . GLY A 1 393 ? -16.086 38.363 -22.280 1.00 59.47 393 GLY A N 1
ATOM 2992 C CA . GLY A 1 393 ? -14.819 39.058 -22.017 1.00 59.47 393 GLY A CA 1
ATOM 2993 C C . GLY A 1 393 ? -14.248 38.844 -20.608 1.00 59.47 393 GLY A C 1
ATOM 2994 O O . GLY A 1 393 ? -13.250 39.463 -20.257 1.00 59.47 393 GLY A O 1
ATOM 2995 N N . VAL A 1 394 ? -14.848 37.955 -19.809 1.00 58.19 394 VAL A N 1
ATOM 2996 C CA . VAL A 1 394 ? -14.427 37.653 -18.427 1.00 58.19 394 VAL A CA 1
ATOM 2997 C C . VAL A 1 394 ? -13.114 36.854 -18.392 1.00 58.19 394 VAL A C 1
ATOM 2999 O O . VAL A 1 394 ? -12.398 36.867 -17.392 1.00 58.19 394 VAL A O 1
ATOM 3002 N N . VAL A 1 395 ? -12.761 36.172 -19.489 1.00 55.34 395 VAL A N 1
ATOM 3003 C CA . VAL A 1 395 ? -11.518 35.397 -19.605 1.00 55.34 395 VAL A CA 1
ATOM 3004 C C . VAL A 1 395 ? -10.418 36.235 -20.257 1.00 55.34 395 VAL A C 1
ATOM 3006 O O . VAL A 1 395 ? -10.435 36.497 -21.463 1.00 55.34 395 VAL A O 1
ATOM 3009 N N . GLU A 1 396 ? -9.430 36.602 -19.444 1.00 53.66 396 GLU A N 1
ATOM 3010 C CA . GLU A 1 396 ? -8.240 37.350 -19.846 1.00 53.66 396 GLU A CA 1
ATOM 3011 C C . GLU A 1 396 ? -7.478 36.651 -20.988 1.00 53.66 396 GLU A C 1
ATOM 3013 O O . GLU A 1 396 ? -7.330 35.424 -21.013 1.00 53.66 396 GLU A O 1
ATOM 3018 N N . THR A 1 397 ? -6.983 37.434 -21.951 1.00 54.38 397 THR A N 1
ATOM 3019 C CA . THR A 1 397 ? -6.526 36.986 -23.283 1.00 54.38 397 THR A CA 1
ATOM 3020 C C . THR A 1 397 ? -5.489 35.858 -23.238 1.00 54.38 397 THR A C 1
ATOM 3022 O O . THR A 1 397 ? -5.487 34.980 -24.098 1.00 54.38 397 THR A O 1
ATOM 3025 N N . ARG A 1 398 ? -4.647 35.815 -22.195 1.00 46.41 398 ARG A N 1
ATOM 3026 C CA . ARG A 1 398 ? -3.610 34.784 -21.998 1.00 46.41 398 ARG A CA 1
ATOM 3027 C C . ARG A 1 398 ? -4.147 33.387 -21.663 1.00 46.41 398 ARG A C 1
ATOM 3029 O O . ARG A 1 398 ? -3.419 32.417 -21.842 1.00 46.41 398 ARG A O 1
ATOM 3036 N N . LYS A 1 399 ? -5.392 33.263 -21.190 1.00 50.38 399 LYS A N 1
ATOM 3037 C CA . LYS A 1 399 ? -6.013 31.978 -20.807 1.00 50.38 399 LYS A CA 1
ATOM 3038 C C . LYS A 1 399 ? -7.010 31.448 -21.843 1.00 50.38 399 LYS A C 1
ATOM 3040 O O . LYS A 1 399 ? -7.503 30.333 -21.699 1.00 50.38 399 LYS A O 1
ATOM 3045 N N . GLN A 1 400 ? -7.272 32.199 -22.916 1.00 56.03 400 GLN A N 1
ATOM 3046 C CA . GLN A 1 400 ? -8.250 31.820 -23.943 1.00 56.03 400 GLN A CA 1
ATOM 3047 C C . GLN A 1 400 ? -7.841 30.572 -24.745 1.00 56.03 400 GLN A C 1
ATOM 3049 O O . GLN A 1 400 ? -8.712 29.819 -25.175 1.00 56.03 400 GLN A O 1
ATOM 3054 N N . HIS A 1 401 ? -6.537 30.313 -24.915 1.00 52.34 401 HIS A N 1
ATOM 3055 C CA . HIS A 1 401 ? -6.046 29.108 -25.597 1.00 52.34 401 HIS A CA 1
ATOM 3056 C C . HIS A 1 401 ? -6.284 27.823 -24.787 1.00 52.34 401 HIS A C 1
ATOM 3058 O O . HIS A 1 401 ? -6.822 26.869 -25.335 1.00 52.34 401 HIS A O 1
ATOM 3064 N N . LEU A 1 402 ? -6.022 27.838 -23.475 1.00 51.25 402 LEU A N 1
ATOM 3065 C CA . LEU A 1 402 ? -6.288 26.701 -22.575 1.00 51.25 402 LEU A CA 1
ATOM 3066 C C . LEU A 1 402 ? -7.776 26.311 -22.552 1.00 51.25 402 LEU A C 1
ATOM 3068 O O . LEU A 1 402 ? -8.119 25.133 -22.568 1.00 51.25 402 LEU A O 1
ATOM 3072 N N . VAL A 1 403 ? -8.668 27.307 -22.575 1.00 56.19 403 VAL A N 1
ATOM 3073 C CA . VAL A 1 403 ? -10.121 27.080 -22.626 1.00 56.19 403 VAL A CA 1
ATOM 3074 C C . VAL A 1 403 ? -10.563 26.511 -23.982 1.00 56.19 403 VAL A C 1
ATOM 3076 O O . VAL A 1 403 ? -11.454 25.663 -24.041 1.00 56.19 403 VAL A O 1
ATOM 3079 N N . ARG A 1 404 ? -9.942 26.944 -25.088 1.00 57.03 404 ARG A N 1
ATOM 3080 C CA . ARG A 1 404 ? -10.227 26.414 -26.433 1.00 57.03 404 ARG A CA 1
ATOM 3081 C C . ARG A 1 404 ? -9.764 24.965 -26.605 1.00 57.03 404 ARG A C 1
ATOM 3083 O O . ARG A 1 404 ? -10.482 24.205 -27.255 1.00 57.03 404 ARG A O 1
ATOM 3090 N N . ASP A 1 405 ? -8.644 24.577 -26.000 1.00 55.09 405 ASP A N 1
ATOM 3091 C CA . ASP A 1 405 ? -8.154 23.192 -26.024 1.00 55.09 405 ASP A CA 1
ATOM 3092 C C . ASP A 1 405 ? -9.074 22.249 -25.231 1.00 55.09 405 ASP A C 1
ATOM 3094 O O . ASP A 1 405 ? -9.410 21.161 -25.704 1.00 55.09 405 ASP A O 1
ATOM 3098 N N . GLN A 1 406 ? -9.592 22.692 -24.079 1.00 57.47 406 GLN A N 1
ATOM 3099 C CA . GLN A 1 406 ? -10.581 21.927 -23.305 1.00 57.47 406 GLN A CA 1
ATOM 3100 C C . GLN A 1 406 ? -11.899 21.706 -24.071 1.00 57.47 406 GLN A C 1
ATOM 3102 O O . GLN A 1 406 ? -12.477 20.623 -23.986 1.00 57.47 406 GLN A O 1
ATOM 3107 N N . LEU A 1 407 ? -12.339 22.678 -24.882 1.00 57.81 407 LEU A N 1
ATOM 3108 C CA . LEU A 1 407 ? -13.498 22.527 -25.777 1.00 57.81 407 LEU A CA 1
ATOM 3109 C C . LEU A 1 407 ? -13.259 21.505 -26.906 1.00 57.81 407 LEU A C 1
ATOM 3111 O O . LEU A 1 407 ? -14.205 20.856 -27.344 1.00 57.81 407 LEU A O 1
ATOM 3115 N N . HIS A 1 408 ? -12.017 21.345 -27.380 1.00 51.34 408 HIS A N 1
ATOM 3116 C CA . HIS A 1 408 ? -11.680 20.395 -28.452 1.00 51.34 408 HIS A CA 1
ATOM 3117 C C . HIS A 1 408 ? -11.518 18.954 -27.943 1.00 51.34 408 HIS A C 1
ATOM 3119 O O . HIS A 1 408 ? -11.857 18.009 -28.658 1.00 51.34 408 HIS A O 1
ATOM 3125 N N . CYS A 1 409 ? -11.054 18.763 -26.705 1.00 46.28 409 CYS A N 1
ATOM 3126 C CA . CYS A 1 409 ? -10.912 17.436 -26.096 1.00 46.28 409 CYS A CA 1
ATOM 3127 C C . CYS A 1 409 ? -12.254 16.759 -25.748 1.00 46.28 409 CYS A C 1
ATOM 3129 O O . CYS A 1 409 ? -12.294 15.535 -25.630 1.00 46.28 409 CYS A O 1
ATOM 3131 N N . GLY A 1 410 ? -13.353 17.514 -25.617 1.00 44.19 410 GLY A N 1
ATOM 3132 C CA . GLY A 1 410 ? -14.697 16.968 -25.371 1.00 44.19 410 GLY A CA 1
ATOM 3133 C C . GLY A 1 410 ? -15.321 16.221 -26.560 1.00 44.19 410 GLY A C 1
ATOM 3134 O O . GLY A 1 410 ? -16.237 15.437 -26.368 1.00 44.19 410 GLY A O 1
ATOM 3135 N N . GLY A 1 411 ? -14.817 16.409 -27.786 1.00 37.81 411 GLY A N 1
ATOM 3136 C CA . GLY A 1 411 ? -15.444 15.873 -29.005 1.00 37.81 411 GLY A CA 1
ATOM 3137 C C . GLY A 1 411 ? -14.902 14.539 -29.535 1.00 37.81 411 GLY A C 1
ATOM 3138 O O . GLY A 1 411 ? -15.298 14.135 -30.623 1.00 37.81 411 GLY A O 1
ATOM 3139 N N . LYS A 1 412 ? -13.958 13.872 -28.850 1.00 36.28 412 LYS A N 1
ATOM 3140 C CA . LYS A 1 412 ? -13.214 12.720 -29.417 1.00 36.28 412 LYS A CA 1
ATOM 3141 C C . LYS A 1 412 ? -13.346 11.383 -28.669 1.00 36.28 412 LYS A C 1
ATOM 3143 O O . LYS A 1 412 ? -12.519 10.502 -28.888 1.00 36.28 412 LYS A O 1
ATOM 3148 N N . ARG A 1 413 ? -14.356 11.190 -27.811 1.00 38.44 413 ARG A N 1
ATOM 3149 C CA . ARG A 1 413 ? -14.555 9.907 -27.097 1.00 38.44 413 ARG A CA 1
ATOM 3150 C C . ARG A 1 413 ? -15.808 9.106 -27.460 1.00 38.44 413 ARG A C 1
ATOM 3152 O O . ARG A 1 413 ? -16.041 8.095 -26.812 1.00 38.44 413 ARG A O 1
ATOM 3159 N N . ASP A 1 414 ? -16.510 9.448 -28.537 1.00 36.97 414 ASP A N 1
ATOM 3160 C CA . ASP A 1 414 ? -17.565 8.587 -29.084 1.00 36.97 414 ASP A CA 1
ATOM 3161 C C . ASP A 1 414 ? -17.147 8.015 -30.435 1.00 36.97 414 ASP A C 1
ATOM 3163 O O . ASP A 1 414 ? -17.122 8.704 -31.453 1.00 36.97 414 ASP A O 1
ATOM 3167 N N . GLY A 1 415 ? -16.788 6.733 -30.436 1.00 32.38 415 GLY A N 1
ATOM 3168 C CA . GLY A 1 415 ? -16.539 6.012 -31.674 1.00 32.38 415 GLY A CA 1
ATOM 3169 C C . GLY A 1 415 ? -15.790 4.706 -31.496 1.00 32.38 415 GLY A C 1
ATOM 3170 O O . GLY A 1 415 ? -14.731 4.566 -32.088 1.00 32.38 415 GLY A O 1
ATOM 3171 N N . HIS A 1 416 ? -16.325 3.766 -30.711 1.00 30.77 416 HIS A N 1
ATOM 3172 C CA . HIS A 1 416 ? -16.145 2.320 -30.919 1.00 30.77 416 HIS A CA 1
ATOM 3173 C C . HIS A 1 416 ? -17.386 1.591 -30.373 1.00 30.77 416 HIS A C 1
ATOM 3175 O O . HIS A 1 416 ? -17.400 1.058 -29.266 1.00 30.77 416 HIS A O 1
ATOM 3181 N N . GLN A 1 417 ? -18.464 1.599 -31.160 1.00 31.61 417 GLN A N 1
ATOM 3182 C CA . GLN A 1 417 ? -19.596 0.691 -30.992 1.00 31.61 417 GLN A CA 1
ATOM 3183 C C . GLN A 1 417 ? -19.771 -0.130 -32.274 1.00 31.61 417 GLN A C 1
ATOM 3185 O O . GLN A 1 417 ? -20.111 0.400 -33.323 1.00 31.61 417 GLN A O 1
ATOM 3190 N N . ARG A 1 418 ? -19.479 -1.428 -32.121 1.00 30.14 418 ARG A N 1
ATOM 3191 C CA . ARG A 1 418 ? -20.134 -2.607 -32.712 1.00 30.14 418 ARG A CA 1
ATOM 3192 C C . ARG A 1 418 ? -20.597 -2.507 -34.171 1.00 30.14 418 ARG A C 1
ATOM 3194 O O . ARG A 1 418 ? -21.678 -2.010 -34.463 1.00 30.14 418 ARG A O 1
ATOM 3201 N N . SER A 1 419 ? -19.832 -3.148 -35.050 1.00 31.92 419 SER A N 1
ATOM 3202 C CA . SER A 1 419 ? -20.346 -3.740 -36.284 1.00 31.92 419 SER A CA 1
ATOM 3203 C C . SER A 1 419 ? -20.992 -5.095 -35.969 1.00 31.92 419 SER A C 1
ATOM 3205 O O . SER A 1 419 ? -20.273 -6.037 -35.647 1.00 31.92 419 SER A O 1
ATOM 3207 N N . ASP A 1 420 ? -22.316 -5.182 -36.086 1.00 31.41 420 ASP A N 1
ATOM 3208 C CA . ASP A 1 420 ? -23.051 -6.432 -36.312 1.00 31.41 420 ASP A CA 1
ATOM 3209 C C . ASP A 1 420 ? -24.161 -6.176 -37.355 1.00 31.41 420 ASP A C 1
ATOM 3211 O O . ASP A 1 420 ? -25.069 -5.386 -37.118 1.00 31.41 420 ASP A O 1
ATOM 3215 N N . ASN A 1 421 ? -24.013 -6.863 -38.497 1.00 29.30 421 ASN A N 1
ATOM 3216 C CA . ASN A 1 421 ? -24.989 -7.374 -39.479 1.00 29.30 421 ASN A CA 1
ATOM 3217 C C . ASN A 1 421 ? -26.115 -6.483 -40.049 1.00 29.30 421 ASN A C 1
ATOM 3219 O O . ASN A 1 421 ? -27.064 -6.143 -39.350 1.00 29.30 421 ASN A O 1
ATOM 3223 N N . ALA A 1 422 ? -26.132 -6.307 -41.380 1.00 31.25 422 ALA A N 1
ATOM 3224 C CA . ALA A 1 422 ? -26.866 -7.182 -42.319 1.00 31.25 422 ALA A CA 1
ATOM 3225 C C . ALA A 1 422 ? -27.095 -6.487 -43.681 1.00 31.25 422 ALA A C 1
ATOM 3227 O O . ALA A 1 422 ? -27.870 -5.538 -43.758 1.00 31.25 422 ALA A O 1
ATOM 3228 N N . GLU A 1 423 ? -26.459 -7.004 -44.736 1.00 32.19 423 GLU A N 1
ATOM 3229 C CA . GLU A 1 423 ? -27.086 -7.391 -46.016 1.00 32.19 423 GLU A CA 1
ATOM 3230 C C . GLU A 1 423 ? -26.187 -8.401 -46.738 1.00 32.19 423 GLU A C 1
ATOM 3232 O O . GLU A 1 423 ? -24.946 -8.211 -46.706 1.00 32.19 423 GLU A O 1
#

Sequence (423 aa):
MNCCRTSLVTPAPARSWRRIPIWCELNAPIWQAGRTSMKNRAVLQWIARRYQRGAAVLAVTVTDTYDRSPYPIGSMMAFDRESAMAGSVSSGCVEADLFERAQRVFEDHPGLLGGIGCRMVEYESDSLSADPFAPRGPCGGTVRVAMYPVTPQHFPELPTLISTLRAGRPAVTFLNLQTGYTALVDSGASPVFCTRYDASPRMVIFGISDITVELAALATRMGYAVVVCDPRSAFLQHERFSGAIELVADRPDRYLRYEREAGRVDARTAIVDLIHDDRFSIPLLLEALDSRLWAAGTQPVFVGALGSSARSANKRRELLERGLPADDVGHLQAPIGLDLGGREGAHIALSILAQVVAMSENGSGLPKSDDAWRDSVGDEGLSRVLRTALSSGVVETRKQHLVRDQLHCGGKRDGHQRSDNAE

Radius of gyration: 27.02 Å; chains: 1; bounding box: 101×60×83 Å